Protein AF-A0A517L0S1-F1 (afdb_monomer_lite)

Radius of gyration: 49.71 Å; chains: 1; bounding box: 132×85×137 Å

Organism: NCBI:txid50376

Sequence (420 aa):
MSGHTDTVTTKMTDSDARQQLLSALYKRGIDLGTDDVDWAFESQQTKAQLTTWIRECLDPPTLLTKDELDLYQAIQGQGTVDPTPSDAVPLQEFDIKNAIDSLKASTAAIEKHSKTLEAQRGALLAFKDDASQTEGNSSSQNYEQERGRLMFAVDDVLHSTKDQLSEAEKDSTRATTIMKSVVSERLAADDQVFEALEKLTPKVSETKAPPVESTTIDKWTRALAALRVLEAKACLDANLKGFGDRGGQASDLGTPELKVELEDLQNELQTLRDEIESVVQMVIGHEIRDPLLKSVQSLEGHSPAIDASSLDDPNRAVDSNPNFKLRPAVEVSGPATYATQAQRRFCPSLTDSVNTNIISHLDATTAEATSRLRDQHVAAVDATLESLSKSLGEKQREFMKVTDQLFVHSKGSSEKSGAL

Foldseek 3Di:
DDDDDPPPPPPQDLVNLLVLVVVLCVQVVNPDDSVNSVVQCPDPVSSVVSSVCCCVQSPPVNDQDPVSVVVVVVVVVVDDDDPDPPPPPPCDVVNVVVVVVVVVVVVVVVVVVVVVVVVVVVVVVVVVVVCVVPPPPDPVVVVVVVVVVVVVVVVVVVVVVVVVVVVVVVVVVVVVVVVVVVVVVVVVVVVVVVVVVVVCVVVVVVDPDDQCDLVNLVVVLVVVLVVVLVVVLVVLVVVVVVVVVVCVVPPPDDDPVVVVVVVVVVVVSVVVNVVSSVVSSVCSCPPPSVVVVVVSVVVVVPPDPPDDDDDDDDDDDDDDDDDDDDDDDDDDDDPVVVVVVVVVVPDPPPVVVVVVVVVVVVVVVVVVVVVVVVVVVVVVVVVVVVVVVVVVVVVVVVVVVVVVVVVVVVVVVVVVVVPD

pLDDT: mean 73.24, std 18.95, range [31.25, 97.75]

Secondary structure (DSSP, 8-state):
-------------HHHHHHHHHHHHHHTT----HHHHHHHTTSHHHHHHHHHHHHHHSSTTT---HHHHHHHHHHHHHS-------------HHHHHHHHHHHHHHHHHHHHHHHHHHHHHHHHHHHHHHHHHH-SSHHHHHHHHHHHHHHHHHHHHHHHHHHHHHHHHHHHHHHHHHHHHHHHHHHHHHHHHHHHHHHHHHHHHTS-PPP--HHHHHHHHHHHHHHHHHHHHHHHHHHHHHHHHHHTTSTT---HHHHHHHHHHHHHHHHHHHHHHHHHHHHHIIIIIHHHHHHHHHHHTTS-------------------------------THHHHHHHHTTS-HHHHHHHHHHHHHHHHHHHHHHHHHHHHHHHHHHHHHHHHHHHHHHHHHHHHHHHHHHHHHHHHHHHHHHS--

Structure (mmCIF, N/CA/C/O backbone):
data_AF-A0A517L0S1-F1
#
_entry.id   AF-A0A517L0S1-F1
#
loop_
_atom_site.group_PDB
_atom_site.id
_atom_site.type_symbol
_atom_site.label_atom_id
_atom_site.label_alt_id
_atom_site.label_comp_id
_atom_site.label_asym_id
_atom_site.label_entity_id
_atom_site.label_seq_id
_atom_site.pdbx_PDB_ins_code
_atom_site.Cartn_x
_atom_site.Cartn_y
_atom_site.Cartn_z
_atom_site.occupancy
_atom_site.B_iso_or_equiv
_atom_site.auth_seq_id
_atom_site.auth_comp_id
_atom_site.auth_asym_id
_atom_site.auth_atom_id
_atom_site.pdbx_PDB_model_num
ATOM 1 N N . MET A 1 1 ? -12.414 5.079 92.643 1.00 39.31 1 MET A N 1
ATOM 2 C CA . MET A 1 1 ? -12.848 4.012 91.713 1.00 39.31 1 MET A CA 1
ATOM 3 C C . MET A 1 1 ? -12.183 4.341 90.381 1.00 39.31 1 MET A C 1
ATOM 5 O O . MET A 1 1 ? -12.646 5.254 89.726 1.00 39.31 1 MET A O 1
ATOM 9 N N . SER A 1 2 ? -10.912 4.016 90.143 1.00 38.56 2 SER A N 1
ATOM 10 C CA . SER A 1 2 ? -10.275 2.708 89.885 1.00 38.56 2 SER A CA 1
ATOM 11 C C . SER A 1 2 ? -10.920 1.906 88.747 1.00 38.56 2 SER A C 1
ATOM 13 O O . SER A 1 2 ? -12.081 1.527 88.876 1.00 38.56 2 SER A O 1
ATOM 15 N N . GLY A 1 3 ? -10.131 1.649 87.693 1.00 34.38 3 GLY A N 1
ATOM 16 C CA . GLY A 1 3 ? -10.411 0.771 86.542 1.00 34.38 3 GLY A CA 1
ATOM 17 C C . GLY A 1 3 ? -9.809 1.331 85.239 1.00 34.38 3 GLY A C 1
ATOM 18 O O . GLY A 1 3 ? -10.473 2.098 84.560 1.00 34.38 3 GLY A O 1
ATOM 19 N N . HIS A 1 4 ? -8.487 1.244 85.042 1.00 31.73 4 HIS A N 1
ATOM 20 C CA . HIS A 1 4 ? -7.779 0.217 84.240 1.00 31.73 4 HIS A CA 1
ATOM 21 C C . HIS A 1 4 ? -7.934 0.384 82.716 1.00 31.73 4 HIS A C 1
ATOM 23 O O . HIS A 1 4 ? -8.841 -0.163 82.100 1.00 31.73 4 HIS A O 1
ATOM 29 N N . THR A 1 5 ? -6.995 1.117 82.110 1.00 36.12 5 THR A N 1
ATOM 30 C CA . THR A 1 5 ? -6.624 0.961 80.699 1.00 36.12 5 THR A CA 1
ATOM 31 C C . THR A 1 5 ? -5.477 -0.044 80.633 1.00 36.12 5 THR A C 1
ATOM 33 O O . THR A 1 5 ? -4.324 0.314 80.877 1.00 36.12 5 THR A O 1
ATOM 36 N N . ASP A 1 6 ? -5.792 -1.300 80.335 1.00 34.38 6 ASP A N 1
ATOM 37 C CA . ASP A 1 6 ? -4.791 -2.312 80.006 1.00 34.38 6 ASP A CA 1
ATOM 38 C C . ASP A 1 6 ? -4.255 -2.039 78.594 1.00 34.38 6 ASP A C 1
ATOM 40 O O . ASP A 1 6 ? -4.780 -2.525 77.594 1.00 34.38 6 ASP A O 1
ATOM 44 N N . THR A 1 7 ? -3.192 -1.241 78.491 1.00 37.22 7 THR A N 1
ATOM 45 C CA . THR A 1 7 ? -2.319 -1.273 77.314 1.00 37.22 7 THR A CA 1
ATOM 46 C C . THR A 1 7 ? -1.394 -2.470 77.475 1.00 37.22 7 THR A C 1
ATOM 48 O O . THR A 1 7 ? -0.368 -2.404 78.154 1.00 37.22 7 THR A O 1
ATOM 51 N N . VAL A 1 8 ? -1.801 -3.591 76.888 1.00 39.59 8 VAL A N 1
ATOM 52 C CA . VAL A 1 8 ? -0.988 -4.799 76.764 1.00 39.59 8 VAL A CA 1
ATOM 53 C C . VAL A 1 8 ? 0.235 -4.464 75.909 1.00 39.59 8 VAL A C 1
ATOM 55 O O . VAL A 1 8 ? 0.173 -4.421 74.684 1.00 39.59 8 VAL A O 1
ATOM 58 N N . THR A 1 9 ? 1.364 -4.199 76.563 1.00 46.22 9 THR A N 1
ATOM 59 C CA . THR A 1 9 ? 2.681 -4.128 75.928 1.00 46.22 9 THR A CA 1
ATOM 60 C C . THR A 1 9 ? 3.098 -5.545 75.536 1.00 46.22 9 THR A C 1
ATOM 62 O O . THR A 1 9 ? 3.761 -6.249 76.301 1.00 46.22 9 THR A O 1
ATOM 65 N N . THR A 1 10 ? 2.676 -5.998 74.357 1.00 46.50 10 THR A N 1
ATOM 66 C CA . THR A 1 10 ? 3.078 -7.293 73.798 1.00 46.50 10 THR A CA 1
ATOM 67 C C . THR A 1 10 ? 4.575 -7.254 73.488 1.00 46.50 10 THR A C 1
ATOM 69 O O . THR A 1 10 ? 5.014 -6.660 72.505 1.00 46.50 10 THR A O 1
ATOM 72 N N . LYS A 1 11 ? 5.395 -7.861 74.354 1.00 56.09 11 LYS A N 1
ATOM 73 C CA . LYS A 1 11 ? 6.813 -8.111 74.071 1.00 56.09 11 LYS A CA 1
ATOM 74 C C . LYS A 1 11 ? 6.896 -9.105 72.913 1.00 56.09 11 LYS A C 1
ATOM 76 O O . LYS A 1 11 ? 6.698 -10.296 73.121 1.00 56.09 11 LYS A O 1
ATOM 81 N N . MET A 1 12 ? 7.170 -8.602 71.714 1.00 59.75 12 MET A N 1
ATOM 82 C CA . MET A 1 12 ? 7.438 -9.418 70.530 1.00 59.75 12 MET A CA 1
ATOM 83 C C . MET A 1 12 ? 8.585 -10.383 70.840 1.00 59.75 12 MET A C 1
ATOM 85 O O . MET A 1 12 ? 9.658 -9.940 71.266 1.00 59.75 12 MET A O 1
ATOM 89 N N . THR A 1 13 ? 8.341 -11.688 70.724 1.00 67.50 13 THR A N 1
ATOM 90 C CA . THR A 1 13 ? 9.369 -12.683 71.025 1.00 67.50 13 THR A CA 1
ATOM 91 C C . THR A 1 13 ? 10.351 -12.779 69.860 1.00 67.50 13 THR A C 1
ATOM 93 O O . THR A 1 13 ? 10.032 -12.451 68.720 1.00 67.50 13 THR A O 1
ATOM 96 N N . ASP A 1 14 ? 11.582 -13.193 70.147 1.00 63.00 14 ASP A N 1
ATOM 97 C CA . ASP A 1 14 ? 12.660 -13.283 69.155 1.00 63.00 14 ASP A CA 1
ATOM 98 C C . ASP A 1 14 ? 12.301 -14.167 67.948 1.00 63.00 14 ASP A C 1
ATOM 100 O O . ASP A 1 14 ? 12.602 -13.833 66.804 1.00 63.00 14 ASP A O 1
ATOM 104 N N . SER A 1 15 ? 11.574 -15.256 68.203 1.00 68.69 15 SER A N 1
ATOM 105 C CA . SER A 1 15 ? 11.069 -16.148 67.159 1.00 68.69 15 SER A CA 1
ATOM 106 C C . SER A 1 15 ? 10.034 -15.458 66.265 1.00 68.69 15 SER A C 1
ATOM 108 O O . SER A 1 15 ? 10.046 -15.667 65.052 1.00 68.69 15 SER A O 1
ATOM 110 N N . ASP A 1 16 ? 9.175 -14.611 66.840 1.00 73.38 16 ASP A N 1
ATOM 111 C CA . ASP A 1 16 ? 8.152 -13.875 66.088 1.00 73.38 16 ASP A CA 1
ATOM 112 C C . ASP A 1 16 ? 8.800 -12.823 65.182 1.00 73.38 16 ASP A C 1
ATOM 114 O O . ASP A 1 16 ? 8.424 -12.685 64.019 1.00 73.38 16 ASP A O 1
ATOM 118 N N . ALA A 1 17 ? 9.839 -12.139 65.675 1.00 70.56 17 ALA A N 1
ATOM 119 C CA . ALA A 1 17 ? 10.600 -11.166 64.892 1.00 70.56 17 ALA A CA 1
ATOM 120 C C . ALA A 1 17 ? 11.290 -11.814 63.684 1.00 70.56 17 ALA A C 1
ATOM 122 O O . ALA A 1 17 ? 11.256 -11.278 62.575 1.00 70.56 17 ALA A O 1
ATOM 123 N N . ARG A 1 18 ? 11.871 -13.000 63.884 1.00 71.81 18 ARG A N 1
ATOM 124 C CA . ARG A 1 18 ? 12.542 -13.769 62.830 1.00 71.81 18 ARG A CA 1
ATOM 125 C C . ARG A 1 18 ? 11.559 -14.213 61.744 1.00 71.81 18 ARG A C 1
ATOM 127 O O . ARG A 1 18 ? 11.829 -14.049 60.556 1.00 71.81 18 ARG A O 1
ATOM 134 N N . GLN A 1 19 ? 10.391 -14.721 62.143 1.00 73.19 19 GLN A N 1
ATOM 135 C CA . GLN A 1 19 ? 9.338 -15.138 61.212 1.00 73.19 19 GLN A CA 1
ATOM 136 C C . GLN A 1 19 ? 8.726 -13.955 60.457 1.00 73.19 19 GLN A C 1
ATOM 138 O O . GLN A 1 19 ? 8.475 -14.055 59.254 1.00 73.19 19 GLN A O 1
ATOM 143 N N . GLN A 1 20 ? 8.535 -12.819 61.129 1.00 73.25 20 GLN A N 1
ATOM 144 C CA . GLN A 1 20 ? 8.029 -11.603 60.501 1.00 73.25 20 GLN A CA 1
ATOM 145 C C . GLN A 1 20 ? 9.000 -11.089 59.431 1.00 73.25 20 GLN A C 1
ATOM 147 O O . GLN A 1 20 ? 8.563 -10.801 58.315 1.00 73.25 20 GLN A O 1
ATOM 152 N N . LEU A 1 21 ? 10.307 -11.083 59.719 1.00 76.44 21 LEU A N 1
ATOM 153 C CA . LEU A 1 21 ? 11.342 -10.711 58.754 1.00 76.44 21 LEU A CA 1
ATOM 154 C C . LEU A 1 21 ? 11.362 -11.649 57.540 1.00 76.44 21 LEU A C 1
ATOM 156 O O . LEU A 1 21 ? 11.292 -11.177 56.407 1.00 76.44 21 LEU A O 1
ATOM 160 N N . LEU A 1 22 ? 11.376 -12.967 57.758 1.00 75.50 22 LEU A N 1
ATOM 161 C CA . LEU A 1 22 ? 11.361 -13.949 56.668 1.00 75.50 22 LEU A CA 1
ATOM 162 C C . LEU A 1 22 ? 10.100 -13.832 55.800 1.00 75.50 22 LEU A C 1
ATOM 164 O O . LEU A 1 22 ? 10.179 -13.890 54.573 1.00 75.50 22 LEU A O 1
ATOM 168 N N . SER A 1 23 ? 8.936 -13.596 56.414 1.00 74.00 23 SER A N 1
ATOM 169 C CA . SER A 1 23 ? 7.682 -13.416 55.675 1.00 74.00 23 SER A CA 1
ATOM 170 C C . SER A 1 23 ? 7.680 -12.152 54.805 1.00 74.00 23 SER A C 1
ATOM 172 O O . SER A 1 23 ? 7.120 -12.159 53.707 1.00 74.00 23 SER A O 1
ATOM 174 N N . ALA A 1 24 ? 8.320 -11.074 55.262 1.00 72.31 24 ALA A N 1
ATOM 175 C CA . ALA A 1 24 ? 8.426 -9.828 54.512 1.00 72.31 24 ALA A CA 1
ATOM 176 C C . ALA A 1 24 ? 9.448 -9.925 53.371 1.00 72.31 24 ALA A C 1
ATOM 178 O O . ALA A 1 24 ? 9.170 -9.439 52.275 1.00 72.31 24 ALA A O 1
ATOM 179 N N . LEU A 1 25 ? 10.587 -10.590 53.600 1.00 73.94 25 LEU A N 1
ATOM 180 C CA . LEU A 1 25 ? 11.603 -10.848 52.573 1.00 73.94 25 LEU A CA 1
ATOM 181 C C . LEU A 1 25 ? 11.037 -11.713 51.442 1.00 73.94 25 LEU A C 1
ATOM 183 O O . LEU A 1 25 ? 11.158 -11.350 50.271 1.00 73.94 25 LEU A O 1
ATOM 187 N N . TYR A 1 26 ? 10.313 -12.779 51.796 1.00 74.19 26 TYR A N 1
ATOM 188 C CA . TYR A 1 26 ? 9.645 -13.642 50.823 1.00 74.19 26 TYR A CA 1
ATOM 189 C C . TYR A 1 26 ? 8.596 -12.882 49.999 1.00 74.19 26 TYR A C 1
ATOM 191 O O . TYR A 1 26 ? 8.568 -12.981 48.774 1.00 74.19 26 TYR A O 1
ATOM 199 N N . LYS A 1 27 ? 7.761 -12.054 50.644 1.00 69.56 27 LYS A N 1
ATOM 200 C CA . LYS A 1 27 ? 6.754 -11.233 49.945 1.00 69.56 27 LYS A CA 1
ATOM 201 C C . LYS A 1 27 ? 7.361 -10.211 48.978 1.00 69.56 27 LYS A C 1
ATOM 203 O O . LYS A 1 27 ? 6.691 -9.836 48.019 1.00 69.56 27 LYS A O 1
ATOM 208 N N . ARG A 1 28 ? 8.593 -9.751 49.222 1.00 64.69 28 ARG A N 1
ATOM 209 C CA . ARG A 1 28 ? 9.299 -8.775 48.375 1.00 64.69 28 ARG A CA 1
ATOM 210 C C . ARG A 1 28 ? 10.236 -9.417 47.342 1.00 64.69 28 ARG A C 1
ATOM 212 O O . ARG A 1 28 ? 10.850 -8.679 46.581 1.00 64.69 28 ARG A O 1
ATOM 219 N N . GLY A 1 29 ? 10.318 -10.751 47.283 1.00 66.38 29 GLY A N 1
ATOM 220 C CA . GLY A 1 29 ? 11.141 -11.469 46.302 1.00 66.38 29 GLY A CA 1
ATOM 221 C C . GLY A 1 29 ? 12.641 -11.218 46.464 1.00 66.38 29 GLY A C 1
ATOM 222 O O . GLY A 1 29 ? 13.365 -11.194 45.474 1.00 66.38 29 GLY A O 1
ATOM 223 N N . ILE A 1 30 ? 13.091 -10.959 47.695 1.00 73.38 30 ILE A N 1
ATOM 224 C CA . ILE A 1 30 ? 14.508 -10.763 47.998 1.00 73.38 30 ILE A CA 1
ATOM 225 C C . ILE A 1 30 ? 15.088 -12.123 48.398 1.00 73.38 30 ILE A C 1
ATOM 227 O O . ILE A 1 30 ? 14.693 -12.677 49.425 1.00 73.38 30 ILE A O 1
ATOM 231 N N . ASP A 1 31 ? 16.030 -12.634 47.604 1.00 65.44 31 ASP A N 1
ATOM 232 C CA . ASP A 1 31 ? 16.680 -13.937 47.797 1.00 65.44 31 ASP A CA 1
ATOM 233 C C . ASP A 1 31 ? 17.730 -13.898 48.927 1.00 65.44 31 ASP A C 1
ATOM 235 O O . ASP A 1 31 ? 18.922 -14.098 48.700 1.00 65.44 31 ASP A O 1
ATOM 239 N N . LEU A 1 32 ? 17.304 -13.605 50.160 1.00 69.25 32 LEU A N 1
ATOM 240 C CA . LEU A 1 32 ? 18.114 -13.861 51.357 1.00 69.25 32 LEU A CA 1
ATOM 241 C C . LEU A 1 32 ? 17.749 -15.232 51.939 1.00 69.25 32 LEU A C 1
ATOM 243 O O . LEU A 1 32 ? 16.571 -15.521 52.167 1.00 69.25 32 LEU A O 1
ATOM 247 N N . GLY A 1 33 ? 18.759 -16.071 52.182 1.00 68.00 33 GLY A N 1
ATOM 248 C CA . GLY A 1 33 ? 18.578 -17.405 52.745 1.00 68.00 33 GLY A CA 1
ATOM 249 C C . GLY A 1 33 ? 18.168 -17.355 54.217 1.00 68.00 33 GLY A C 1
ATOM 250 O O . GLY A 1 33 ? 18.523 -16.429 54.950 1.00 68.00 33 GLY A O 1
ATOM 251 N N . THR A 1 34 ? 17.446 -18.382 54.677 1.00 68.38 34 THR A N 1
ATOM 252 C CA . THR A 1 34 ? 17.141 -18.562 56.108 1.00 68.38 34 THR A CA 1
ATOM 253 C C . THR A 1 34 ? 18.413 -18.562 56.947 1.00 68.38 34 THR A C 1
ATOM 255 O O . THR A 1 34 ? 18.421 -18.001 58.032 1.00 68.38 34 THR A O 1
ATOM 258 N N . ASP A 1 35 ? 19.505 -19.096 56.404 1.00 73.56 35 ASP A N 1
ATOM 259 C CA . ASP A 1 35 ? 20.792 -19.220 57.087 1.00 73.56 35 ASP A CA 1
ATOM 260 C C . ASP A 1 35 ? 21.469 -17.854 57.328 1.00 73.56 35 ASP A C 1
ATOM 262 O O . ASP A 1 35 ? 22.115 -17.654 58.357 1.00 73.56 35 ASP A O 1
ATOM 266 N N . ASP A 1 36 ? 21.260 -16.878 56.438 1.00 73.00 36 ASP A N 1
ATOM 267 C CA . ASP A 1 36 ? 21.824 -15.524 56.559 1.00 73.00 36 ASP A CA 1
ATOM 268 C C . ASP A 1 36 ? 21.086 -14.696 57.616 1.00 73.00 36 ASP A C 1
ATOM 270 O O . ASP A 1 36 ? 21.689 -13.970 58.414 1.00 73.00 36 ASP A O 1
ATOM 274 N N . VAL A 1 37 ? 19.755 -14.830 57.645 1.00 73.56 37 VAL A N 1
ATOM 275 C CA . VAL A 1 37 ? 18.926 -14.259 58.712 1.00 73.56 37 VAL A CA 1
ATOM 276 C C . VAL A 1 37 ? 19.289 -14.929 60.028 1.00 73.56 37 VAL A C 1
ATOM 278 O O . VAL A 1 37 ? 19.431 -14.262 61.050 1.00 73.56 37 VAL A O 1
ATOM 281 N N . ASP A 1 38 ? 19.510 -16.237 60.006 1.00 74.69 38 ASP A N 1
ATOM 282 C CA . ASP A 1 38 ? 19.821 -16.992 61.199 1.00 74.69 38 ASP A CA 1
ATOM 283 C C . ASP A 1 38 ? 21.140 -16.551 61.836 1.00 74.69 38 ASP A C 1
ATOM 285 O O . ASP A 1 38 ? 21.154 -16.287 63.041 1.00 74.69 38 ASP A O 1
ATOM 289 N N . TRP A 1 39 ? 22.172 -16.340 61.016 1.00 77.31 39 TRP A N 1
ATOM 290 C CA . TRP A 1 39 ? 23.461 -15.778 61.414 1.00 77.31 39 TRP A CA 1
ATOM 291 C C . TRP A 1 39 ? 23.341 -14.368 62.019 1.00 77.31 39 TRP A C 1
ATOM 293 O O . TRP A 1 39 ? 23.970 -14.057 63.034 1.00 77.31 39 TRP A O 1
ATOM 303 N N . ALA A 1 40 ? 22.474 -13.513 61.467 1.00 69.69 40 ALA A N 1
ATOM 304 C CA . ALA A 1 40 ? 22.256 -12.158 61.983 1.00 69.69 40 ALA A CA 1
ATOM 305 C C . ALA A 1 40 ? 21.628 -12.134 63.395 1.00 69.69 40 ALA A C 1
ATOM 307 O O . ALA A 1 40 ? 21.840 -11.183 64.156 1.00 69.69 40 ALA A O 1
ATOM 308 N N . PHE A 1 41 ? 20.890 -13.187 63.767 1.00 72.81 41 PHE A N 1
ATOM 309 C CA . PHE A 1 41 ? 20.253 -13.340 65.080 1.00 72.81 41 PHE A CA 1
ATOM 310 C C . PHE A 1 41 ? 21.119 -14.077 66.126 1.00 72.81 41 PHE A C 1
ATOM 312 O O . PHE A 1 41 ? 20.726 -14.132 67.295 1.00 72.81 41 PHE A O 1
ATOM 319 N N . GLU A 1 42 ? 22.298 -14.601 65.762 1.00 77.56 42 GLU A N 1
ATOM 320 C CA . GLU A 1 42 ? 23.207 -15.301 66.693 1.00 77.56 42 GLU A CA 1
ATOM 321 C C . GLU A 1 42 ? 23.943 -14.352 67.656 1.00 77.56 42 GLU A C 1
ATOM 323 O O . GLU A 1 42 ? 24.239 -14.713 68.798 1.00 77.56 42 GLU A O 1
ATOM 328 N N . SER A 1 43 ? 24.212 -13.111 67.240 1.00 77.69 43 SER A N 1
ATOM 329 C CA . SER A 1 43 ? 24.852 -12.100 68.090 1.00 77.69 43 SER A CA 1
ATOM 330 C C . SER A 1 43 ? 23.823 -11.387 68.971 1.00 77.69 43 SER A C 1
ATOM 332 O O . SER A 1 43 ? 22.942 -10.688 68.474 1.00 77.69 43 SER A O 1
ATOM 334 N N . GLN A 1 44 ? 23.962 -11.492 70.298 1.00 67.25 44 GLN A N 1
ATOM 335 C CA . GLN A 1 44 ? 23.025 -10.906 71.273 1.00 67.25 44 GLN A CA 1
ATOM 336 C C . GLN A 1 44 ? 22.862 -9.378 71.127 1.00 67.25 44 GLN A C 1
ATOM 338 O O . GLN A 1 44 ? 21.790 -8.838 71.403 1.00 67.25 44 GLN A O 1
ATOM 343 N N . GLN A 1 45 ? 23.910 -8.679 70.681 1.00 67.94 45 GLN A N 1
ATOM 344 C CA . GLN A 1 45 ? 23.880 -7.232 70.453 1.00 67.94 45 GLN A CA 1
ATOM 345 C C . GLN A 1 45 ? 23.142 -6.882 69.153 1.00 67.94 45 GLN A C 1
ATOM 347 O O . GLN A 1 45 ? 22.292 -5.991 69.148 1.00 67.94 45 GLN A O 1
ATOM 352 N N . THR A 1 46 ? 23.414 -7.625 68.078 1.00 68.88 46 THR A N 1
ATOM 353 C CA . THR A 1 46 ? 22.764 -7.451 66.772 1.00 68.88 46 THR A CA 1
ATOM 354 C C . THR A 1 46 ? 21.287 -7.826 66.844 1.00 68.88 46 THR A C 1
ATOM 356 O O . THR A 1 46 ? 20.445 -7.120 66.311 1.00 68.88 46 THR A O 1
ATOM 359 N N . LYS A 1 47 ? 20.948 -8.861 67.612 1.00 71.88 47 LYS A N 1
ATOM 360 C CA . LYS A 1 47 ? 19.586 -9.334 67.877 1.00 71.88 47 LYS A CA 1
ATOM 361 C C . LYS A 1 47 ? 18.685 -8.283 68.528 1.00 71.88 47 LYS A C 1
ATOM 363 O O . LYS A 1 47 ? 17.547 -8.089 68.104 1.00 71.88 47 LYS A O 1
ATOM 368 N N . ALA A 1 48 ? 19.172 -7.577 69.549 1.00 70.25 48 ALA A N 1
ATOM 369 C CA . ALA A 1 48 ? 18.397 -6.519 70.206 1.00 70.25 48 ALA A CA 1
ATOM 370 C C . ALA A 1 48 ? 18.163 -5.315 69.275 1.00 70.25 48 ALA A C 1
ATOM 372 O O . ALA A 1 48 ? 17.078 -4.731 69.259 1.00 70.25 48 ALA A O 1
ATOM 373 N N . GLN A 1 49 ? 19.165 -4.973 68.462 1.00 74.25 49 GLN A N 1
ATOM 374 C CA . GLN A 1 49 ? 19.048 -3.916 67.457 1.00 74.25 49 GLN A CA 1
ATOM 375 C C . GLN A 1 49 ? 18.105 -4.325 66.322 1.00 74.25 49 GLN A C 1
ATOM 377 O O . GLN A 1 49 ? 17.238 -3.548 65.941 1.00 74.25 49 GLN A O 1
ATOM 382 N N . LEU A 1 50 ? 18.204 -5.567 65.850 1.00 76.00 50 LEU A N 1
ATOM 383 C CA . LEU A 1 50 ? 17.404 -6.102 64.756 1.00 76.00 50 LEU A CA 1
ATOM 384 C C . LEU A 1 50 ? 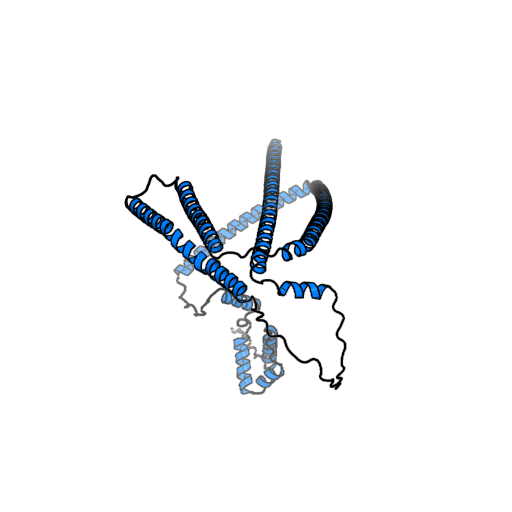15.937 -6.271 65.154 1.00 76.00 50 LEU A C 1
ATOM 386 O O . LEU A 1 50 ? 15.057 -5.893 64.398 1.00 76.00 50 LEU A O 1
ATOM 390 N N . THR A 1 51 ? 15.645 -6.746 66.366 1.00 74.06 51 THR A N 1
ATOM 391 C CA . THR A 1 51 ? 14.263 -6.808 66.884 1.00 74.06 51 THR A CA 1
ATOM 392 C C . THR A 1 51 ? 13.638 -5.425 67.076 1.00 74.06 51 THR A C 1
ATOM 394 O O . THR A 1 51 ? 12.429 -5.275 66.897 1.00 74.06 51 THR A O 1
ATOM 397 N N . THR A 1 52 ? 14.441 -4.408 67.404 1.00 76.94 52 THR A N 1
ATOM 398 C CA . THR A 1 52 ? 13.978 -3.013 67.476 1.00 76.94 52 THR A CA 1
ATOM 399 C C . THR A 1 52 ? 13.728 -2.456 66.074 1.00 76.94 52 THR A C 1
ATOM 401 O O . THR A 1 52 ? 12.654 -1.924 65.820 1.00 76.94 52 THR A O 1
ATOM 404 N N . TRP A 1 53 ? 14.648 -2.689 65.136 1.00 79.50 53 TRP A N 1
ATOM 405 C CA . TRP A 1 53 ? 14.517 -2.284 63.736 1.00 79.50 53 TRP A CA 1
ATOM 406 C C . TRP A 1 53 ? 13.337 -2.961 63.029 1.00 79.50 53 TRP A C 1
ATOM 408 O O . TRP A 1 53 ? 12.589 -2.303 62.319 1.00 79.50 53 TRP A O 1
ATOM 418 N N . ILE A 1 54 ? 13.105 -4.257 63.263 1.00 77.69 54 ILE A N 1
ATOM 419 C CA . ILE A 1 54 ? 11.939 -4.977 62.730 1.00 77.69 54 ILE A CA 1
ATOM 420 C C . ILE A 1 54 ? 10.651 -4.358 63.275 1.00 77.69 54 ILE A C 1
ATOM 422 O O . ILE A 1 54 ? 9.701 -4.179 62.525 1.00 77.69 54 ILE A O 1
ATOM 426 N N . ARG A 1 55 ? 10.608 -3.975 64.554 1.00 72.38 55 ARG A N 1
ATOM 427 C CA . ARG A 1 55 ? 9.427 -3.298 65.103 1.00 72.38 55 ARG A CA 1
ATOM 428 C C . ARG A 1 55 ? 9.207 -1.928 64.461 1.00 72.38 55 ARG A C 1
ATOM 430 O O . ARG A 1 55 ? 8.078 -1.578 64.167 1.00 72.38 55 ARG A O 1
ATOM 437 N N . GLU A 1 56 ? 10.270 -1.166 64.232 1.00 71.38 56 GLU A N 1
ATOM 438 C CA . GLU A 1 56 ? 10.170 0.181 63.658 1.00 71.38 56 GLU A CA 1
ATOM 439 C C . GLU A 1 56 ? 9.868 0.165 62.146 1.00 71.38 56 GLU A C 1
ATOM 441 O O . GLU A 1 56 ? 9.114 1.003 61.652 1.00 71.38 56 GLU A O 1
ATOM 446 N N . CYS A 1 57 ? 10.420 -0.796 61.398 1.00 65.06 57 CYS A N 1
ATOM 447 C CA . CYS A 1 57 ? 10.385 -0.818 59.932 1.00 65.06 57 CYS A CA 1
ATOM 448 C C . CYS A 1 57 ? 9.463 -1.888 59.313 1.00 65.06 57 CYS A C 1
ATOM 450 O O . CYS A 1 57 ? 9.151 -1.780 58.129 1.00 65.06 57 CYS A O 1
ATOM 452 N N . LEU A 1 58 ? 9.034 -2.916 60.060 1.00 68.75 58 LEU A N 1
ATOM 453 C CA . LEU A 1 58 ? 8.099 -3.967 59.604 1.00 68.75 58 LEU A CA 1
ATOM 454 C C . LEU A 1 58 ? 6.728 -3.908 60.309 1.00 68.75 58 LEU A C 1
ATOM 456 O O . LEU A 1 58 ? 5.971 -4.885 60.283 1.00 68.75 58 LEU A O 1
ATOM 460 N N . ASP A 1 59 ? 6.388 -2.780 60.927 1.00 67.38 59 ASP A N 1
ATOM 461 C CA . ASP A 1 59 ? 5.067 -2.579 61.515 1.00 67.38 59 ASP A CA 1
ATOM 462 C C . ASP A 1 59 ? 4.004 -2.396 60.401 1.00 67.38 59 ASP A C 1
ATOM 464 O O . ASP A 1 59 ? 4.290 -1.815 59.351 1.00 67.38 59 ASP A O 1
ATOM 468 N N . PRO A 1 60 ? 2.756 -2.879 60.576 1.00 58.53 60 PRO A N 1
ATOM 469 C CA . PRO A 1 60 ? 1.697 -2.776 59.566 1.00 58.53 60 PRO A CA 1
ATOM 470 C C . PRO A 1 60 ? 1.487 -1.384 58.932 1.00 58.53 60 PRO A C 1
ATOM 472 O O . PRO A 1 60 ? 1.197 -1.350 57.740 1.00 58.53 60 PRO A O 1
ATOM 475 N N . PRO A 1 61 ? 1.635 -0.244 59.647 1.00 56.19 61 PRO A N 1
ATOM 476 C CA . PRO A 1 61 ? 1.535 1.083 59.028 1.00 56.19 61 PRO A CA 1
ATOM 477 C C . PRO A 1 61 ? 2.774 1.528 58.230 1.00 56.19 61 PRO A C 1
ATOM 479 O O . PRO A 1 61 ? 2.677 2.504 57.493 1.00 56.19 61 PRO A O 1
ATOM 482 N N . THR A 1 62 ? 3.933 0.871 58.371 1.00 58.44 62 THR A N 1
ATOM 483 C CA . THR A 1 62 ? 5.173 1.208 57.637 1.00 58.44 62 THR A CA 1
ATOM 484 C C . THR A 1 62 ? 5.452 0.266 56.463 1.00 58.44 62 THR A C 1
ATOM 486 O O . THR A 1 62 ? 6.270 0.569 55.591 1.00 58.44 62 THR A O 1
ATOM 489 N N . LEU A 1 63 ? 4.732 -0.855 56.381 1.00 64.31 63 LEU A N 1
ATOM 490 C CA . LEU A 1 63 ? 4.776 -1.777 55.253 1.00 64.31 63 LEU A CA 1
ATOM 491 C C . LEU A 1 63 ? 3.891 -1.281 54.103 1.00 64.31 63 LEU A C 1
ATOM 493 O O . LEU A 1 63 ? 2.703 -1.584 54.065 1.00 64.31 63 LEU A O 1
ATOM 497 N N . LEU A 1 64 ? 4.496 -0.615 53.114 1.00 60.22 64 LEU A N 1
ATOM 498 C CA . LEU A 1 64 ? 3.843 -0.413 51.815 1.00 60.22 64 LEU A CA 1
ATOM 499 C C . LEU A 1 64 ? 3.425 -1.771 51.247 1.00 60.22 64 LEU A C 1
ATOM 501 O O . LEU A 1 64 ? 4.275 -2.657 51.053 1.00 60.22 64 LEU A O 1
ATOM 505 N N . THR A 1 65 ? 2.131 -1.913 50.981 1.00 68.00 65 THR A N 1
ATOM 506 C CA . THR A 1 65 ? 1.568 -3.047 50.250 1.00 68.00 65 THR A CA 1
ATOM 507 C C . THR A 1 65 ? 2.102 -3.067 48.817 1.00 68.00 65 THR A C 1
ATOM 509 O O . THR A 1 65 ? 2.627 -2.074 48.315 1.00 68.00 65 THR A O 1
ATOM 512 N N . LYS A 1 66 ? 2.029 -4.223 48.148 1.00 65.25 66 LYS A N 1
ATOM 513 C CA . LYS A 1 66 ? 2.541 -4.362 46.776 1.00 65.25 66 LYS A CA 1
ATOM 514 C C . LYS A 1 66 ? 1.832 -3.402 45.813 1.00 65.25 66 LYS A C 1
ATOM 516 O O . LYS A 1 66 ? 2.499 -2.759 45.016 1.00 65.25 66 LYS A O 1
ATOM 521 N N . ASP A 1 67 ? 0.522 -3.245 45.976 1.00 65.00 67 ASP A N 1
ATOM 522 C CA . ASP A 1 67 ? -0.288 -2.326 45.175 1.00 65.00 67 ASP A CA 1
ATOM 523 C C . ASP A 1 67 ? 0.117 -0.864 45.414 1.00 65.00 67 ASP A C 1
ATOM 525 O O . ASP A 1 67 ? 0.213 -0.086 44.470 1.00 65.00 67 ASP A O 1
ATOM 529 N N . GLU A 1 68 ? 0.425 -0.489 46.661 1.00 74.69 68 GLU A N 1
ATOM 530 C CA . GLU A 1 68 ? 0.957 0.841 46.974 1.00 74.69 68 GLU A CA 1
ATOM 531 C C . GLU A 1 68 ? 2.359 1.032 46.391 1.00 74.69 68 GLU A C 1
ATOM 533 O O . GLU A 1 68 ? 2.633 2.082 45.826 1.00 74.69 68 GLU A O 1
ATOM 538 N N . LEU A 1 69 ? 3.243 0.034 46.473 1.00 69.69 69 LEU A N 1
ATOM 539 C CA . LEU A 1 69 ? 4.584 0.101 45.884 1.00 69.69 69 LEU A CA 1
ATOM 540 C C . LEU A 1 69 ? 4.530 0.268 44.359 1.00 69.69 69 LEU A C 1
ATOM 542 O O . LEU A 1 69 ? 5.262 1.094 43.816 1.00 69.69 69 LEU A O 1
ATOM 546 N N . ASP A 1 70 ? 3.653 -0.480 43.689 1.00 73.50 70 ASP A N 1
ATOM 547 C CA . ASP A 1 70 ? 3.424 -0.372 42.248 1.00 73.50 70 ASP A CA 1
ATOM 548 C C . ASP A 1 70 ? 2.856 1.013 41.897 1.00 73.50 70 ASP A C 1
ATOM 550 O O . ASP A 1 70 ? 3.285 1.633 40.923 1.00 73.50 70 ASP A O 1
ATOM 554 N N . LEU A 1 71 ? 1.964 1.559 42.735 1.00 74.25 71 LEU A N 1
ATOM 555 C CA . LEU A 1 71 ? 1.462 2.928 42.602 1.00 74.25 71 LEU A CA 1
ATOM 556 C C . LEU A 1 71 ? 2.586 3.962 42.775 1.00 74.25 71 LEU A C 1
ATOM 558 O O . LEU A 1 71 ? 2.701 4.885 41.972 1.00 74.25 71 LEU A O 1
ATOM 562 N N . TYR A 1 72 ? 3.449 3.801 43.780 1.00 70.88 72 TYR A N 1
ATOM 563 C CA . TYR A 1 72 ? 4.594 4.683 44.009 1.00 70.88 72 TYR A CA 1
ATOM 564 C C . TYR A 1 72 ? 5.596 4.619 42.852 1.00 70.88 72 TYR A C 1
ATOM 566 O O . TYR A 1 72 ? 6.078 5.666 42.428 1.00 70.88 72 TYR A O 1
ATOM 574 N N . GLN A 1 73 ? 5.872 3.438 42.289 1.00 73.38 73 GLN A N 1
ATOM 575 C CA . GLN A 1 73 ? 6.708 3.307 41.090 1.00 73.38 73 GLN A CA 1
ATOM 576 C C . GLN A 1 73 ? 6.055 3.936 39.857 1.00 73.38 73 GLN A C 1
ATOM 578 O O . GLN A 1 73 ? 6.739 4.609 39.085 1.00 73.38 73 GLN A O 1
ATOM 583 N N . ALA A 1 74 ? 4.742 3.772 39.682 1.00 73.25 74 ALA A N 1
ATOM 584 C CA . ALA A 1 74 ? 4.001 4.399 38.592 1.00 73.25 74 ALA A CA 1
ATOM 585 C C . ALA A 1 74 ? 4.041 5.934 38.685 1.00 73.25 74 ALA A C 1
ATOM 587 O O . ALA A 1 74 ? 4.247 6.608 37.676 1.00 73.25 74 ALA A O 1
ATOM 588 N N . ILE A 1 75 ? 3.920 6.483 39.898 1.00 69.88 75 ILE A N 1
ATOM 589 C CA . ILE A 1 75 ? 4.011 7.925 40.162 1.00 69.88 75 ILE A CA 1
ATOM 590 C C . ILE A 1 75 ? 5.449 8.423 39.958 1.00 69.88 75 ILE A C 1
ATOM 592 O O . ILE A 1 75 ? 5.663 9.444 39.309 1.00 69.88 75 ILE A O 1
ATOM 596 N N . GLN A 1 76 ? 6.452 7.684 40.439 1.00 66.56 76 GLN A N 1
ATOM 597 C CA . GLN A 1 76 ? 7.864 8.050 40.296 1.00 66.56 76 GLN A CA 1
ATOM 598 C C . GLN A 1 76 ? 8.337 7.989 38.831 1.00 66.56 76 GLN A C 1
ATOM 600 O O . GLN A 1 76 ? 9.162 8.802 38.417 1.00 66.56 76 GLN A O 1
ATOM 605 N N . GLY A 1 77 ? 7.773 7.081 38.026 1.00 61.06 77 GLY A N 1
ATOM 606 C CA . GLY A 1 77 ? 7.990 7.009 36.578 1.00 61.06 77 GLY A CA 1
ATOM 607 C C . GLY A 1 77 ? 7.319 8.136 35.780 1.00 61.06 77 GLY A C 1
ATOM 608 O O . GLY A 1 77 ? 7.724 8.391 34.647 1.00 61.06 77 GLY A O 1
ATOM 609 N N . GLN A 1 78 ? 6.330 8.831 36.355 1.00 58.44 78 GLN A N 1
ATOM 610 C CA . GLN A 1 78 ? 5.604 9.931 35.705 1.00 58.44 78 GLN A CA 1
ATOM 611 C C . GLN A 1 78 ? 6.113 11.341 36.046 1.00 58.44 78 GLN A C 1
ATOM 613 O O . GLN A 1 78 ? 5.659 12.304 35.429 1.00 58.44 78 GLN A O 1
ATOM 618 N N . GLY A 1 79 ? 7.089 11.492 36.944 1.00 47.12 79 GLY A N 1
ATOM 619 C CA . GLY A 1 79 ? 7.747 12.775 37.201 1.00 47.12 79 GLY A CA 1
ATOM 620 C C . GLY A 1 79 ? 8.023 13.026 38.680 1.00 47.12 79 GLY A C 1
ATOM 621 O O . GLY A 1 79 ? 7.281 12.592 39.552 1.00 47.12 79 GLY A O 1
ATOM 622 N N . THR A 1 80 ? 9.121 13.735 38.939 1.00 49.56 80 THR A N 1
ATOM 623 C CA . THR A 1 80 ? 9.643 14.184 40.242 1.00 49.56 80 THR A CA 1
ATOM 624 C C . THR A 1 80 ? 8.561 14.542 41.264 1.00 49.56 80 THR A C 1
ATOM 626 O O . THR A 1 80 ? 8.033 15.652 41.258 1.00 49.56 80 THR A O 1
ATOM 629 N N . VAL A 1 81 ? 8.300 13.625 42.196 1.00 52.69 81 VAL A N 1
ATOM 630 C CA . VAL A 1 81 ? 7.745 13.958 43.510 1.00 52.69 81 VAL A CA 1
ATOM 631 C C . VAL A 1 81 ? 8.933 14.056 44.456 1.00 52.69 81 VAL A C 1
ATOM 633 O O . VAL A 1 81 ? 9.480 13.044 44.892 1.00 52.69 81 VAL A O 1
ATOM 636 N N . ASP A 1 82 ? 9.370 15.287 44.704 1.00 48.03 82 ASP A N 1
ATOM 637 C CA . ASP A 1 82 ? 10.312 15.604 45.773 1.00 48.03 82 ASP A CA 1
ATOM 638 C C . ASP A 1 82 ? 9.676 15.187 47.110 1.00 48.03 82 ASP A C 1
ATOM 640 O O . ASP A 1 82 ? 8.603 15.695 47.450 1.00 48.03 82 ASP A O 1
ATOM 644 N N . PRO A 1 83 ? 10.290 14.292 47.903 1.00 52.94 83 PRO A N 1
ATOM 645 C CA . PRO A 1 83 ? 9.834 14.003 49.250 1.00 52.94 83 PRO A CA 1
ATOM 646 C C . PRO A 1 83 ? 10.385 15.086 50.182 1.00 52.94 83 PRO A C 1
ATOM 648 O O . PRO A 1 83 ? 11.208 14.823 51.057 1.00 52.94 83 PRO A O 1
ATOM 651 N N . THR A 1 84 ? 9.959 16.332 49.984 1.00 48.06 84 THR A N 1
ATOM 652 C CA . THR A 1 84 ? 10.053 17.314 51.061 1.00 48.06 84 THR A CA 1
ATOM 653 C C . THR A 1 84 ? 8.875 17.055 52.001 1.00 48.06 84 THR A C 1
ATOM 655 O O . THR A 1 84 ? 7.743 16.905 51.529 1.00 48.06 84 THR A O 1
ATOM 658 N N . PRO A 1 85 ? 9.090 16.934 53.325 1.00 50.59 85 PRO A N 1
ATOM 659 C CA . PRO A 1 85 ? 7.986 16.970 54.265 1.00 50.59 85 PRO A CA 1
ATOM 660 C C . PRO A 1 85 ? 7.400 18.371 54.140 1.00 50.59 85 PRO A C 1
ATOM 662 O O . PRO A 1 85 ? 7.959 19.320 54.684 1.00 50.59 85 PRO A O 1
ATOM 665 N N . SER A 1 86 ? 6.344 18.503 53.332 1.00 46.34 86 SER A N 1
ATOM 666 C CA . SER A 1 86 ? 5.585 19.738 53.216 1.00 46.34 86 SER A CA 1
ATOM 667 C C . SER A 1 86 ? 5.317 20.207 54.628 1.00 46.34 86 SER A C 1
ATOM 669 O O . SER A 1 86 ? 4.699 19.481 55.413 1.00 46.34 86 SER A O 1
ATOM 671 N N . ASP A 1 87 ? 5.849 21.390 54.924 1.00 46.94 87 ASP A N 1
ATOM 672 C CA . ASP A 1 87 ? 5.605 22.136 56.136 1.00 46.94 87 ASP A CA 1
ATOM 673 C C . ASP A 1 87 ? 4.172 21.881 56.584 1.00 46.94 87 ASP A C 1
ATOM 675 O O . ASP A 1 87 ? 3.220 22.080 55.820 1.00 46.94 87 ASP A O 1
ATOM 679 N N . ALA A 1 88 ? 4.025 21.390 57.812 1.00 54.28 88 ALA A N 1
ATOM 680 C CA . ALA A 1 88 ? 2.750 21.382 58.496 1.00 54.28 88 ALA A CA 1
ATOM 681 C C . ALA A 1 88 ? 2.360 22.848 58.715 1.00 54.28 88 ALA A C 1
ATOM 683 O O . ALA A 1 88 ? 2.574 23.416 59.786 1.00 54.28 88 ALA A O 1
ATOM 684 N N . VAL A 1 89 ? 1.847 23.482 57.660 1.00 58.12 89 VAL A N 1
ATOM 685 C CA . VAL A 1 89 ? 1.203 24.783 57.723 1.00 58.12 89 VAL A CA 1
ATOM 686 C C . VAL A 1 89 ? 0.060 24.608 58.720 1.00 58.12 89 VAL A C 1
ATOM 688 O O . VAL A 1 89 ? -0.782 23.726 58.521 1.00 58.12 89 VAL A O 1
ATOM 691 N N . PRO A 1 90 ? 0.028 25.376 59.823 1.00 62.22 90 PRO A N 1
ATOM 692 C CA . PRO A 1 90 ? -1.085 25.320 60.752 1.00 62.22 90 PRO A CA 1
ATOM 693 C C . PRO A 1 90 ? -2.355 25.643 59.968 1.00 62.22 90 PRO A C 1
ATOM 695 O O . PRO A 1 90 ? -2.475 26.751 59.447 1.00 62.22 90 PRO A O 1
ATOM 698 N N . LEU A 1 91 ? -3.255 24.660 59.839 1.00 61.69 91 LEU A N 1
ATOM 699 C CA . LEU A 1 91 ? -4.534 24.797 59.142 1.00 61.69 91 LEU A CA 1
ATOM 700 C C . LEU A 1 91 ? -5.204 26.094 59.596 1.00 61.69 91 LEU A C 1
ATOM 702 O O . LEU A 1 91 ? -5.555 26.247 60.768 1.00 61.69 91 LEU A O 1
ATOM 706 N N . GLN A 1 92 ? -5.324 27.052 58.681 1.00 78.00 92 GLN A N 1
ATOM 707 C CA . GLN A 1 92 ? -5.874 28.355 59.001 1.00 78.00 92 GLN A CA 1
ATOM 708 C C . GLN A 1 92 ? -7.384 28.185 59.228 1.00 78.00 92 GLN A C 1
ATOM 710 O O . GLN A 1 92 ? -8.046 27.439 58.509 1.00 78.00 92 GLN A O 1
ATOM 715 N N . GLU A 1 93 ? -7.967 28.883 60.207 1.00 81.69 93 GLU A N 1
ATOM 716 C CA . GLU A 1 93 ? -9.415 28.814 60.505 1.00 81.69 93 GLU A CA 1
ATOM 717 C C . GLU A 1 93 ? -10.281 29.070 59.250 1.00 81.69 93 GLU A C 1
ATOM 719 O O . GLU A 1 93 ? -11.378 28.533 59.094 1.00 81.69 93 GLU A O 1
ATOM 724 N N . PHE A 1 94 ? -9.759 29.865 58.310 1.00 84.06 94 PHE A N 1
ATOM 725 C CA . PHE A 1 94 ? -10.372 30.116 57.008 1.00 84.06 94 PHE A CA 1
ATOM 726 C C . PHE A 1 94 ? -10.420 28.869 56.111 1.00 84.06 94 PHE A C 1
ATOM 728 O O . PHE A 1 94 ? -11.450 28.615 55.488 1.00 84.06 94 PHE A O 1
ATOM 735 N N . ASP A 1 95 ? -9.364 28.057 56.089 1.00 85.38 95 ASP A N 1
ATOM 736 C CA . ASP A 1 95 ? -9.316 26.810 55.317 1.00 85.38 95 ASP A CA 1
ATOM 737 C C . ASP A 1 95 ? -10.260 25.767 55.909 1.00 85.38 95 ASP A C 1
ATOM 739 O O . ASP A 1 95 ? -10.958 25.072 55.172 1.00 85.38 95 ASP A O 1
ATOM 743 N N . ILE A 1 96 ? -10.362 25.721 57.241 1.00 86.94 96 ILE A N 1
ATOM 744 C CA . ILE A 1 96 ? -11.339 24.883 57.945 1.00 86.94 96 ILE A CA 1
ATOM 745 C C . ILE A 1 96 ? -12.760 25.311 57.565 1.00 86.94 96 ILE A C 1
ATOM 747 O O . ILE A 1 96 ? -13.598 24.471 57.235 1.00 86.94 96 ILE A O 1
ATOM 751 N N . LYS A 1 97 ? -13.040 26.619 57.542 1.00 90.69 97 LYS A N 1
ATOM 752 C CA . LYS A 1 97 ? -14.350 27.141 57.142 1.00 90.69 97 LYS A CA 1
ATOM 753 C C . LYS A 1 97 ? -14.681 26.835 55.679 1.00 90.69 97 LYS A C 1
ATOM 755 O O . LYS A 1 97 ? -15.783 26.370 55.399 1.00 90.69 97 LYS A O 1
ATOM 760 N N . ASN A 1 98 ? -13.725 27.006 54.770 1.00 88.75 98 ASN A N 1
ATOM 761 C CA . ASN A 1 98 ? -13.898 26.666 53.358 1.00 88.75 98 ASN A CA 1
ATOM 762 C C . ASN A 1 98 ? -14.099 25.161 53.152 1.00 88.75 98 ASN A C 1
ATOM 764 O O . ASN A 1 98 ? -14.945 24.761 52.353 1.00 88.75 98 ASN A O 1
ATOM 768 N N . ALA A 1 99 ? -13.373 24.319 53.891 1.00 90.00 99 ALA A N 1
ATOM 769 C CA . ALA A 1 99 ? -13.557 22.873 53.864 1.00 90.00 99 ALA A CA 1
ATOM 770 C C . ALA A 1 99 ? -14.950 22.478 54.374 1.00 90.00 99 ALA A C 1
ATOM 772 O O . ALA A 1 99 ? -15.599 21.626 53.771 1.00 90.00 99 ALA A O 1
ATOM 773 N N . ILE A 1 100 ? -15.453 23.133 55.426 1.00 91.88 100 ILE A N 1
ATOM 774 C CA . ILE A 1 100 ? -16.816 22.922 55.934 1.00 91.88 100 ILE A CA 1
ATOM 775 C C . ILE A 1 100 ? -17.862 23.337 54.895 1.00 91.88 100 ILE A C 1
ATOM 777 O O . ILE A 1 100 ? -18.821 22.599 54.669 1.00 91.88 100 ILE A O 1
ATOM 781 N N . ASP A 1 101 ? -17.702 24.495 54.258 1.00 94.88 101 ASP A N 1
ATOM 782 C CA . ASP A 1 101 ? -18.664 24.981 53.267 1.00 94.88 101 ASP A CA 1
ATOM 783 C C . ASP A 1 101 ? -18.633 24.128 51.987 1.00 94.88 101 ASP A C 1
ATOM 785 O O . ASP A 1 101 ? -19.689 23.774 51.456 1.00 94.88 101 ASP A O 1
ATOM 789 N N . SER A 1 102 ? -17.449 23.684 51.556 1.00 92.69 102 SER A N 1
ATOM 790 C CA . SER A 1 102 ? -17.273 22.711 50.470 1.00 92.69 102 SER A CA 1
ATOM 791 C C . SER A 1 102 ? -17.902 21.356 50.808 1.00 92.69 102 SER A C 1
ATOM 793 O O . SER A 1 102 ? -18.640 20.784 50.003 1.00 92.69 102 SER A O 1
ATOM 795 N N . LEU A 1 103 ? -17.704 20.863 52.034 1.00 93.81 103 LEU A N 1
ATOM 796 C CA . LEU A 1 103 ? -18.300 19.610 52.491 1.00 93.81 103 LEU A CA 1
ATOM 797 C C . LEU A 1 103 ? -19.828 19.703 52.544 1.00 93.81 103 LEU A C 1
ATOM 799 O O . LEU A 1 103 ? -20.514 18.771 52.125 1.00 93.81 103 LEU A O 1
ATOM 803 N N . LYS A 1 104 ? -20.381 20.831 53.006 1.00 94.94 104 LYS A N 1
ATOM 804 C CA . LYS A 1 104 ? -21.831 21.082 52.993 1.00 94.94 104 LYS A CA 1
ATOM 805 C C . LYS A 1 104 ? -22.381 21.134 51.574 1.00 94.94 104 LYS A C 1
ATOM 807 O O . LYS A 1 104 ? -23.428 20.543 51.318 1.00 94.94 104 LYS A O 1
ATOM 812 N N . ALA A 1 105 ? -21.676 21.790 50.653 1.00 93.56 105 ALA A N 1
ATOM 813 C CA . ALA A 1 105 ? -22.054 21.828 49.245 1.00 93.56 105 ALA A CA 1
ATOM 814 C C . ALA A 1 105 ? -22.044 20.420 48.621 1.00 93.56 105 ALA A C 1
ATOM 816 O O . ALA A 1 105 ? -23.011 20.035 47.963 1.00 93.56 105 ALA A O 1
ATOM 817 N N . SER A 1 106 ? -21.007 19.622 48.896 1.00 94.56 106 SER A N 1
ATOM 818 C CA . SER A 1 106 ? -20.910 18.226 48.451 1.00 94.56 106 SER A CA 1
ATOM 819 C C . SER A 1 106 ? -22.017 17.354 49.050 1.00 94.56 106 SER A C 1
ATOM 821 O O . SER A 1 106 ? -22.690 16.617 48.334 1.00 94.56 106 SER A O 1
ATOM 823 N N . THR A 1 107 ? -22.305 17.512 50.344 1.00 94.56 107 THR A N 1
ATOM 824 C CA . THR A 1 107 ? -23.392 16.789 51.023 1.00 94.56 107 THR A CA 1
ATOM 825 C C . THR A 1 107 ? -24.753 17.140 50.414 1.00 94.56 107 THR A C 1
ATOM 827 O O . THR A 1 107 ? -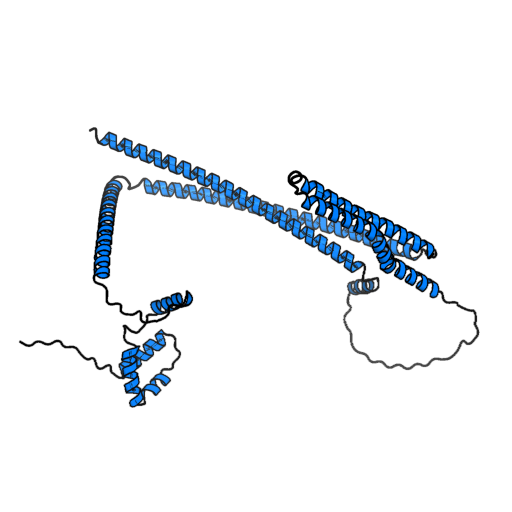25.543 16.243 50.128 1.00 94.56 107 THR A O 1
ATOM 830 N N . ALA A 1 108 ? -25.014 18.419 50.123 1.00 93.50 108 ALA A N 1
ATOM 831 C CA . ALA A 1 108 ? -26.246 18.842 49.455 1.00 93.50 108 ALA A CA 1
ATOM 832 C C . ALA A 1 108 ? -26.353 18.284 48.023 1.00 93.50 108 ALA A C 1
ATOM 834 O O . ALA A 1 108 ? -27.439 17.895 47.582 1.00 93.50 108 ALA A O 1
ATOM 835 N N . ALA A 1 109 ? -25.234 18.206 47.296 1.00 92.56 109 ALA A N 1
ATOM 836 C CA . ALA A 1 109 ? -25.190 17.592 45.973 1.00 92.56 109 ALA A CA 1
ATOM 837 C C . ALA A 1 109 ? -25.486 16.085 46.040 1.00 92.56 109 ALA A C 1
ATOM 839 O O . ALA A 1 109 ? -26.321 15.592 45.281 1.00 92.56 109 ALA A O 1
ATOM 840 N N . ILE A 1 110 ? -24.874 15.365 46.985 1.00 94.06 110 ILE A N 1
ATOM 841 C CA . ILE A 1 110 ? -25.118 13.935 47.208 1.00 94.06 110 ILE A CA 1
ATOM 842 C C . ILE A 1 110 ? -26.581 13.689 47.581 1.00 94.06 110 ILE A C 1
ATOM 844 O O . ILE A 1 110 ? -27.200 12.789 47.023 1.00 94.06 110 ILE A O 1
ATOM 848 N N . GLU A 1 111 ? -27.178 14.508 48.448 1.00 95.88 111 GLU A N 1
ATOM 849 C CA . GLU A 1 111 ? -28.594 14.373 48.804 1.00 95.88 111 GLU A CA 1
ATOM 850 C C . GLU A 1 111 ? -29.508 14.583 47.584 1.00 95.88 111 GLU A C 1
ATOM 852 O O . GLU A 1 111 ? -30.469 13.836 47.384 1.00 95.88 111 GLU A O 1
ATOM 857 N N . LYS A 1 112 ? -29.186 15.547 46.709 1.00 94.25 112 LYS A N 1
ATOM 858 C CA . LYS A 1 112 ? -29.905 15.753 45.442 1.00 94.25 112 LYS A CA 1
ATOM 859 C C . LYS A 1 112 ? -29.777 14.542 44.514 1.00 94.25 112 LYS A C 1
ATOM 861 O O . LYS A 1 112 ? -30.772 14.123 43.915 1.00 94.25 112 LYS A O 1
ATOM 866 N N . HIS A 1 113 ? -28.582 13.965 44.400 1.00 93.56 113 HIS A N 1
ATOM 867 C CA . HIS A 1 113 ? -28.365 12.746 43.622 1.00 93.56 113 HIS A CA 1
ATOM 868 C C . HIS A 1 113 ? -29.104 11.548 44.228 1.00 93.56 113 HIS A C 1
ATOM 870 O O . HIS A 1 113 ? -29.760 10.822 43.487 1.00 93.56 113 HIS A O 1
ATOM 876 N N . SER A 1 114 ? -29.101 11.394 45.554 1.00 94.19 114 SER A N 1
ATOM 877 C CA . SER A 1 114 ? -29.844 10.342 46.258 1.00 94.19 114 SER A CA 1
ATOM 878 C C . SER A 1 114 ? -31.346 10.462 46.016 1.00 94.19 114 SER A C 1
ATOM 880 O O . SER A 1 114 ? -31.978 9.486 45.629 1.00 94.19 114 SER A O 1
ATOM 882 N N . LYS A 1 115 ? -31.914 11.671 46.122 1.00 94.50 115 LYS A N 1
ATOM 883 C CA . LYS A 1 115 ? -33.329 11.926 45.797 1.00 94.50 115 LYS A CA 1
ATOM 884 C C . LYS A 1 115 ? -33.653 11.611 44.337 1.00 94.50 115 LYS A C 1
ATOM 886 O O . LYS A 1 115 ? -34.716 11.076 44.041 1.00 94.50 115 LYS A O 1
ATOM 891 N N . THR A 1 116 ? -32.733 11.916 43.422 1.00 93.25 116 THR A N 1
ATOM 892 C CA . THR A 1 116 ? -32.898 11.594 41.996 1.00 93.25 116 THR A CA 1
ATOM 893 C C . THR A 1 116 ? -32.879 10.082 41.770 1.00 93.25 116 THR A C 1
ATOM 895 O O . THR A 1 116 ? -33.731 9.567 41.053 1.00 93.25 116 THR A O 1
ATOM 898 N N . LEU A 1 117 ? -31.957 9.361 42.410 1.00 93.88 117 LEU A N 1
ATOM 899 C CA . LEU A 1 117 ? -31.878 7.903 42.336 1.00 93.88 117 LEU A CA 1
ATOM 900 C C . LEU A 1 117 ? -33.086 7.228 42.990 1.00 93.88 117 LEU A C 1
ATOM 902 O O . LEU A 1 117 ? -33.583 6.244 42.457 1.00 93.88 117 LEU A O 1
ATOM 906 N N . GLU A 1 118 ? -33.601 7.756 44.098 1.00 93.31 118 GLU A N 1
ATOM 907 C CA . GLU A 1 118 ? -34.839 7.272 44.714 1.00 93.31 118 GLU A CA 1
ATOM 908 C C . GLU A 1 118 ? -36.048 7.489 43.802 1.00 93.31 118 GLU A C 1
ATOM 910 O O . GLU A 1 118 ? -36.845 6.569 43.627 1.00 93.31 118 GLU A O 1
ATOM 915 N N . ALA A 1 119 ? -36.151 8.653 43.152 1.00 92.00 119 ALA A N 1
ATOM 916 C CA . ALA A 1 119 ? -37.194 8.915 42.164 1.00 92.00 119 ALA A CA 1
ATOM 917 C C . ALA A 1 119 ? -37.081 7.975 40.949 1.00 92.00 119 ALA A C 1
ATOM 919 O O . ALA A 1 119 ? -38.081 7.403 40.516 1.00 92.00 119 ALA A O 1
ATOM 920 N N . GLN A 1 120 ? -35.866 7.753 40.433 1.00 92.62 120 GLN A N 1
ATOM 921 C CA . GLN A 1 120 ? -35.608 6.801 39.346 1.00 92.62 120 GLN A CA 1
ATOM 922 C C . GLN A 1 120 ? -35.925 5.361 39.760 1.00 92.62 120 GLN A C 1
ATOM 924 O O . GLN A 1 120 ? -36.554 4.625 39.004 1.00 92.62 120 GLN A O 1
ATOM 929 N N . ARG A 1 121 ? -35.545 4.954 40.975 1.00 92.69 121 ARG A N 1
ATOM 930 C CA . ARG A 1 121 ? -35.863 3.637 41.534 1.00 92.69 121 ARG A CA 1
ATOM 931 C C . ARG A 1 121 ? -37.369 3.454 41.704 1.00 92.69 121 ARG A C 1
ATOM 933 O O . ARG A 1 121 ? -37.873 2.381 41.392 1.00 92.69 121 ARG A O 1
ATOM 940 N N . GLY A 1 122 ? -38.081 4.481 42.167 1.00 89.94 122 GLY A N 1
ATOM 941 C CA . GLY A 1 122 ? -39.541 4.481 42.259 1.00 89.94 122 GLY A CA 1
ATOM 942 C C . GLY A 1 122 ? -40.202 4.317 40.890 1.00 89.94 122 GLY A C 1
ATOM 943 O O . GLY A 1 122 ? -41.080 3.473 40.738 1.00 89.94 122 GLY A O 1
ATOM 944 N N . ALA A 1 123 ? -39.721 5.041 39.875 1.00 86.38 123 ALA A N 1
ATOM 945 C CA . ALA A 1 123 ? -40.206 4.917 38.501 1.00 86.38 123 ALA A CA 1
ATOM 946 C C . ALA A 1 123 ? -39.920 3.532 37.894 1.00 86.38 123 ALA A C 1
ATOM 948 O O . ALA A 1 123 ? -40.784 2.960 37.238 1.00 86.38 123 ALA A O 1
ATOM 949 N N . LEU A 1 124 ? -38.738 2.959 38.147 1.00 86.00 124 LEU A N 1
ATOM 950 C CA . LEU A 1 124 ? -38.392 1.606 37.700 1.00 86.00 124 LEU A CA 1
ATOM 951 C C . LEU A 1 124 ? -39.214 0.525 38.403 1.00 86.00 124 LEU A C 1
ATOM 953 O O . LEU A 1 124 ? -39.565 -0.468 37.774 1.00 86.00 124 LEU A O 1
ATOM 957 N N . LEU A 1 125 ? -39.520 0.692 39.692 1.00 85.12 125 LEU A N 1
ATOM 958 C CA . LEU A 1 125 ? -40.403 -0.231 40.404 1.00 85.12 125 LEU A CA 1
ATOM 959 C C . LEU A 1 125 ? -41.833 -0.150 39.865 1.00 85.12 125 LEU A C 1
ATOM 961 O O . LEU A 1 125 ? -42.402 -1.197 39.586 1.00 85.12 125 LEU A O 1
ATOM 965 N N . ALA A 1 126 ? -42.352 1.053 39.608 1.00 79.25 126 ALA A N 1
ATOM 966 C CA . ALA A 1 126 ? -43.647 1.226 38.951 1.00 79.25 126 ALA A CA 1
ATOM 967 C C . ALA A 1 126 ? -43.668 0.586 37.549 1.00 79.25 126 ALA A C 1
ATOM 969 O O . ALA A 1 126 ? -44.581 -0.169 37.236 1.00 79.25 126 ALA A O 1
ATOM 970 N N . PHE A 1 127 ? -42.615 0.788 36.745 1.00 75.50 127 PHE A N 1
ATOM 971 C CA . PHE A 1 127 ? -42.486 0.148 35.432 1.00 75.50 127 PHE A CA 1
ATOM 972 C C . PHE A 1 127 ? -42.401 -1.378 35.532 1.00 75.50 127 PHE A C 1
ATOM 974 O O . PHE A 1 127 ? -42.958 -2.086 34.702 1.00 75.50 127 PHE A O 1
ATOM 981 N N . LYS A 1 128 ? -41.711 -1.909 36.544 1.00 78.94 128 LYS A N 1
ATOM 982 C CA . LYS A 1 128 ? -41.613 -3.354 36.771 1.00 78.94 128 LYS A CA 1
ATOM 983 C C . LYS A 1 128 ? -42.954 -3.944 37.203 1.00 78.94 128 LYS A C 1
ATOM 985 O O . LYS A 1 128 ? -43.288 -5.038 36.755 1.00 78.94 128 LYS A O 1
ATOM 990 N N . ASP A 1 129 ? -43.708 -3.250 38.046 1.00 71.50 129 ASP A N 1
ATOM 991 C CA . ASP A 1 129 ? -45.023 -3.701 38.498 1.00 71.50 129 ASP A CA 1
ATOM 992 C C . ASP A 1 129 ? -46.041 -3.671 37.335 1.00 71.50 129 ASP A C 1
ATOM 994 O O . ASP A 1 129 ? -46.791 -4.635 37.168 1.00 71.50 129 ASP A O 1
ATOM 998 N N . ASP A 1 130 ? -45.966 -2.671 36.446 1.0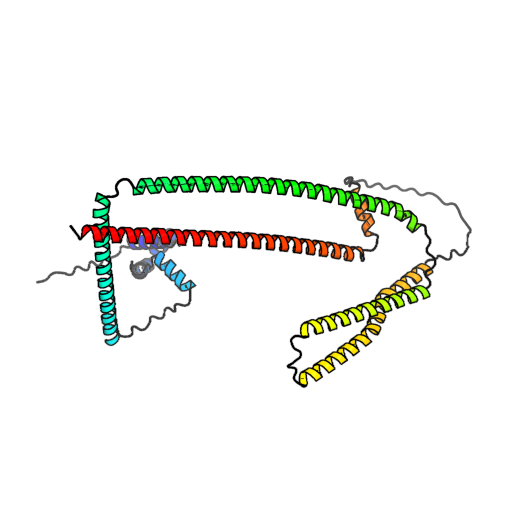0 64.00 130 ASP A N 1
ATOM 999 C CA . ASP A 1 130 ? -46.750 -2.598 35.197 1.00 64.00 130 ASP A CA 1
ATOM 1000 C C . ASP A 1 130 ? -46.315 -3.646 34.148 1.00 64.00 130 ASP A C 1
ATOM 1002 O O . ASP A 1 130 ? -47.148 -4.287 33.495 1.00 64.00 130 ASP A O 1
ATOM 1006 N N . ALA A 1 131 ? -45.006 -3.883 34.002 1.00 60.44 131 ALA A N 1
ATOM 1007 C CA . ALA A 1 131 ? -44.454 -4.895 33.096 1.00 60.44 131 ALA A CA 1
ATOM 1008 C C . ALA A 1 131 ? -44.792 -6.322 33.559 1.00 60.44 131 ALA A C 1
ATOM 1010 O O . ALA A 1 131 ? -45.088 -7.191 32.738 1.00 60.44 131 ALA A O 1
ATOM 1011 N N . SER A 1 132 ? -44.842 -6.564 34.872 1.00 60.25 132 SER A N 1
ATOM 1012 C CA . SER A 1 132 ? -45.240 -7.859 35.442 1.00 60.25 132 SER A CA 1
ATOM 1013 C C . SER A 1 132 ? -46.696 -8.224 35.125 1.00 60.25 132 SER A C 1
ATOM 1015 O O . SER A 1 132 ? -47.036 -9.406 35.134 1.00 60.25 132 SER A O 1
ATOM 1017 N N . GLN A 1 133 ? -47.552 -7.239 34.823 1.00 57.66 133 GLN A N 1
ATOM 1018 C CA . GLN A 1 133 ? -48.943 -7.476 34.424 1.00 57.66 133 GLN A CA 1
ATOM 1019 C C . GLN A 1 133 ? -49.154 -7.592 32.905 1.00 57.66 133 GLN A C 1
ATOM 1021 O O . GLN A 1 133 ? -50.187 -8.119 32.496 1.00 57.66 133 GLN A O 1
ATOM 1026 N N . THR A 1 134 ? -48.192 -7.172 32.069 1.00 57.62 134 THR A N 1
ATOM 1027 C CA . THR A 1 134 ? -48.426 -7.016 30.616 1.00 57.62 134 THR A CA 1
ATOM 1028 C C . THR A 1 134 ? -47.441 -7.782 29.708 1.00 57.62 134 THR A C 1
ATOM 1030 O O . THR A 1 134 ? -47.793 -8.108 28.578 1.00 57.62 134 THR A O 1
ATOM 1033 N N . GLU A 1 135 ? -46.234 -8.146 30.163 1.00 55.59 135 GLU A N 1
ATOM 1034 C CA . GLU A 1 135 ? -45.089 -8.440 29.265 1.00 55.59 135 GLU A CA 1
ATOM 1035 C C . GLU A 1 135 ? -44.509 -9.873 29.339 1.00 55.59 135 GLU A C 1
ATOM 1037 O O . GLU A 1 135 ? -43.371 -10.114 28.949 1.00 55.59 135 GLU A O 1
ATOM 1042 N N . GLY A 1 136 ? -45.261 -10.874 29.801 1.00 55.62 136 GLY A N 1
ATOM 1043 C CA . GLY A 1 136 ? -44.707 -12.225 30.001 1.00 55.62 136 GLY A CA 1
ATOM 1044 C C . GLY A 1 136 ? -44.269 -13.002 28.743 1.00 55.62 136 GLY A C 1
ATOM 1045 O O . GLY A 1 136 ? -43.467 -13.918 28.879 1.00 55.62 136 GLY A O 1
ATOM 1046 N N . ASN A 1 137 ? -44.764 -12.684 27.535 1.00 58.72 137 ASN A N 1
ATOM 1047 C CA . ASN A 1 137 ? -44.571 -13.548 26.348 1.00 58.72 137 ASN A CA 1
ATOM 1048 C C . ASN A 1 137 ? -44.249 -12.834 25.018 1.00 58.72 137 ASN A C 1
ATOM 1050 O O . ASN A 1 137 ? -43.680 -13.459 24.127 1.00 58.72 137 ASN A O 1
ATOM 1054 N N . SER A 1 138 ? -44.588 -11.556 24.834 1.00 59.25 138 SER A N 1
ATOM 1055 C CA . SER A 1 138 ? -44.475 -10.884 23.524 1.00 59.25 138 SER A CA 1
ATOM 1056 C C . SER A 1 138 ? -43.073 -10.341 23.223 1.00 59.25 138 SER A C 1
ATOM 1058 O O . SER A 1 138 ? -42.607 -10.438 22.089 1.00 59.25 138 SER A O 1
ATOM 1060 N N . SER A 1 139 ? -42.367 -9.790 24.212 1.00 64.75 139 SER A N 1
ATOM 1061 C CA . SER A 1 139 ? -41.051 -9.165 24.007 1.00 64.75 139 SER A CA 1
ATOM 1062 C C . SER A 1 139 ? -39.919 -10.183 23.807 1.00 64.75 139 SER A C 1
ATOM 1064 O O . SER A 1 139 ? -39.058 -9.973 22.950 1.00 64.75 139 SER A O 1
ATOM 1066 N N . SER A 1 140 ? -39.958 -11.329 24.498 1.00 70.75 140 SER A N 1
ATOM 1067 C CA . SER A 1 140 ? -38.983 -12.419 24.304 1.00 70.75 140 SER A CA 1
ATOM 1068 C C . SER A 1 140 ? -39.093 -13.055 22.913 1.00 70.75 140 SER A C 1
ATOM 1070 O O . SER A 1 140 ? -38.082 -13.287 22.251 1.00 70.75 140 SER A O 1
ATOM 1072 N N . GLN A 1 141 ? -40.320 -13.272 22.429 1.00 75.44 141 GLN A N 1
ATOM 1073 C CA . GLN A 1 141 ? -40.565 -13.870 21.115 1.00 75.44 141 GLN A CA 1
ATOM 1074 C C . GLN A 1 141 ? -40.109 -12.948 19.970 1.00 75.44 141 GLN A C 1
ATOM 1076 O O . GLN A 1 141 ? -39.519 -13.414 18.995 1.00 75.44 141 GLN A O 1
ATOM 1081 N N . ASN A 1 142 ? -40.314 -11.633 20.107 1.00 80.06 142 ASN A N 1
ATOM 1082 C CA . ASN A 1 142 ? -39.835 -10.645 19.134 1.00 80.06 142 ASN A CA 1
ATOM 1083 C C . ASN A 1 142 ? -38.301 -10.592 19.070 1.00 80.06 142 ASN A C 1
ATOM 1085 O O . ASN A 1 142 ? -37.732 -10.488 17.983 1.00 80.06 142 ASN A O 1
ATOM 1089 N N . TYR A 1 143 ? -37.621 -10.701 20.215 1.00 83.88 143 TYR A N 1
ATOM 1090 C CA . TYR A 1 143 ? -36.159 -10.747 20.261 1.00 83.88 143 TYR A CA 1
ATOM 1091 C C . TYR A 1 143 ? -35.597 -12.002 19.578 1.00 83.88 143 TYR A C 1
ATOM 1093 O O . TYR A 1 143 ? -34.646 -11.912 18.802 1.00 83.88 143 TYR A O 1
ATOM 1101 N N . GLU A 1 144 ? -36.192 -13.171 19.818 1.00 85.38 144 GLU A N 1
ATOM 1102 C CA . GLU A 1 144 ? -35.778 -14.424 19.173 1.00 85.38 144 GLU A CA 1
ATOM 1103 C C . GLU A 1 144 ? -36.033 -14.414 17.662 1.00 85.38 144 GLU A C 1
ATOM 1105 O O . GLU A 1 144 ? -35.186 -14.875 16.891 1.00 85.38 144 GLU A O 1
ATOM 1110 N N . GLN A 1 145 ? -37.150 -13.827 17.224 1.00 88.88 145 GLN A N 1
ATOM 1111 C CA . GLN A 1 145 ? -37.454 -13.653 15.807 1.00 88.88 145 GLN A CA 1
ATOM 1112 C C . GLN A 1 145 ? -36.452 -12.716 15.120 1.00 88.88 145 GLN A C 1
ATOM 1114 O O . GLN A 1 145 ? -35.929 -13.050 14.054 1.00 88.88 145 GLN A O 1
ATOM 1119 N N . GLU A 1 146 ? -36.142 -11.570 15.729 1.00 88.62 146 GLU A N 1
ATOM 1120 C CA . GLU A 1 146 ? -35.184 -10.617 15.164 1.00 88.62 146 GLU A CA 1
ATOM 1121 C C . GLU A 1 146 ? -33.759 -11.182 15.178 1.00 88.62 146 GLU A C 1
ATOM 1123 O O . GLU A 1 146 ? -33.014 -11.026 14.210 1.00 88.62 146 GLU A O 1
ATOM 1128 N N . ARG A 1 147 ? -33.395 -11.943 16.217 1.00 92.62 147 ARG A N 1
ATOM 1129 C CA . ARG A 1 147 ? -32.132 -12.687 16.265 1.00 92.62 147 ARG A CA 1
ATOM 1130 C C . ARG A 1 147 ? -32.039 -13.718 15.139 1.00 92.62 147 ARG A C 1
ATOM 1132 O O . ARG A 1 147 ? -30.996 -13.803 14.495 1.00 92.62 147 ARG A O 1
ATOM 1139 N N . GLY A 1 148 ? -33.103 -14.479 14.878 1.00 92.94 148 GLY A N 1
ATOM 1140 C CA . GLY A 1 148 ? -33.151 -15.433 13.765 1.00 92.94 148 GLY A CA 1
ATOM 1141 C C . GLY A 1 148 ? -33.020 -14.747 12.403 1.00 92.94 148 GLY A C 1
ATOM 1142 O O . GLY A 1 148 ? -32.266 -15.206 11.546 1.00 92.94 148 GLY A O 1
ATOM 1143 N N . ARG A 1 149 ? -33.685 -13.599 12.228 1.00 94.38 149 ARG A N 1
ATOM 1144 C CA . ARG A 1 149 ? -33.597 -12.780 11.012 1.00 94.38 149 ARG A CA 1
ATOM 1145 C C . ARG A 1 149 ? -32.191 -12.220 10.788 1.00 94.38 149 ARG A C 1
ATOM 1147 O O . ARG A 1 149 ? -31.688 -12.275 9.668 1.00 94.38 149 ARG A O 1
ATOM 1154 N N . LEU A 1 150 ? -31.554 -11.707 11.840 1.00 94.00 150 LEU A N 1
ATOM 1155 C CA . LEU A 1 150 ? -30.175 -11.220 11.790 1.00 94.00 150 LEU A CA 1
ATOM 1156 C C . LEU A 1 150 ? -29.195 -12.350 11.477 1.00 94.00 150 LEU A C 1
ATOM 1158 O O . LEU A 1 150 ? -28.300 -12.151 10.666 1.00 94.00 150 LEU A O 1
ATOM 1162 N N . MET A 1 151 ? -29.380 -13.536 12.062 1.00 96.69 151 MET A N 1
ATOM 1163 C CA . MET A 1 151 ? -28.526 -14.692 11.784 1.00 96.69 151 MET A CA 1
ATOM 1164 C C . MET A 1 151 ? -28.623 -15.124 10.318 1.00 96.69 151 MET A C 1
ATOM 1166 O O . MET A 1 151 ? -27.597 -15.320 9.680 1.00 96.69 151 MET A O 1
ATOM 1170 N N . PHE A 1 152 ? -29.834 -15.163 9.756 1.00 96.62 152 PHE A N 1
ATOM 1171 C CA . PHE A 1 152 ? -30.024 -15.445 8.333 1.00 96.62 152 PHE A CA 1
ATOM 1172 C C . PHE A 1 152 ? -29.360 -14.390 7.436 1.00 96.62 152 PHE A C 1
ATOM 1174 O O . PHE A 1 152 ? -28.696 -14.739 6.468 1.00 96.62 152 PHE A O 1
ATOM 1181 N N . ALA A 1 153 ? -29.489 -13.103 7.772 1.00 95.94 153 ALA A N 1
ATOM 1182 C CA . ALA A 1 153 ? -28.827 -12.035 7.022 1.00 95.94 153 ALA A CA 1
ATOM 1183 C C . ALA A 1 153 ? -27.292 -12.117 7.115 1.00 95.94 153 ALA A C 1
ATOM 1185 O O . ALA A 1 153 ? -26.600 -11.836 6.140 1.00 95.94 153 ALA A O 1
ATOM 1186 N N . VAL A 1 154 ? -26.751 -12.510 8.274 1.00 96.50 154 VAL A N 1
ATOM 1187 C CA . VAL A 1 154 ? -25.311 -12.740 8.453 1.00 96.50 154 VAL A CA 1
ATOM 1188 C C . VAL A 1 154 ? -24.844 -13.926 7.614 1.00 96.50 154 VAL A C 1
ATOM 1190 O O . VAL A 1 154 ? -23.830 -13.799 6.934 1.00 96.50 154 VAL A O 1
ATOM 1193 N N . ASP A 1 155 ? -25.580 -15.037 7.616 1.00 97.50 155 ASP A N 1
ATOM 1194 C CA . ASP A 1 155 ? -25.246 -16.216 6.811 1.00 97.50 155 ASP A CA 1
ATOM 1195 C C . ASP A 1 155 ? -25.311 -15.920 5.305 1.00 97.50 155 ASP A C 1
ATOM 1197 O O . ASP A 1 155 ? -24.434 -16.357 4.563 1.00 97.50 155 ASP A O 1
ATOM 1201 N N . ASP A 1 156 ? -26.288 -15.129 4.855 1.00 97.50 156 ASP A N 1
ATOM 1202 C CA . ASP A 1 156 ? -26.416 -14.705 3.454 1.00 97.50 156 ASP A CA 1
ATOM 1203 C C . ASP A 1 156 ? -25.237 -13.817 3.021 1.00 97.50 156 ASP A C 1
ATOM 1205 O O . ASP A 1 156 ? -24.593 -14.066 2.000 1.00 97.50 156 ASP A O 1
ATOM 1209 N N . VAL A 1 157 ? -24.857 -12.837 3.852 1.00 96.19 157 VAL A N 1
ATOM 1210 C CA . VAL A 1 157 ? -23.666 -12.006 3.605 1.00 96.19 157 VAL A CA 1
ATOM 1211 C C . VAL A 1 157 ? -22.390 -12.850 3.644 1.00 96.19 157 VAL A C 1
ATOM 1213 O O . VAL A 1 157 ? -21.497 -12.659 2.818 1.00 96.19 157 VAL A O 1
ATOM 1216 N N . LEU A 1 158 ? -22.284 -13.808 4.564 1.00 97.62 158 LEU A N 1
ATOM 1217 C CA . LEU A 1 158 ? -21.134 -14.706 4.652 1.00 97.62 158 LEU A CA 1
ATOM 1218 C C . LEU A 1 158 ? -21.033 -15.606 3.416 1.00 97.62 158 LEU A C 1
ATOM 1220 O O . LEU A 1 158 ? -19.936 -15.825 2.902 1.00 97.62 158 LEU A O 1
ATOM 1224 N N . HIS A 1 159 ? -22.158 -16.101 2.906 1.00 97.56 159 HIS A N 1
ATOM 1225 C CA . HIS A 1 159 ? -22.175 -16.903 1.690 1.00 97.56 159 HIS A CA 1
ATOM 1226 C C . HIS A 1 159 ? -21.815 -16.058 0.465 1.00 97.56 159 HIS A C 1
ATOM 1228 O O . HIS A 1 159 ? -20.900 -16.416 -0.273 1.00 97.56 159 HIS A O 1
ATOM 1234 N N . SER A 1 160 ? -22.422 -14.877 0.321 1.00 97.12 160 SER A N 1
ATOM 1235 C CA . SER A 1 160 ? -22.116 -13.951 -0.771 1.00 97.12 160 SER A CA 1
ATOM 1236 C C . SER A 1 160 ? -20.652 -13.505 -0.770 1.00 97.12 160 SER A C 1
ATOM 1238 O O . SER A 1 160 ? -20.037 -13.429 -1.833 1.00 97.12 160 SER A O 1
ATOM 1240 N N . THR A 1 161 ? -20.076 -13.211 0.397 1.00 94.69 161 THR A N 1
ATOM 1241 C CA . THR A 1 161 ? -18.658 -12.821 0.505 1.00 94.69 161 THR A CA 1
ATOM 1242 C C . THR A 1 161 ? -17.725 -13.990 0.210 1.00 94.69 161 THR A C 1
ATOM 1244 O O . THR A 1 161 ? -16.696 -13.803 -0.437 1.00 94.69 161 THR A O 1
ATOM 1247 N N . LYS A 1 162 ? -18.088 -15.211 0.619 1.00 97.75 162 LYS A N 1
ATOM 1248 C CA . LYS A 1 162 ? -17.347 -16.428 0.269 1.00 97.75 162 LYS A CA 1
ATOM 1249 C C . LYS A 1 162 ? -17.356 -16.696 -1.236 1.00 97.75 162 LYS A C 1
ATOM 1251 O O . LYS A 1 162 ? -16.316 -17.061 -1.785 1.00 97.75 162 LYS A O 1
ATOM 1256 N N . ASP A 1 163 ? -18.492 -16.498 -1.893 1.00 97.50 163 ASP A N 1
ATOM 1257 C CA . ASP A 1 163 ? -18.617 -16.678 -3.338 1.00 97.50 163 ASP A CA 1
ATOM 1258 C C . ASP A 1 163 ? -17.793 -15.632 -4.097 1.00 97.50 163 ASP A C 1
ATOM 1260 O O . ASP A 1 163 ? -17.009 -16.000 -4.973 1.00 97.50 163 ASP A O 1
ATOM 1264 N N . GLN A 1 164 ? -17.865 -14.360 -3.687 1.00 96.44 164 GLN A N 1
ATOM 1265 C CA . GLN A 1 164 ? -17.028 -13.286 -4.240 1.00 96.44 164 GLN A CA 1
ATOM 1266 C C . GLN A 1 164 ? -15.532 -13.557 -4.044 1.00 96.44 164 GLN A C 1
ATOM 1268 O O . GLN A 1 164 ? -14.738 -13.335 -4.956 1.00 96.44 164 GLN A O 1
ATOM 1273 N N . LEU A 1 165 ? -15.130 -14.077 -2.879 1.00 96.44 165 LEU A N 1
ATOM 1274 C CA . LEU A 1 165 ? -13.740 -14.448 -2.621 1.00 96.44 165 LEU A CA 1
ATOM 1275 C C . LEU A 1 165 ? -13.286 -15.596 -3.534 1.00 96.44 165 LEU A C 1
ATOM 1277 O O . LEU A 1 165 ? -12.192 -15.539 -4.092 1.00 96.44 165 LEU A O 1
ATOM 1281 N N . SER A 1 166 ? -14.128 -16.618 -3.720 1.00 97.06 166 SER A N 1
ATOM 1282 C CA . SER A 1 166 ? -13.824 -17.735 -4.621 1.00 97.06 166 SER A CA 1
ATOM 1283 C C . SER A 1 166 ? -13.740 -17.293 -6.084 1.00 97.06 166 SER A C 1
ATOM 1285 O O . SER A 1 166 ? -12.913 -17.811 -6.836 1.00 97.06 166 SER A O 1
ATOM 1287 N N . GLU A 1 167 ? -14.580 -16.349 -6.506 1.00 96.88 167 GLU A N 1
ATOM 1288 C CA . GLU A 1 167 ? -14.526 -15.760 -7.844 1.00 96.88 167 GLU A CA 1
ATOM 1289 C C . GLU A 1 167 ? -13.247 -14.935 -8.041 1.00 96.88 167 GLU A C 1
ATOM 1291 O O . GLU A 1 167 ? -12.511 -15.172 -8.999 1.00 96.88 167 GLU A O 1
ATOM 1296 N N . ALA A 1 168 ? -12.899 -14.074 -7.081 1.00 93.81 168 ALA A N 1
ATOM 1297 C CA . ALA A 1 168 ? -11.661 -13.296 -7.114 1.00 93.81 168 ALA A CA 1
ATOM 1298 C C . ALA A 1 168 ? -10.401 -14.185 -7.136 1.00 93.81 168 ALA A C 1
ATOM 1300 O O . ALA A 1 168 ? -9.428 -13.881 -7.829 1.00 93.81 168 ALA A O 1
ATOM 1301 N N . GLU A 1 169 ? -10.408 -15.313 -6.421 1.00 96.69 169 GLU A N 1
ATOM 1302 C CA . GLU A 1 169 ? -9.313 -16.289 -6.446 1.00 96.69 169 GLU A CA 1
ATOM 1303 C C . GLU A 1 169 ? -9.174 -16.959 -7.827 1.00 96.69 169 GLU A C 1
ATOM 1305 O O . GLU A 1 169 ? -8.063 -17.110 -8.354 1.00 96.69 169 GLU A O 1
ATOM 1310 N N . LYS A 1 170 ? -10.295 -17.311 -8.470 1.00 96.38 170 LYS A N 1
ATOM 1311 C CA . LYS A 1 170 ? -10.302 -17.849 -9.842 1.00 96.38 170 LYS A CA 1
ATOM 1312 C C . LYS A 1 170 ? -9.792 -16.823 -10.853 1.00 96.38 170 LYS A C 1
ATOM 1314 O O . LYS A 1 170 ? -9.002 -17.171 -11.731 1.00 96.38 170 LYS A O 1
ATOM 1319 N N . ASP A 1 171 ? -10.175 -15.561 -10.710 1.00 95.00 171 ASP A N 1
ATOM 1320 C CA . ASP A 1 171 ? -9.695 -14.492 -11.585 1.00 95.00 171 ASP A CA 1
ATOM 1321 C C . ASP A 1 171 ? -8.201 -14.218 -11.389 1.00 95.00 171 ASP A C 1
ATOM 1323 O O . ASP A 1 171 ? -7.460 -14.093 -12.367 1.00 95.00 171 ASP A O 1
ATOM 1327 N N . SER A 1 172 ? -7.721 -14.228 -10.144 1.00 93.62 172 SER A N 1
ATOM 1328 C CA . SER A 1 172 ? -6.297 -14.089 -9.819 1.00 93.62 172 SER A CA 1
ATOM 1329 C C . SER A 1 172 ? -5.453 -15.227 -10.405 1.00 93.62 172 SER A C 1
ATOM 1331 O O . SER A 1 172 ? -4.431 -14.994 -11.063 1.00 93.62 172 SER A O 1
ATOM 1333 N N . THR A 1 173 ? -5.897 -16.477 -10.252 1.00 95.62 173 THR A N 1
ATOM 1334 C CA . THR A 1 173 ? -5.199 -17.644 -10.822 1.00 95.62 173 THR A CA 1
ATOM 1335 C C . THR A 1 173 ? -5.210 -17.628 -12.353 1.00 95.62 173 THR A C 1
ATOM 1337 O O . THR A 1 173 ? -4.192 -17.936 -12.987 1.00 95.62 173 THR A O 1
ATOM 1340 N N . ARG A 1 174 ? -6.312 -17.185 -12.973 1.00 95.62 174 ARG A N 1
ATOM 1341 C CA . ARG A 1 174 ? -6.399 -16.975 -14.424 1.00 95.62 174 ARG A CA 1
ATOM 1342 C C . ARG A 1 174 ? -5.439 -15.884 -14.898 1.00 95.62 174 ARG A C 1
ATOM 1344 O O . ARG A 1 174 ? -4.688 -16.118 -15.845 1.00 95.62 174 ARG A O 1
ATOM 1351 N N . ALA A 1 175 ? -5.420 -14.729 -14.236 1.00 93.62 175 ALA A N 1
ATOM 1352 C CA . ALA A 1 175 ? -4.522 -13.623 -14.563 1.00 93.62 175 ALA A CA 1
ATOM 1353 C C . ALA A 1 175 ? -3.049 -14.032 -14.428 1.00 93.62 175 ALA A C 1
ATOM 1355 O O . ALA A 1 175 ? -2.246 -13.763 -15.321 1.00 93.62 175 ALA A O 1
ATOM 1356 N N . THR A 1 176 ? -2.709 -14.772 -13.371 1.00 94.94 176 THR A N 1
ATOM 1357 C CA . THR A 1 176 ? -1.355 -15.302 -13.150 1.00 94.94 176 THR A CA 1
ATOM 1358 C C . THR A 1 176 ? -0.942 -16.267 -14.265 1.00 94.94 176 THR A C 1
ATOM 1360 O O . THR A 1 176 ? 0.186 -16.214 -14.757 1.00 94.94 176 THR A O 1
ATOM 1363 N N . THR A 1 177 ? -1.861 -17.123 -14.719 1.00 95.75 177 THR A N 1
ATOM 1364 C CA . THR A 1 177 ? -1.599 -18.060 -15.822 1.00 95.75 177 THR A CA 1
ATOM 1365 C C . THR A 1 177 ? -1.355 -17.324 -17.142 1.00 95.75 177 THR A C 1
ATOM 1367 O O . THR A 1 177 ? -0.402 -17.648 -17.850 1.00 95.75 177 THR A O 1
ATOM 1370 N N . ILE A 1 178 ? -2.160 -16.300 -17.446 1.00 95.88 178 ILE A N 1
ATOM 1371 C CA . ILE A 1 178 ? -1.987 -15.454 -18.639 1.00 95.88 178 ILE A CA 1
ATOM 1372 C C . ILE A 1 178 ? -0.657 -14.697 -18.578 1.00 95.88 178 ILE A C 1
ATOM 1374 O O . ILE A 1 178 ? 0.090 -14.660 -19.553 1.00 95.88 178 ILE A O 1
ATOM 1378 N N . MET A 1 179 ? -0.322 -14.115 -17.427 1.00 94.88 179 MET A N 1
ATOM 1379 C CA . MET A 1 179 ? 0.945 -13.409 -17.249 1.00 94.88 179 MET A CA 1
ATOM 1380 C C . MET A 1 179 ? 2.131 -14.344 -17.489 1.00 94.88 179 MET A C 1
ATOM 1382 O O . MET A 1 179 ? 3.047 -14.001 -18.233 1.00 94.88 179 MET A O 1
ATOM 1386 N N . LYS A 1 180 ? 2.082 -15.559 -16.931 1.00 95.88 180 LYS A N 1
ATOM 1387 C CA . LYS A 1 180 ? 3.118 -16.571 -17.140 1.00 95.88 180 LYS A CA 1
ATOM 1388 C C . LYS A 1 180 ? 3.287 -16.921 -18.620 1.00 95.88 180 LYS A C 1
ATOM 1390 O O . LYS A 1 180 ? 4.425 -17.011 -19.076 1.00 95.88 180 LYS A O 1
ATOM 1395 N N . SER A 1 181 ? 2.194 -17.087 -19.372 1.00 95.75 181 SER A N 1
ATOM 1396 C CA . SER A 1 181 ? 2.288 -17.380 -20.807 1.00 95.75 181 SER A CA 1
ATOM 1397 C C . SER A 1 181 ? 2.880 -16.209 -21.592 1.00 95.75 181 SER A C 1
ATOM 1399 O O . SER A 1 181 ? 3.803 -16.422 -22.373 1.00 95.75 181 SER A O 1
ATOM 1401 N N . VAL A 1 182 ? 2.428 -14.976 -21.336 1.00 96.38 182 VAL A N 1
ATOM 1402 C CA . VAL A 1 182 ? 2.933 -13.774 -22.026 1.00 96.38 182 VAL A CA 1
ATOM 1403 C C . VAL A 1 182 ? 4.420 -13.557 -21.750 1.00 96.38 182 VAL A C 1
ATOM 1405 O O . VAL A 1 182 ? 5.182 -13.289 -22.675 1.00 96.38 182 VAL A O 1
ATOM 1408 N N . VAL A 1 183 ? 4.855 -13.709 -20.497 1.00 96.56 183 VAL A N 1
ATOM 1409 C CA . VAL A 1 183 ? 6.275 -13.589 -20.137 1.00 96.56 183 VAL A CA 1
ATOM 1410 C C . VAL A 1 183 ? 7.096 -14.670 -20.834 1.00 96.56 183 VAL A C 1
ATOM 1412 O O . VAL A 1 183 ? 8.129 -14.358 -21.416 1.00 96.56 183 VAL A O 1
ATOM 1415 N N . SER A 1 184 ? 6.630 -15.923 -20.844 1.00 95.81 184 SER A N 1
ATOM 1416 C CA . SER A 1 184 ? 7.350 -17.002 -21.533 1.00 95.81 184 SER A CA 1
ATOM 1417 C C . SER A 1 184 ? 7.454 -16.785 -23.045 1.00 95.81 184 SER A C 1
ATOM 1419 O O . SER A 1 184 ? 8.496 -17.067 -23.626 1.00 95.81 184 SER A O 1
ATOM 1421 N N . GLU A 1 185 ? 6.410 -16.240 -23.677 1.00 96.19 185 GLU A N 1
ATOM 1422 C CA . GLU A 1 185 ? 6.415 -15.906 -25.102 1.00 96.19 185 GLU A CA 1
ATOM 1423 C C . GLU A 1 185 ? 7.395 -14.769 -25.405 1.00 96.19 185 GLU A C 1
ATOM 1425 O O . GLU A 1 185 ? 8.145 -14.846 -26.375 1.00 96.19 185 GLU A O 1
ATOM 1430 N N . ARG A 1 186 ? 7.432 -13.732 -24.557 1.00 94.50 186 ARG A N 1
ATOM 1431 C CA . ARG A 1 186 ? 8.365 -12.608 -24.716 1.00 94.50 186 ARG A CA 1
ATOM 1432 C C . ARG A 1 186 ? 9.812 -13.034 -24.546 1.00 94.50 186 ARG A C 1
ATOM 1434 O O . ARG A 1 186 ? 10.616 -12.719 -25.412 1.00 94.50 186 ARG A O 1
ATOM 1441 N N . LEU A 1 187 ? 10.110 -13.815 -23.511 1.00 95.81 187 LEU A N 1
ATOM 1442 C CA . LEU A 1 187 ? 11.451 -14.365 -23.314 1.00 95.81 187 LEU A CA 1
ATOM 1443 C C . LEU A 1 187 ? 11.873 -15.249 -24.497 1.00 95.81 187 LEU A C 1
ATOM 1445 O O . LEU A 1 187 ? 12.979 -15.103 -25.001 1.00 95.81 187 LEU A O 1
ATOM 1449 N N . ALA A 1 188 ? 10.973 -16.093 -25.013 1.00 95.31 188 ALA A N 1
ATOM 1450 C CA . ALA A 1 188 ? 11.265 -16.906 -26.193 1.00 95.31 188 ALA A CA 1
ATOM 1451 C C . ALA A 1 188 ? 11.492 -16.065 -27.465 1.00 95.31 188 ALA A C 1
ATOM 1453 O O . ALA A 1 188 ? 12.300 -16.439 -28.315 1.00 95.31 188 ALA A O 1
ATOM 1454 N N . ALA A 1 189 ? 10.785 -14.942 -27.622 1.00 94.81 189 ALA A N 1
ATOM 1455 C CA . ALA A 1 189 ? 11.005 -14.015 -28.729 1.00 94.81 189 ALA A CA 1
ATOM 1456 C C . ALA A 1 189 ? 12.359 -13.297 -28.605 1.00 94.81 189 ALA A C 1
ATOM 1458 O O . ALA A 1 189 ? 13.070 -13.161 -29.601 1.00 94.81 189 ALA A O 1
ATOM 1459 N N . ASP A 1 190 ? 12.736 -12.885 -27.394 1.00 95.50 190 ASP A N 1
ATOM 1460 C CA . ASP A 1 190 ? 14.033 -12.262 -27.124 1.00 95.50 190 ASP A CA 1
ATOM 1461 C C . ASP A 1 190 ? 15.183 -13.242 -27.403 1.00 95.50 190 ASP A C 1
ATOM 1463 O O . ASP A 1 190 ? 16.146 -12.881 -28.081 1.00 95.50 190 ASP A O 1
ATOM 1467 N N . ASP A 1 191 ? 15.047 -14.507 -26.995 1.00 95.56 191 ASP A N 1
ATOM 1468 C CA . ASP A 1 191 ? 16.016 -15.567 -27.300 1.00 95.56 191 ASP A CA 1
ATOM 1469 C C . ASP A 1 191 ? 16.220 -15.745 -28.816 1.00 95.56 191 ASP A C 1
ATOM 1471 O O . ASP A 1 191 ? 17.353 -15.882 -29.283 1.00 95.56 191 ASP A O 1
ATOM 1475 N N . GLN A 1 192 ? 15.150 -15.663 -29.618 1.00 93.75 192 GLN A N 1
ATOM 1476 C CA . GLN A 1 192 ? 15.258 -15.705 -31.084 1.00 93.75 192 GLN A CA 1
ATOM 1477 C C . GLN A 1 192 ? 16.006 -14.494 -31.652 1.00 93.75 192 GLN A C 1
ATOM 1479 O O . GLN A 1 192 ? 16.757 -14.626 -32.623 1.00 93.75 192 GLN A O 1
ATOM 1484 N N . VAL A 1 193 ? 15.817 -13.309 -31.065 1.00 94.44 193 VAL A N 1
ATOM 1485 C CA . VAL A 1 193 ? 16.557 -12.103 -31.458 1.00 94.44 193 VAL A CA 1
ATOM 1486 C C . VAL A 1 193 ? 18.034 -12.251 -31.108 1.00 94.44 193 VAL A C 1
ATOM 1488 O O . VAL A 1 193 ? 18.882 -11.927 -31.942 1.00 94.44 193 VAL A O 1
ATOM 1491 N N . PHE A 1 194 ? 18.365 -12.786 -29.932 1.00 93.75 194 PHE A N 1
ATOM 1492 C CA . PHE A 1 194 ? 19.753 -13.066 -29.564 1.00 93.75 194 PHE A CA 1
ATOM 1493 C C . PHE A 1 194 ? 20.399 -14.088 -30.501 1.00 93.75 194 PHE A C 1
ATOM 1495 O O . PHE A 1 194 ? 21.508 -13.850 -30.979 1.00 93.75 194 PHE A O 1
ATOM 1502 N N . GLU A 1 195 ? 19.687 -15.155 -30.864 1.00 93.06 195 GLU A N 1
ATOM 1503 C CA . GLU A 1 195 ? 20.165 -16.132 -31.847 1.00 93.06 195 GLU A CA 1
ATOM 1504 C C . GLU A 1 195 ? 20.389 -15.486 -33.230 1.00 93.06 195 GLU A C 1
ATOM 1506 O O . GLU A 1 195 ? 21.363 -15.780 -33.930 1.00 93.06 195 GLU A O 1
ATOM 1511 N N . ALA A 1 196 ? 19.513 -14.565 -33.642 1.00 88.38 196 ALA A N 1
ATOM 1512 C CA . ALA A 1 196 ? 19.678 -13.812 -34.882 1.00 88.38 196 ALA A CA 1
ATOM 1513 C C . ALA A 1 196 ? 20.885 -12.860 -34.830 1.00 88.38 196 ALA A C 1
ATOM 1515 O O . ALA A 1 196 ? 21.621 -12.751 -35.813 1.00 88.38 196 ALA A O 1
ATOM 1516 N N . LEU A 1 197 ? 21.128 -12.200 -33.695 1.00 87.62 197 LEU A N 1
ATOM 1517 C CA . LEU A 1 197 ? 22.286 -11.326 -33.493 1.00 87.62 197 LEU A CA 1
ATOM 1518 C C . LEU A 1 197 ? 23.599 -12.118 -33.488 1.00 87.62 197 LEU A C 1
ATOM 1520 O O . LEU A 1 197 ? 24.569 -11.700 -34.127 1.00 87.62 197 LEU A O 1
ATOM 1524 N N . GLU A 1 198 ? 23.630 -13.290 -32.855 1.00 88.00 198 GLU A N 1
ATOM 1525 C CA . GLU A 1 198 ? 24.784 -14.194 -32.888 1.00 88.00 198 GLU A CA 1
ATOM 1526 C C . GLU A 1 198 ? 25.127 -14.593 -34.332 1.00 88.00 198 GLU A C 1
ATOM 1528 O O . GLU A 1 198 ? 26.284 -14.517 -34.744 1.00 88.00 198 GLU A O 1
ATOM 1533 N N . LYS A 1 199 ? 24.112 -14.885 -35.156 1.00 86.50 199 LYS A N 1
ATOM 1534 C CA . LYS A 1 199 ? 24.281 -15.179 -36.592 1.00 86.50 199 LYS A CA 1
ATOM 1535 C C . LYS A 1 199 ? 24.767 -13.982 -37.421 1.00 86.50 199 LYS A C 1
ATOM 1537 O O . LYS A 1 199 ? 25.367 -14.184 -38.480 1.00 86.50 199 LYS A O 1
ATOM 1542 N N . LEU A 1 200 ? 24.513 -12.745 -36.987 1.00 78.81 200 LEU A N 1
ATOM 1543 C CA . LEU A 1 200 ? 24.961 -11.522 -37.672 1.00 78.81 200 LEU A CA 1
ATOM 1544 C C . LEU A 1 200 ? 26.354 -11.057 -37.236 1.00 78.81 200 LEU A C 1
ATOM 1546 O O . LEU A 1 200 ? 27.058 -10.425 -38.022 1.00 78.81 200 LEU A O 1
ATOM 1550 N N . THR A 1 201 ? 26.780 -11.418 -36.029 1.00 75.00 201 THR A N 1
ATOM 1551 C CA . THR A 1 201 ? 28.093 -11.076 -35.468 1.00 75.00 201 THR A CA 1
ATOM 1552 C C . THR A 1 201 ? 29.277 -11.460 -36.379 1.00 75.00 201 THR A C 1
ATOM 1554 O O . THR A 1 201 ? 30.116 -10.591 -36.630 1.00 75.00 201 THR A O 1
ATOM 1557 N N . PRO A 1 202 ? 29.354 -12.669 -36.984 1.00 69.94 202 PRO A N 1
ATOM 1558 C CA . PRO A 1 202 ? 30.472 -13.012 -37.869 1.00 69.94 202 PRO A CA 1
ATOM 1559 C C . PRO A 1 202 ? 30.519 -12.161 -39.148 1.00 69.94 202 PRO A C 1
ATOM 1561 O O . PRO A 1 202 ? 31.601 -11.900 -39.663 1.00 69.94 202 PRO A O 1
ATOM 1564 N N . LYS A 1 203 ? 29.373 -11.656 -39.634 1.00 61.72 203 LYS A N 1
ATOM 1565 C CA . LYS A 1 203 ? 29.317 -10.800 -40.835 1.00 61.72 203 LYS A CA 1
ATOM 1566 C C . LYS A 1 203 ? 29.851 -9.387 -40.585 1.00 61.72 203 LYS A C 1
ATOM 1568 O O . LYS A 1 203 ? 30.317 -8.738 -41.516 1.00 61.72 203 LYS A O 1
ATOM 1573 N N . VAL A 1 204 ? 29.796 -8.906 -39.342 1.00 59.91 204 VAL A N 1
ATOM 1574 C CA . VAL A 1 204 ? 30.299 -7.574 -38.970 1.00 59.91 204 VAL A CA 1
ATOM 1575 C C . VAL A 1 204 ? 31.813 -7.601 -38.738 1.00 59.91 204 VAL A C 1
ATOM 1577 O O . VAL A 1 204 ? 32.503 -6.671 -39.146 1.00 59.91 204 VAL A O 1
ATOM 1580 N N . SER A 1 205 ? 32.358 -8.681 -38.167 1.00 55.91 205 SER A N 1
ATOM 1581 C CA . SER A 1 205 ? 33.804 -8.805 -37.911 1.00 55.91 205 SER A CA 1
ATOM 1582 C C . SER A 1 205 ? 34.668 -8.970 -39.169 1.00 55.91 205 SER A C 1
ATOM 1584 O O . SER A 1 205 ? 35.858 -8.671 -39.119 1.00 55.91 205 SER A O 1
ATOM 1586 N N . GLU A 1 206 ? 34.102 -9.409 -40.296 1.00 50.94 206 GLU A N 1
ATOM 1587 C CA . GLU A 1 206 ? 34.849 -9.624 -41.547 1.00 50.94 206 GLU A CA 1
ATOM 1588 C C . GLU A 1 206 ? 34.965 -8.352 -42.416 1.00 50.94 206 GLU A C 1
ATOM 1590 O O . GLU A 1 206 ? 35.738 -8.295 -43.374 1.00 50.94 206 GLU A O 1
ATOM 1595 N N . THR A 1 207 ? 34.252 -7.277 -42.057 1.00 44.22 207 THR A N 1
ATOM 1596 C CA . THR A 1 207 ? 34.309 -6.009 -42.793 1.00 44.22 207 THR A CA 1
ATOM 1597 C C . THR A 1 207 ? 35.458 -5.154 -42.254 1.00 44.22 207 THR A C 1
ATOM 1599 O O . THR A 1 207 ? 35.298 -4.414 -41.286 1.00 44.22 207 THR A O 1
ATOM 1602 N N . LYS A 1 208 ? 36.642 -5.246 -42.876 1.00 51.59 208 LYS A N 1
ATOM 1603 C CA . LYS A 1 208 ? 37.772 -4.334 -42.622 1.00 51.59 208 LYS A CA 1
ATOM 1604 C C . LYS A 1 208 ? 37.309 -2.888 -42.847 1.00 51.59 208 LYS A C 1
ATOM 1606 O O . LYS A 1 208 ? 37.153 -2.458 -43.989 1.00 51.59 208 LYS A O 1
ATOM 1611 N N . ALA A 1 209 ? 37.054 -2.165 -41.757 1.00 54.06 209 ALA A N 1
ATOM 1612 C CA . ALA A 1 209 ? 36.614 -0.778 -41.799 1.00 54.06 209 ALA A CA 1
ATOM 1613 C C . ALA A 1 209 ? 37.653 0.097 -42.535 1.00 54.06 209 ALA A C 1
ATOM 1615 O O . ALA A 1 209 ? 38.859 -0.135 -42.382 1.00 54.06 209 ALA A O 1
ATOM 1616 N N . PRO A 1 210 ? 37.222 1.086 -43.342 1.00 58.06 210 PRO A N 1
ATOM 1617 C CA . PRO A 1 210 ? 38.139 2.053 -43.936 1.00 58.06 210 PRO A CA 1
ATOM 1618 C C . PRO A 1 210 ? 38.887 2.814 -42.826 1.00 58.06 210 PRO A C 1
ATOM 1620 O O . PRO A 1 210 ? 38.314 3.021 -41.753 1.00 58.06 210 PRO A O 1
ATOM 1623 N N . PRO A 1 211 ? 40.148 3.227 -43.057 1.00 58.81 211 PRO A N 1
ATOM 1624 C CA . PRO A 1 211 ? 40.923 3.960 -42.062 1.00 58.81 211 PRO A CA 1
ATOM 1625 C C . PRO A 1 211 ? 40.159 5.229 -41.676 1.00 58.81 211 PRO A C 1
ATOM 1627 O O . PRO A 1 211 ? 39.883 6.085 -42.518 1.00 58.81 211 PRO A O 1
ATOM 1630 N N . VAL A 1 212 ? 39.750 5.313 -40.410 1.00 64.44 212 VAL A N 1
ATOM 1631 C CA . VAL A 1 212 ? 39.039 6.475 -39.880 1.00 64.44 212 VAL A CA 1
ATOM 1632 C C . VAL A 1 212 ? 40.041 7.618 -39.801 1.00 64.44 212 VAL A C 1
ATOM 1634 O O . VAL A 1 212 ? 40.866 7.685 -38.896 1.00 64.44 212 VAL A O 1
ATOM 1637 N N . GLU A 1 213 ? 39.984 8.506 -40.787 1.00 71.81 213 GLU A N 1
ATOM 1638 C CA . GLU A 1 213 ? 40.853 9.672 -40.865 1.00 71.81 213 GLU A CA 1
ATOM 1639 C C . GLU A 1 213 ? 40.578 10.618 -39.683 1.00 71.81 213 GLU A C 1
ATOM 1641 O O . GLU A 1 213 ? 39.421 10.909 -39.365 1.00 71.81 213 GLU A O 1
ATOM 1646 N N . SER A 1 214 ? 41.633 11.144 -39.052 1.00 71.56 214 SER A N 1
ATOM 1647 C CA . SER A 1 214 ? 41.553 12.095 -37.924 1.00 71.56 214 SER A CA 1
ATOM 1648 C C . SER A 1 214 ? 40.615 13.287 -38.207 1.00 71.56 214 SER A C 1
ATOM 1650 O O . SER A 1 214 ? 39.859 13.734 -37.343 1.00 71.56 214 SER A O 1
ATOM 1652 N N . THR A 1 215 ? 40.549 13.726 -39.468 1.00 77.31 215 THR A N 1
ATOM 1653 C CA . THR A 1 215 ? 39.659 14.800 -39.940 1.00 77.31 215 THR A CA 1
ATOM 1654 C C . THR A 1 215 ? 38.169 14.447 -39.852 1.00 77.31 215 THR A C 1
ATOM 1656 O O . THR A 1 215 ? 37.323 15.338 -39.745 1.00 77.31 215 THR A O 1
ATOM 1659 N N . THR A 1 216 ? 37.822 13.160 -39.876 1.00 80.38 216 THR A N 1
ATOM 1660 C CA . THR A 1 216 ? 36.449 12.660 -39.726 1.00 80.38 216 THR A CA 1
ATOM 1661 C C . THR A 1 216 ? 36.038 12.625 -38.255 1.00 80.38 216 THR A C 1
ATOM 1663 O O . THR A 1 216 ? 34.920 13.022 -37.927 1.00 80.38 216 THR A O 1
ATOM 1666 N N . ILE A 1 217 ? 36.964 12.275 -37.359 1.00 83.25 217 ILE A N 1
ATOM 1667 C CA . ILE A 1 217 ? 36.761 12.330 -35.902 1.00 83.25 217 ILE A CA 1
ATOM 1668 C C . ILE A 1 217 ? 36.521 13.777 -35.461 1.00 83.25 217 ILE A C 1
ATOM 1670 O O . ILE A 1 217 ? 35.581 14.050 -34.715 1.00 83.25 217 ILE A O 1
ATOM 1674 N N . ASP A 1 218 ? 37.295 14.727 -35.988 1.00 83.12 218 ASP A N 1
ATOM 1675 C CA . ASP A 1 218 ? 37.097 16.159 -35.734 1.00 83.12 218 ASP A CA 1
ATOM 1676 C C . ASP A 1 218 ? 35.737 16.667 -36.245 1.00 83.12 218 ASP A C 1
ATOM 1678 O O . ASP A 1 218 ? 35.094 17.503 -35.608 1.00 83.12 218 ASP A O 1
ATOM 1682 N N . LYS A 1 219 ? 35.255 16.154 -37.384 1.00 87.62 219 LYS A N 1
ATOM 1683 C CA . LYS A 1 219 ? 33.920 16.493 -37.906 1.00 87.62 219 LYS A CA 1
ATOM 1684 C C . LYS A 1 219 ? 32.807 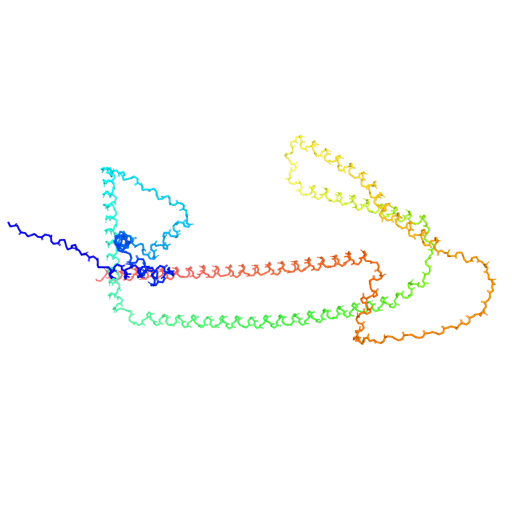15.934 -37.020 1.00 87.62 219 LYS A C 1
ATOM 1686 O O . LYS A 1 219 ? 31.861 16.662 -36.725 1.00 87.62 219 LYS A O 1
ATOM 1691 N N . TRP A 1 220 ? 32.909 14.680 -36.581 1.00 86.44 220 TRP A N 1
ATOM 1692 C CA . TRP A 1 220 ? 31.901 14.049 -35.722 1.00 86.44 220 TRP A CA 1
ATOM 1693 C C . TRP A 1 220 ? 31.865 14.654 -34.324 1.00 86.44 220 TRP A C 1
ATOM 1695 O O . TRP A 1 220 ? 30.787 14.921 -33.806 1.00 86.44 220 TRP A O 1
ATOM 1705 N N . THR A 1 221 ? 33.024 14.943 -33.739 1.00 87.00 221 THR A N 1
ATOM 1706 C CA . THR A 1 221 ? 33.117 15.587 -32.421 1.00 87.00 221 THR A CA 1
ATOM 1707 C C . THR A 1 221 ? 32.595 17.023 -32.456 1.00 87.00 221 THR A C 1
ATOM 1709 O O . THR A 1 221 ? 31.869 17.424 -31.550 1.00 87.00 221 THR A O 1
ATOM 1712 N N . ARG A 1 222 ? 32.835 17.772 -33.542 1.00 87.50 222 ARG A N 1
ATOM 1713 C CA . ARG A 1 222 ? 32.223 19.096 -33.750 1.00 87.50 222 ARG A CA 1
ATOM 1714 C C . ARG A 1 222 ? 30.706 19.022 -33.948 1.00 87.50 222 ARG A C 1
ATOM 1716 O O . ARG A 1 222 ? 29.986 19.848 -33.396 1.00 87.50 222 ARG A O 1
ATOM 1723 N N . ALA A 1 223 ? 30.212 18.043 -34.708 1.00 88.56 223 ALA A N 1
ATOM 1724 C CA . ALA A 1 223 ? 28.775 17.835 -34.890 1.00 88.56 223 ALA A CA 1
ATOM 1725 C C . ALA A 1 223 ? 28.085 17.432 -33.575 1.00 88.56 223 ALA A C 1
ATOM 1727 O O . ALA A 1 223 ? 27.017 17.948 -33.254 1.00 88.56 223 ALA A O 1
ATOM 1728 N N . LEU A 1 224 ? 28.723 16.567 -32.783 1.00 88.56 224 LEU A N 1
ATOM 1729 C CA . LEU A 1 224 ? 28.248 16.171 -31.461 1.00 88.56 224 LEU A CA 1
ATOM 1730 C C . LEU A 1 224 ? 28.210 17.364 -30.497 1.00 88.56 224 LEU A C 1
ATOM 1732 O O . LEU A 1 224 ? 27.222 17.533 -29.787 1.00 88.56 224 LEU A O 1
ATOM 1736 N N . ALA A 1 225 ? 29.235 18.222 -30.519 1.00 89.06 225 ALA A N 1
ATOM 1737 C CA . ALA A 1 225 ? 29.250 19.453 -29.733 1.00 89.06 225 ALA A CA 1
ATOM 1738 C C . ALA A 1 225 ? 28.111 20.394 -30.123 1.00 89.06 225 ALA A C 1
ATOM 1740 O O . ALA A 1 225 ? 27.374 20.840 -29.249 1.00 89.06 225 ALA A O 1
ATOM 1741 N N . ALA A 1 226 ? 27.880 20.609 -31.419 1.00 89.31 226 ALA A N 1
ATOM 1742 C CA . ALA A 1 226 ? 26.767 21.433 -31.884 1.00 89.31 226 ALA A CA 1
ATOM 1743 C C . ALA A 1 226 ? 25.396 20.892 -31.430 1.00 89.31 226 ALA A C 1
ATOM 1745 O O . ALA A 1 226 ? 24.543 21.666 -30.997 1.00 89.31 226 ALA A O 1
ATOM 1746 N N . LEU A 1 227 ? 25.189 19.570 -31.476 1.00 89.56 227 LEU A N 1
ATOM 1747 C CA . LEU A 1 227 ? 23.942 18.941 -31.027 1.00 89.56 227 LEU A CA 1
ATOM 1748 C C . LEU A 1 227 ? 23.737 19.066 -29.513 1.00 89.56 227 LEU A C 1
ATOM 1750 O O . LEU A 1 227 ? 22.638 19.398 -29.078 1.00 89.56 227 LEU A O 1
ATOM 1754 N N . ARG A 1 228 ? 24.788 18.857 -28.713 1.00 89.00 228 ARG A N 1
ATOM 1755 C CA . ARG A 1 228 ? 24.724 18.986 -27.248 1.00 89.00 228 ARG A CA 1
ATOM 1756 C C . ARG A 1 228 ? 24.521 20.428 -26.793 1.00 89.00 228 ARG A C 1
ATOM 1758 O O . ARG A 1 228 ? 23.767 20.666 -25.857 1.00 89.00 228 ARG A O 1
ATOM 1765 N N . VAL A 1 229 ? 25.126 21.393 -27.486 1.00 91.69 229 VAL A N 1
ATOM 1766 C CA . VAL A 1 229 ? 24.869 22.823 -27.255 1.00 91.69 229 VAL A CA 1
ATOM 1767 C C . VAL A 1 229 ? 23.413 23.164 -27.559 1.00 91.69 229 VAL A C 1
ATOM 1769 O O . VAL A 1 229 ? 22.781 23.878 -26.785 1.00 91.69 229 VAL A O 1
ATOM 1772 N N . LEU A 1 230 ? 22.860 22.639 -28.655 1.00 90.12 230 LEU A N 1
ATOM 1773 C CA . LEU A 1 230 ? 21.462 22.868 -29.017 1.00 90.12 230 LEU A CA 1
ATOM 1774 C C . LEU A 1 230 ? 20.498 22.229 -28.008 1.00 90.12 230 LEU A C 1
ATOM 1776 O O . LEU A 1 230 ? 19.527 22.870 -27.621 1.00 90.12 230 LEU A O 1
ATOM 1780 N N . GLU A 1 231 ? 20.788 21.015 -27.539 1.00 90.00 231 GLU A N 1
ATOM 1781 C CA . GLU A 1 231 ? 20.026 20.327 -26.489 1.00 90.00 231 GLU A CA 1
ATOM 1782 C C . GLU A 1 231 ? 20.053 21.103 -25.162 1.00 90.00 231 GLU A C 1
ATOM 1784 O O . GLU A 1 231 ? 19.001 21.375 -24.584 1.00 90.00 231 GLU A O 1
ATOM 1789 N N . ALA A 1 232 ? 21.236 21.522 -24.705 1.00 87.31 232 ALA A N 1
ATOM 1790 C CA . ALA A 1 232 ? 21.393 22.281 -23.467 1.00 87.31 232 ALA A CA 1
ATOM 1791 C C . ALA A 1 232 ? 20.700 23.654 -23.539 1.00 87.31 232 ALA A C 1
ATOM 1793 O O . ALA A 1 232 ? 19.980 24.025 -22.611 1.00 87.31 232 ALA A O 1
ATOM 1794 N N . LYS A 1 233 ? 20.844 24.377 -24.662 1.00 88.94 233 LYS A N 1
ATOM 1795 C CA . LYS A 1 233 ? 20.140 25.648 -24.906 1.00 88.94 233 LYS A CA 1
ATOM 1796 C C . LYS A 1 233 ? 18.618 25.441 -24.952 1.00 88.94 233 LYS A C 1
ATOM 1798 O O . LYS A 1 233 ? 17.891 26.197 -24.319 1.00 88.94 233 LYS A O 1
ATOM 1803 N N . ALA A 1 234 ? 18.131 24.389 -25.613 1.00 85.81 234 ALA A N 1
ATOM 1804 C CA . ALA A 1 234 ? 16.702 24.072 -25.669 1.00 85.81 234 ALA A CA 1
ATOM 1805 C C . ALA A 1 234 ? 16.120 23.685 -24.298 1.00 85.81 234 ALA A C 1
ATOM 1807 O O . ALA A 1 234 ? 14.991 24.062 -23.988 1.00 85.81 234 ALA A O 1
ATOM 1808 N N . CYS A 1 235 ? 16.882 22.970 -23.466 1.00 86.00 235 CYS A N 1
ATOM 1809 C CA . CYS A 1 235 ? 16.491 22.638 -22.096 1.00 86.00 235 CYS A CA 1
ATOM 1810 C C . CYS A 1 235 ? 16.392 23.897 -21.218 1.00 86.00 235 CYS A C 1
ATOM 1812 O O . CYS A 1 235 ? 15.398 24.084 -20.514 1.00 86.00 235 CYS A O 1
ATOM 1814 N N . LEU A 1 236 ? 17.372 24.804 -21.314 1.00 84.56 236 LEU A N 1
ATOM 1815 C CA . LEU A 1 236 ? 17.350 26.094 -20.619 1.00 84.56 236 LEU A CA 1
ATOM 1816 C C . LEU A 1 236 ? 16.137 26.943 -21.043 1.00 84.56 236 LEU A C 1
ATOM 1818 O O . LEU A 1 236 ? 15.401 27.436 -20.190 1.00 84.56 236 LEU A O 1
ATOM 1822 N N . ASP A 1 237 ? 15.877 27.033 -22.351 1.00 84.19 237 ASP A N 1
ATOM 1823 C CA . ASP A 1 237 ? 14.742 27.774 -22.912 1.00 84.19 237 ASP A CA 1
ATOM 1824 C C . ASP A 1 237 ? 13.385 27.162 -22.505 1.00 84.19 237 ASP A C 1
ATOM 1826 O O . ASP A 1 237 ? 12.415 27.887 -22.266 1.00 84.19 237 ASP A O 1
ATOM 1830 N N . ALA A 1 238 ? 13.291 25.831 -22.415 1.00 82.25 238 ALA A N 1
ATOM 1831 C CA . ALA A 1 238 ? 12.089 25.132 -21.960 1.00 82.25 238 ALA A CA 1
ATOM 1832 C C . ALA A 1 238 ? 11.819 25.366 -20.467 1.00 82.25 238 ALA A C 1
ATOM 1834 O O . ALA A 1 238 ? 10.676 25.627 -20.089 1.00 82.25 238 ALA A O 1
ATOM 1835 N N . ASN A 1 239 ? 12.862 25.344 -19.634 1.00 78.00 239 ASN A N 1
ATOM 1836 C CA . ASN A 1 239 ? 12.746 25.653 -18.211 1.00 78.00 239 ASN A CA 1
ATOM 1837 C C . ASN A 1 239 ? 12.325 27.113 -18.001 1.00 78.00 239 ASN A C 1
ATOM 1839 O O . ASN A 1 239 ? 11.379 27.365 -17.259 1.00 78.00 239 ASN A O 1
ATOM 1843 N N . LEU A 1 240 ? 12.929 28.063 -18.723 1.00 75.50 240 LEU A N 1
ATOM 1844 C CA . LEU A 1 240 ? 12.568 29.483 -18.655 1.00 75.50 240 LEU A CA 1
ATOM 1845 C C . LEU A 1 240 ? 11.095 29.732 -19.033 1.00 75.50 240 LEU A C 1
ATOM 1847 O O . LEU A 1 240 ? 10.381 30.453 -18.336 1.00 75.50 240 LEU A O 1
ATOM 1851 N N . LYS A 1 241 ? 10.605 29.083 -20.098 1.00 74.44 241 LYS A N 1
ATOM 1852 C CA . LYS A 1 241 ? 9.185 29.142 -20.494 1.00 74.44 241 LYS A CA 1
ATOM 1853 C C . LYS A 1 241 ? 8.264 28.471 -19.472 1.00 74.44 241 LYS A C 1
ATOM 1855 O O . LYS A 1 241 ? 7.188 28.995 -19.195 1.00 74.44 241 LYS A O 1
ATOM 1860 N N . GLY A 1 242 ? 8.691 27.354 -18.883 1.00 63.09 242 GLY A N 1
ATOM 1861 C CA . GLY A 1 242 ? 7.958 26.655 -17.825 1.00 63.09 242 GLY A CA 1
ATOM 1862 C C . GLY A 1 242 ? 7.815 27.470 -16.533 1.00 63.09 242 GLY A C 1
ATOM 1863 O O . GLY A 1 242 ? 6.792 27.357 -15.855 1.00 63.09 242 GLY A O 1
ATOM 1864 N N . PHE A 1 243 ? 8.790 28.328 -16.214 1.00 59.78 243 PHE A N 1
ATOM 1865 C CA . PHE A 1 243 ? 8.689 29.296 -15.115 1.00 59.78 243 PHE A CA 1
ATOM 1866 C C . PHE A 1 243 ? 7.749 30.464 -15.449 1.00 59.78 243 PHE A C 1
ATOM 1868 O O . PHE A 1 243 ? 6.960 30.864 -14.594 1.00 59.78 243 PHE A O 1
ATOM 1875 N N . GLY A 1 244 ? 7.762 30.965 -16.689 1.00 58.78 244 GLY A N 1
ATOM 1876 C CA . GLY A 1 244 ? 6.856 32.032 -17.137 1.00 58.78 244 GLY A CA 1
ATOM 1877 C C . GLY A 1 244 ? 5.371 31.643 -17.107 1.00 58.78 244 GLY A C 1
ATOM 1878 O O . GLY A 1 244 ? 4.539 32.428 -16.661 1.00 58.78 244 GLY A O 1
ATOM 1879 N N . ASP A 1 245 ? 5.039 30.411 -17.502 1.00 57.50 245 ASP A N 1
ATOM 1880 C CA . ASP A 1 245 ? 3.650 29.916 -17.538 1.00 57.50 245 ASP A CA 1
ATOM 1881 C C . ASP A 1 245 ? 3.094 29.600 -16.132 1.00 57.50 245 ASP A C 1
ATOM 1883 O O . ASP A 1 245 ? 1.902 29.743 -15.864 1.00 57.50 245 ASP A O 1
ATOM 1887 N N . ARG A 1 246 ? 3.971 29.253 -15.175 1.00 52.41 246 ARG A N 1
ATOM 1888 C CA . ARG A 1 246 ? 3.613 29.114 -13.747 1.00 52.41 246 ARG A CA 1
ATOM 1889 C C . ARG A 1 246 ? 3.587 30.451 -12.995 1.00 52.41 246 ARG A C 1
ATOM 1891 O O . ARG A 1 246 ? 2.889 30.558 -11.991 1.00 52.41 246 ARG A O 1
ATOM 1898 N N . GLY A 1 247 ? 4.325 31.457 -13.468 1.00 49.62 247 GLY A N 1
ATOM 1899 C CA . GLY A 1 247 ? 4.400 32.803 -12.885 1.00 49.62 247 GLY A CA 1
ATOM 1900 C C . GLY A 1 247 ? 3.311 33.777 -13.355 1.00 49.62 247 GLY A C 1
ATOM 1901 O O . GLY A 1 247 ? 3.120 34.820 -12.731 1.00 49.62 247 GLY A O 1
ATOM 1902 N N . GLY A 1 248 ? 2.549 33.436 -14.402 1.00 48.91 248 GLY A N 1
ATOM 1903 C CA . GLY A 1 248 ? 1.510 34.292 -14.995 1.00 48.91 248 GLY A CA 1
ATOM 1904 C C . GLY A 1 248 ? 0.317 34.643 -14.091 1.00 48.91 248 GLY A C 1
ATOM 1905 O O . GLY A 1 248 ? -0.502 35.475 -14.472 1.00 48.91 248 GLY A O 1
ATOM 1906 N N . GLN A 1 249 ? 0.209 34.066 -12.888 1.00 48.06 249 GLN A N 1
ATOM 1907 C CA . GLN A 1 249 ? -0.775 34.494 -11.879 1.00 48.06 249 GLN A CA 1
ATOM 1908 C C . GLN A 1 249 ? -0.267 35.600 -10.933 1.00 48.06 249 GLN A C 1
ATOM 1910 O O . GLN A 1 249 ? -1.061 36.129 -10.160 1.00 48.06 249 GLN A O 1
ATOM 1915 N N . ALA A 1 250 ? 1.014 35.984 -10.990 1.00 48.62 250 ALA A N 1
ATOM 1916 C CA . ALA A 1 250 ? 1.619 36.943 -10.054 1.00 48.62 250 ALA A CA 1
ATOM 1917 C C . ALA A 1 250 ? 2.079 38.272 -10.696 1.00 48.62 250 ALA A C 1
ATOM 1919 O O . ALA A 1 250 ? 2.759 39.065 -10.048 1.00 48.62 250 ALA A O 1
ATOM 1920 N N . SER A 1 251 ? 1.733 38.549 -11.957 1.00 52.00 251 SER A N 1
ATOM 1921 C CA . SER A 1 251 ? 2.337 39.658 -12.721 1.00 52.00 251 SER A CA 1
ATOM 1922 C C . SER A 1 251 ? 1.765 41.068 -12.500 1.00 52.00 251 SER A C 1
ATOM 1924 O O . SER A 1 251 ? 2.167 41.963 -13.236 1.00 52.00 251 SER A O 1
ATOM 1926 N N . ASP A 1 252 ? 0.910 41.330 -11.505 1.00 52.12 252 ASP A N 1
ATOM 1927 C CA . ASP A 1 252 ? 0.352 42.690 -11.310 1.00 52.12 252 ASP A CA 1
ATOM 1928 C C . ASP A 1 252 ? 0.796 43.414 -10.021 1.00 52.12 252 ASP A C 1
ATOM 1930 O O . ASP A 1 252 ? 0.291 44.485 -9.699 1.00 52.12 252 ASP A O 1
ATOM 1934 N N . LEU A 1 253 ? 1.768 42.876 -9.266 1.00 52.06 253 LEU A N 1
ATOM 1935 C CA . LEU A 1 253 ? 2.197 43.447 -7.970 1.00 52.06 253 LEU A CA 1
ATOM 1936 C C . LEU A 1 253 ? 3.728 43.507 -7.762 1.00 52.06 253 LEU A C 1
ATOM 1938 O O . LEU A 1 253 ? 4.212 43.444 -6.634 1.00 52.06 253 LEU A O 1
ATOM 1942 N N . GLY A 1 254 ? 4.520 43.640 -8.830 1.00 56.50 254 GLY A N 1
ATOM 1943 C CA . GLY A 1 254 ? 5.986 43.724 -8.732 1.00 56.50 254 GLY A CA 1
ATOM 1944 C C . GLY A 1 254 ? 6.502 45.133 -8.405 1.00 56.50 254 GLY A C 1
ATOM 1945 O O . GLY A 1 254 ? 6.390 46.041 -9.233 1.00 56.50 254 GLY A O 1
ATOM 1946 N N . THR A 1 255 ? 7.107 45.313 -7.226 1.00 66.12 255 THR A N 1
ATOM 1947 C CA . THR A 1 255 ? 7.894 46.502 -6.845 1.00 66.12 255 THR A CA 1
ATOM 1948 C C . THR A 1 255 ? 9.049 46.746 -7.838 1.00 66.12 255 THR A C 1
ATOM 1950 O O . THR A 1 255 ? 9.520 45.802 -8.473 1.00 66.12 255 THR A O 1
ATOM 1953 N N . PRO A 1 256 ? 9.534 47.993 -8.018 1.00 69.38 256 PRO A N 1
ATOM 1954 C CA . PRO A 1 256 ? 10.602 48.305 -8.984 1.00 69.38 256 PRO A CA 1
ATOM 1955 C C . PRO A 1 256 ? 11.910 47.540 -8.723 1.00 69.38 256 PRO A C 1
ATOM 1957 O O . PRO A 1 256 ? 12.680 47.321 -9.647 1.00 69.38 256 PRO A O 1
ATOM 1960 N N . GLU A 1 257 ? 12.124 47.092 -7.488 1.00 69.56 257 GLU A N 1
ATOM 1961 C CA . GLU A 1 257 ? 13.275 46.298 -7.044 1.00 69.56 257 GLU A CA 1
ATOM 1962 C C . GLU A 1 257 ? 13.268 44.878 -7.643 1.00 69.56 257 GLU A C 1
ATOM 1964 O O . GLU A 1 257 ? 14.289 44.415 -8.139 1.00 69.56 257 GLU A O 1
ATOM 1969 N N . LEU A 1 258 ? 12.091 44.245 -7.743 1.00 72.19 258 LEU A N 1
ATOM 1970 C CA . LEU A 1 258 ? 11.922 42.927 -8.374 1.00 72.19 258 LEU A CA 1
ATOM 1971 C C . LEU A 1 258 ? 12.139 42.964 -9.892 1.00 72.19 258 LEU A C 1
ATOM 1973 O O . LEU A 1 258 ? 12.454 41.947 -10.503 1.00 72.19 258 LEU A O 1
ATOM 1977 N N . LYS A 1 259 ? 11.956 44.132 -10.521 1.00 76.06 259 LYS A N 1
ATOM 1978 C CA . LYS A 1 259 ? 12.229 44.306 -11.955 1.00 76.06 259 LYS A CA 1
ATOM 1979 C C . LYS A 1 259 ? 13.727 44.356 -12.237 1.00 76.06 259 LYS A C 1
ATOM 1981 O O . LYS A 1 259 ? 14.154 43.773 -13.223 1.00 76.06 259 LYS A O 1
ATOM 1986 N N . VAL A 1 260 ? 14.499 45.001 -11.361 1.00 80.38 260 VAL A N 1
ATOM 1987 C CA . VAL A 1 260 ? 15.966 45.027 -11.455 1.00 80.38 260 VAL A CA 1
ATOM 1988 C C . VAL A 1 260 ? 16.533 43.625 -11.239 1.00 80.38 260 VAL A C 1
ATOM 1990 O O . VAL A 1 260 ? 17.329 43.167 -12.046 1.00 80.38 260 VAL A O 1
ATOM 1993 N N . GLU A 1 261 ? 16.047 42.896 -10.232 1.00 81.62 261 GLU A N 1
ATOM 1994 C CA . GLU A 1 261 ? 16.471 41.510 -9.977 1.00 81.62 261 GLU A CA 1
ATOM 1995 C C . GLU A 1 261 ? 16.122 40.561 -11.140 1.00 81.62 261 GLU A C 1
ATOM 1997 O O . GLU A 1 261 ? 16.903 39.676 -11.485 1.00 81.62 261 GLU A O 1
ATOM 2002 N N . LEU A 1 262 ? 14.975 40.767 -11.800 1.00 79.88 262 LEU A N 1
ATOM 2003 C CA . LEU A 1 262 ? 14.594 40.009 -12.994 1.00 79.88 262 LEU A CA 1
ATOM 2004 C C . LEU A 1 262 ? 15.499 40.328 -14.193 1.00 79.88 262 LEU A C 1
ATOM 2006 O O . LEU A 1 262 ? 15.870 39.413 -14.928 1.00 79.88 262 LEU A O 1
ATOM 2010 N N . GLU A 1 263 ? 15.860 41.598 -14.390 1.00 81.44 263 GLU A N 1
ATOM 2011 C CA . GLU A 1 263 ? 16.812 42.016 -15.427 1.00 81.44 263 GLU A CA 1
ATOM 2012 C C . GLU A 1 263 ? 18.218 41.450 -15.166 1.00 81.44 263 GLU A C 1
ATOM 2014 O O . GLU A 1 263 ? 18.847 40.936 -16.093 1.00 81.44 263 GLU A O 1
ATOM 2019 N N . ASP A 1 264 ? 18.687 41.457 -13.916 1.00 86.50 264 ASP A N 1
ATOM 2020 C CA . ASP A 1 264 ? 19.970 40.867 -13.519 1.00 86.50 264 ASP A CA 1
ATOM 2021 C C . ASP A 1 264 ? 19.983 39.347 -13.744 1.00 86.50 264 ASP A C 1
ATOM 2023 O O . ASP A 1 264 ? 20.891 38.825 -14.394 1.00 86.50 264 ASP A O 1
ATOM 2027 N N . LEU A 1 265 ? 18.928 38.635 -13.334 1.00 82.56 265 LEU A N 1
ATOM 2028 C CA . LEU A 1 265 ? 18.795 37.193 -13.563 1.00 82.56 265 LEU A CA 1
ATOM 2029 C C . LEU A 1 265 ? 18.714 36.849 -15.061 1.00 82.56 265 LEU A C 1
ATOM 2031 O O . LEU A 1 265 ? 19.254 35.837 -15.514 1.00 82.56 265 LEU A O 1
ATOM 2035 N N . GLN A 1 266 ? 18.064 37.696 -15.860 1.00 81.31 266 GLN A N 1
ATOM 2036 C CA . GLN A 1 266 ? 18.022 37.545 -17.313 1.00 81.31 266 GLN A CA 1
ATOM 2037 C C . GLN A 1 266 ? 19.413 37.734 -17.943 1.00 81.31 266 GLN A C 1
ATOM 2039 O O . GLN A 1 266 ? 19.770 36.997 -18.869 1.00 81.31 266 GLN A O 1
ATOM 2044 N N . ASN A 1 267 ? 20.216 38.670 -17.431 1.00 85.50 267 ASN A N 1
ATOM 2045 C CA . ASN A 1 267 ? 21.599 38.877 -17.865 1.00 85.50 267 ASN A CA 1
ATOM 2046 C C . ASN A 1 267 ? 22.508 37.699 -17.474 1.00 85.50 267 ASN A C 1
ATOM 2048 O O . ASN A 1 267 ? 23.334 37.261 -18.283 1.00 85.50 267 ASN A O 1
ATOM 2052 N N . GLU A 1 268 ? 22.334 37.133 -16.278 1.00 87.19 268 GLU A N 1
ATOM 2053 C CA . GLU A 1 268 ? 23.046 35.924 -15.841 1.00 87.19 268 GLU A CA 1
ATOM 2054 C C . GLU A 1 268 ? 22.697 34.710 -16.713 1.00 87.19 268 GLU A C 1
ATOM 2056 O O . GLU A 1 268 ? 23.588 33.985 -17.160 1.00 87.19 268 GLU A O 1
ATOM 2061 N N . LEU A 1 269 ? 21.416 34.518 -17.042 1.00 84.19 269 LEU A N 1
ATOM 2062 C CA . LEU A 1 269 ? 20.973 33.442 -17.934 1.00 84.19 269 LEU A CA 1
ATOM 2063 C C . LEU A 1 269 ? 21.518 33.591 -19.355 1.00 84.19 269 LEU A C 1
ATOM 2065 O O . LEU A 1 269 ? 21.893 32.597 -19.980 1.00 84.19 269 LEU A O 1
ATOM 2069 N N . GLN A 1 270 ? 21.582 34.819 -19.868 1.00 83.38 270 GLN A N 1
ATOM 2070 C CA . GLN A 1 270 ? 22.187 35.087 -21.169 1.00 83.38 270 GLN A CA 1
ATOM 2071 C C . GLN A 1 270 ? 23.694 34.791 -21.147 1.00 83.38 270 GLN A C 1
ATOM 2073 O O . GLN A 1 270 ? 24.203 34.161 -22.072 1.00 83.38 270 GLN A O 1
ATOM 2078 N N . THR A 1 271 ? 24.380 35.142 -20.058 1.00 90.12 271 THR A N 1
ATOM 2079 C CA . THR A 1 271 ? 25.799 34.811 -19.854 1.00 90.12 271 THR A CA 1
ATOM 2080 C C . THR A 1 271 ? 26.016 33.294 -19.815 1.00 90.12 271 THR A C 1
ATOM 2082 O O . THR A 1 271 ? 26.884 32.776 -20.518 1.00 90.12 271 THR A O 1
ATOM 2085 N N . LEU A 1 272 ? 25.172 32.554 -19.086 1.00 87.94 272 LEU A N 1
ATOM 2086 C CA . LEU A 1 272 ? 25.211 31.089 -19.040 1.00 87.94 272 LEU A CA 1
ATOM 2087 C C . LEU A 1 272 ? 24.979 30.471 -20.426 1.00 87.94 272 LEU A C 1
ATOM 2089 O O . LEU A 1 272 ? 25.668 29.531 -20.822 1.00 87.94 272 LEU A O 1
ATOM 2093 N N . ARG A 1 273 ? 24.026 31.010 -21.195 1.00 85.44 273 ARG A N 1
ATOM 2094 C CA . ARG A 1 273 ? 23.712 30.548 -22.555 1.00 85.44 273 ARG A CA 1
ATOM 2095 C C . ARG A 1 273 ? 24.906 30.662 -23.501 1.00 85.44 273 ARG A C 1
ATOM 2097 O O . ARG A 1 273 ? 25.075 29.797 -24.368 1.00 85.44 273 ARG A O 1
ATOM 2104 N N . ASP A 1 274 ? 25.711 31.702 -23.328 1.00 87.75 274 ASP A N 1
ATOM 2105 C CA . ASP A 1 274 ? 26.907 31.948 -24.129 1.00 87.75 274 ASP A CA 1
ATOM 2106 C C . ASP A 1 274 ? 28.093 31.077 -23.656 1.00 87.75 274 ASP A C 1
ATOM 2108 O O . ASP A 1 274 ? 28.874 30.596 -24.479 1.00 87.75 274 ASP A O 1
ATOM 2112 N N . GLU A 1 275 ? 28.180 30.756 -22.360 1.00 92.12 275 GLU A N 1
ATOM 2113 C CA . GLU A 1 275 ? 29.226 29.890 -21.794 1.00 92.12 275 GLU A CA 1
ATOM 2114 C C . GLU A 1 275 ? 29.033 28.388 -22.100 1.00 92.12 275 GLU A C 1
ATOM 2116 O O . GLU A 1 275 ? 30.019 27.665 -22.290 1.00 92.12 275 GLU A O 1
ATOM 2121 N N . ILE A 1 276 ? 27.785 27.913 -22.240 1.00 90.12 276 ILE A N 1
ATOM 2122 C CA . ILE A 1 276 ? 27.451 26.506 -22.559 1.00 90.12 276 ILE A CA 1
ATOM 2123 C C . ILE A 1 276 ? 28.223 25.987 -23.781 1.00 90.12 276 ILE A C 1
ATOM 2125 O O . ILE A 1 276 ? 28.651 24.834 -23.802 1.00 90.12 276 ILE A O 1
ATOM 2129 N N . GLU A 1 277 ? 28.415 26.821 -24.803 1.00 90.69 277 GLU A N 1
ATOM 2130 C CA . GLU A 1 277 ? 29.101 26.418 -26.033 1.00 90.69 277 GLU A CA 1
ATOM 2131 C C . GLU A 1 277 ? 30.575 26.077 -25.797 1.00 90.69 277 GLU A C 1
ATOM 2133 O O . GLU A 1 277 ? 31.048 25.022 -26.227 1.00 90.69 277 GLU A O 1
ATOM 2138 N N . SER A 1 278 ? 31.269 26.922 -25.034 1.00 90.12 278 SER A N 1
ATOM 2139 C CA . SER A 1 278 ? 32.669 26.716 -24.660 1.00 90.12 278 SER A CA 1
ATOM 2140 C C . SER A 1 278 ? 32.838 25.475 -23.776 1.00 90.12 278 SER A C 1
ATOM 2142 O O . SER A 1 278 ? 33.704 24.632 -24.030 1.00 90.12 278 SER A O 1
ATOM 2144 N N . VAL A 1 279 ? 31.961 25.307 -22.779 1.00 91.00 279 VAL A N 1
ATOM 2145 C CA . VAL A 1 279 ? 32.016 24.178 -21.836 1.00 91.00 279 VAL A CA 1
ATOM 2146 C C . VAL A 1 279 ? 31.763 22.849 -22.546 1.00 91.00 279 VAL A C 1
ATOM 2148 O O . VAL A 1 279 ? 32.539 21.908 -22.386 1.00 91.00 279 VAL A O 1
ATOM 2151 N N . VAL A 1 280 ? 30.726 22.761 -23.382 1.00 90.00 280 VAL A N 1
ATOM 2152 C CA . VAL A 1 280 ? 30.396 21.530 -24.119 1.00 90.00 280 VAL A CA 1
ATOM 2153 C C . VAL A 1 280 ? 31.510 21.151 -25.095 1.00 90.00 280 VAL A C 1
ATOM 2155 O O . VAL A 1 280 ? 31.859 19.973 -25.209 1.00 90.00 280 VAL A O 1
ATOM 2158 N N . GLN A 1 281 ? 32.109 22.132 -25.775 1.00 89.25 281 GLN A N 1
ATOM 2159 C CA . GLN A 1 281 ? 33.227 21.883 -26.681 1.00 89.25 281 GLN A CA 1
ATOM 2160 C C . GLN A 1 281 ? 34.467 21.365 -25.935 1.00 89.25 281 GLN A C 1
ATOM 2162 O O . GLN A 1 281 ? 35.133 20.450 -26.425 1.00 89.25 281 GLN A O 1
ATOM 2167 N N . MET A 1 282 ? 34.754 21.899 -24.746 1.00 89.56 282 MET A N 1
ATOM 2168 C CA . MET A 1 282 ? 35.849 21.430 -23.894 1.00 89.56 282 MET A CA 1
ATOM 2169 C C . MET A 1 282 ? 35.611 20.000 -23.391 1.00 89.56 282 MET A C 1
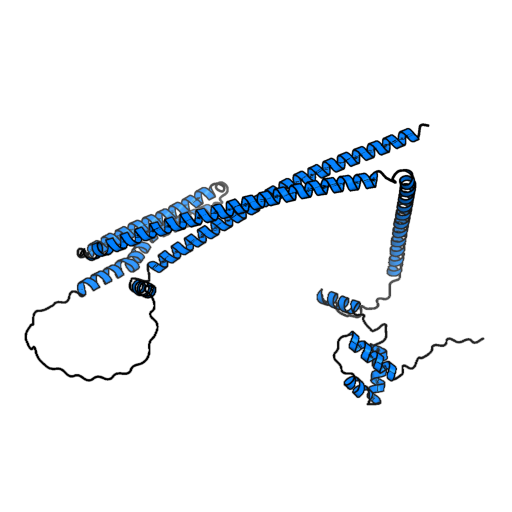ATOM 2171 O O . MET A 1 282 ? 36.505 19.161 -23.498 1.00 89.56 282 MET A O 1
ATOM 2175 N N . VAL A 1 283 ? 34.403 19.703 -22.900 1.00 89.94 283 VAL A N 1
ATOM 2176 C CA . VAL A 1 283 ? 34.035 18.374 -22.385 1.00 89.94 283 VAL A CA 1
ATOM 2177 C C . VAL A 1 283 ? 34.121 17.321 -23.487 1.00 89.94 283 VAL A C 1
ATOM 2179 O O . VAL A 1 283 ? 34.785 16.304 -23.316 1.00 89.94 283 VAL A O 1
ATOM 2182 N N . ILE A 1 284 ? 33.544 17.577 -24.663 1.00 90.00 284 ILE A N 1
ATOM 2183 C CA . ILE A 1 284 ? 33.598 16.630 -25.791 1.00 90.00 284 ILE A CA 1
ATOM 2184 C C . ILE A 1 284 ? 35.022 16.494 -26.338 1.00 90.00 284 ILE A C 1
ATOM 2186 O O . ILE A 1 284 ? 35.422 15.404 -26.753 1.00 90.00 284 ILE A O 1
ATOM 2190 N N . GLY A 1 285 ? 35.803 17.577 -26.315 1.00 86.56 285 GLY A N 1
ATOM 2191 C CA . GLY A 1 285 ? 37.227 17.543 -26.632 1.00 86.56 285 GLY A CA 1
ATOM 2192 C C . GLY A 1 285 ? 37.988 16.564 -25.735 1.00 86.56 285 GLY A C 1
ATOM 2193 O O . GLY A 1 285 ? 38.652 15.652 -26.224 1.00 86.56 285 GLY A O 1
ATOM 2194 N N . HIS A 1 286 ? 37.832 16.703 -24.423 1.00 87.69 286 HIS A N 1
ATOM 2195 C CA . HIS A 1 286 ? 38.576 15.908 -23.453 1.00 87.69 286 HIS A CA 1
ATOM 2196 C C . HIS A 1 286 ? 38.057 14.464 -23.316 1.00 87.69 286 HIS A C 1
ATOM 2198 O O . HIS A 1 286 ? 38.843 13.519 -23.274 1.00 87.69 286 HIS A O 1
ATOM 2204 N N . GLU A 1 287 ? 36.738 14.269 -23.257 1.00 87.12 287 GLU A N 1
ATOM 2205 C CA . GLU A 1 287 ? 36.131 12.967 -22.945 1.00 87.12 287 GLU A CA 1
ATOM 2206 C C . GLU A 1 287 ? 35.947 12.059 -24.159 1.00 87.12 287 GLU A C 1
ATOM 2208 O O . GLU A 1 287 ? 35.890 10.840 -24.009 1.00 87.12 287 GLU 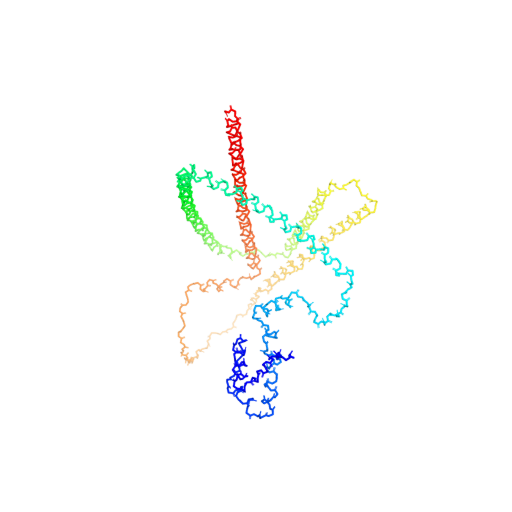A O 1
ATOM 2213 N N . ILE A 1 288 ? 35.829 12.629 -25.360 1.00 86.38 288 ILE A N 1
ATOM 2214 C CA . ILE A 1 288 ? 35.463 11.867 -26.559 1.00 86.38 288 ILE A CA 1
ATOM 2215 C C . ILE A 1 288 ? 36.547 12.001 -27.622 1.00 86.38 288 ILE A C 1
ATOM 2217 O O . ILE A 1 288 ? 37.073 10.996 -28.096 1.00 86.38 288 ILE A O 1
ATOM 2221 N N . ARG A 1 289 ? 36.924 13.229 -27.988 1.00 88.88 289 ARG A N 1
ATOM 2222 C CA . ARG A 1 289 ? 37.877 13.467 -29.078 1.00 88.88 289 ARG A CA 1
ATOM 2223 C C . ARG A 1 289 ? 39.266 12.919 -28.757 1.00 88.88 289 ARG A C 1
ATOM 2225 O O . ARG A 1 289 ? 39.794 12.135 -29.541 1.00 88.88 289 ARG A O 1
ATOM 2232 N N . ASP A 1 290 ? 39.846 13.300 -27.625 1.00 86.69 290 ASP A N 1
ATOM 2233 C CA . ASP A 1 290 ? 41.198 12.888 -27.238 1.00 86.69 290 ASP A CA 1
ATOM 2234 C C . ASP A 1 290 ? 41.365 11.363 -27.075 1.00 86.69 290 ASP A C 1
ATOM 2236 O O . ASP A 1 290 ? 42.346 10.822 -27.600 1.00 86.69 290 ASP A O 1
ATOM 2240 N N . PRO A 1 291 ? 40.453 10.621 -26.412 1.00 85.00 291 PRO A N 1
ATOM 2241 C CA . PRO A 1 291 ? 40.559 9.165 -26.342 1.00 85.00 291 PRO A CA 1
ATOM 2242 C C . PRO A 1 291 ? 40.322 8.481 -27.693 1.00 85.00 291 PRO A C 1
ATOM 2244 O O . PRO A 1 291 ? 41.026 7.516 -27.999 1.00 85.00 291 PRO A O 1
ATOM 2247 N N . LEU A 1 292 ? 39.413 8.987 -28.537 1.00 83.56 292 LEU A N 1
ATOM 2248 C CA . LEU A 1 292 ? 39.232 8.455 -29.893 1.00 83.56 292 LEU A CA 1
ATOM 2249 C C . LEU A 1 292 ? 40.498 8.636 -30.733 1.00 83.56 292 LEU A C 1
ATOM 2251 O O . LEU A 1 292 ? 40.956 7.685 -31.363 1.00 83.56 292 LEU A O 1
ATOM 2255 N N . LEU A 1 293 ? 41.112 9.817 -30.683 1.00 83.62 293 LEU A N 1
ATOM 2256 C CA . LEU A 1 293 ? 42.334 10.123 -31.422 1.00 83.62 293 LEU A CA 1
ATOM 2257 C C . LEU A 1 293 ? 43.507 9.248 -30.937 1.00 83.62 293 LEU A C 1
ATOM 2259 O O . LEU A 1 293 ? 44.206 8.654 -31.758 1.00 83.62 293 LEU A O 1
ATOM 2263 N N . LYS A 1 294 ? 43.653 9.056 -29.617 1.00 83.75 294 LYS A N 1
ATOM 2264 C CA . LYS A 1 294 ? 44.623 8.109 -29.031 1.00 83.75 294 LYS A CA 1
ATOM 2265 C C . LYS A 1 294 ? 44.380 6.665 -29.483 1.00 83.75 294 LYS A C 1
ATOM 2267 O O . LYS A 1 294 ? 45.339 5.957 -29.781 1.00 83.75 294 LYS A O 1
ATOM 2272 N N . SER A 1 295 ? 43.123 6.222 -29.553 1.00 80.44 295 SER A N 1
ATOM 2273 C CA . SER A 1 295 ? 42.785 4.856 -29.978 1.00 80.44 295 SER A CA 1
ATOM 2274 C C . SER A 1 295 ? 43.090 4.609 -31.459 1.00 80.44 295 SER A C 1
ATOM 2276 O O . SER A 1 295 ? 43.651 3.571 -31.800 1.00 80.44 295 SER A O 1
ATOM 2278 N N . VAL A 1 296 ? 42.819 5.589 -32.327 1.00 80.19 296 VAL A N 1
ATOM 2279 C CA . VAL A 1 296 ? 43.115 5.501 -33.763 1.00 80.19 296 VAL A CA 1
ATOM 2280 C C . VAL A 1 296 ? 44.622 5.523 -34.012 1.00 80.19 296 VAL A C 1
ATOM 2282 O O . VAL A 1 296 ? 45.123 4.664 -34.731 1.00 80.19 296 VAL A O 1
ATOM 2285 N N . GLN A 1 297 ? 45.369 6.394 -33.327 1.00 76.25 297 GLN A N 1
ATOM 2286 C CA . GLN A 1 297 ? 46.837 6.401 -33.386 1.00 76.25 297 GLN A CA 1
ATOM 2287 C C . GLN A 1 297 ? 47.458 5.101 -32.860 1.00 76.25 297 GLN A C 1
ATOM 2289 O O . GLN A 1 297 ? 48.429 4.604 -33.428 1.00 76.25 297 GLN A O 1
ATOM 2294 N N . SER A 1 298 ? 46.899 4.523 -31.791 1.00 74.56 298 SER A N 1
ATOM 2295 C CA . SER A 1 298 ? 47.365 3.242 -31.253 1.00 74.56 298 SER A CA 1
ATOM 2296 C C . SER A 1 298 ? 47.085 2.071 -32.197 1.00 74.56 298 SER A C 1
ATOM 2298 O O . SER A 1 298 ? 47.863 1.120 -32.197 1.00 74.56 298 SER A O 1
ATOM 2300 N N . LEU A 1 299 ? 46.001 2.114 -32.979 1.00 68.44 299 LEU A N 1
ATOM 2301 C CA . LEU A 1 299 ? 45.719 1.117 -34.016 1.00 68.44 299 LEU A CA 1
ATOM 2302 C C . LEU A 1 299 ? 46.645 1.275 -35.230 1.00 68.44 299 LEU A C 1
ATOM 2304 O O . LEU A 1 299 ? 47.067 0.280 -35.812 1.00 68.44 299 LEU A O 1
ATOM 2308 N N . GLU A 1 300 ? 46.983 2.509 -35.598 1.00 62.41 300 GLU A N 1
ATOM 2309 C CA . GLU A 1 300 ? 47.837 2.815 -36.751 1.00 62.41 300 GLU A CA 1
ATOM 2310 C C . GLU A 1 300 ? 49.326 2.535 -36.457 1.00 62.41 300 GLU A C 1
ATOM 2312 O O . GLU A 1 300 ? 50.051 2.034 -37.315 1.00 62.41 300 GLU A O 1
ATOM 2317 N N . GLY A 1 301 ? 49.768 2.740 -35.209 1.00 54.72 301 GLY A N 1
ATOM 2318 C CA . GLY A 1 301 ? 51.118 2.408 -34.733 1.00 54.72 301 GLY A CA 1
ATOM 2319 C C . GLY A 1 301 ? 51.382 0.917 -34.470 1.00 54.72 301 GLY A C 1
ATOM 2320 O O . GLY A 1 301 ? 52.522 0.550 -34.193 1.00 54.72 301 GLY A O 1
ATOM 2321 N N . HIS A 1 302 ? 50.365 0.050 -34.550 1.00 44.53 302 HIS A N 1
ATOM 2322 C CA . HIS A 1 302 ? 50.490 -1.401 -34.331 1.00 44.53 302 HIS A CA 1
ATOM 2323 C C . HIS A 1 302 ? 50.514 -2.228 -35.626 1.00 44.53 302 HIS A C 1
ATOM 2325 O O . HIS A 1 302 ? 50.360 -3.446 -35.576 1.00 44.53 302 HIS A O 1
ATOM 2331 N N . SER A 1 303 ? 50.725 -1.600 -36.788 1.00 38.72 303 SER A N 1
ATOM 2332 C CA . SER A 1 303 ? 51.010 -2.327 -38.028 1.00 38.72 303 SER A CA 1
ATOM 2333 C C . SER A 1 303 ? 52.492 -2.738 -38.030 1.00 38.72 303 SER A C 1
ATOM 2335 O O . SER A 1 303 ? 53.345 -1.863 -38.194 1.00 38.72 303 SER A O 1
ATOM 2337 N N . PRO A 1 304 ? 52.858 -4.022 -37.824 1.00 42.03 304 PRO A N 1
ATOM 2338 C CA . PRO A 1 304 ? 54.259 -4.412 -37.810 1.00 42.03 304 PRO A CA 1
ATOM 2339 C C . PRO A 1 304 ? 54.835 -4.241 -39.216 1.00 42.03 304 PRO A C 1
ATOM 2341 O O . PRO A 1 304 ? 54.392 -4.878 -40.174 1.00 42.03 304 PRO A O 1
ATOM 2344 N N . ALA A 1 305 ? 55.846 -3.384 -39.323 1.00 39.16 305 ALA A N 1
ATOM 2345 C CA . ALA A 1 305 ? 56.816 -3.439 -40.398 1.00 39.16 305 ALA A CA 1
ATOM 2346 C C . ALA A 1 305 ? 57.500 -4.815 -40.343 1.00 39.16 305 ALA A C 1
ATOM 2348 O O . ALA A 1 305 ? 58.415 -5.042 -39.554 1.00 39.16 305 ALA A O 1
ATOM 2349 N N . ILE A 1 306 ? 57.013 -5.762 -41.145 1.00 43.62 306 ILE A N 1
ATOM 2350 C CA . ILE A 1 306 ? 57.789 -6.943 -41.519 1.00 43.62 306 ILE A CA 1
ATOM 2351 C C . ILE A 1 306 ? 58.760 -6.461 -42.594 1.00 43.62 306 ILE A C 1
ATOM 2353 O O . ILE A 1 306 ? 58.488 -6.554 -43.790 1.00 43.62 306 ILE A O 1
ATOM 2357 N N . ASP A 1 307 ? 59.872 -5.884 -42.142 1.00 34.03 307 ASP A N 1
ATOM 2358 C CA . ASP A 1 307 ? 61.053 -5.731 -42.974 1.00 34.03 307 ASP A CA 1
ATOM 2359 C C . ASP A 1 307 ? 61.622 -7.122 -43.256 1.00 34.03 307 ASP A C 1
ATOM 2361 O O . ASP A 1 307 ? 61.867 -7.944 -42.369 1.00 34.03 307 ASP A O 1
ATOM 2365 N N . ALA A 1 308 ? 61.778 -7.387 -44.545 1.00 44.03 308 ALA A N 1
ATOM 2366 C CA . ALA A 1 308 ? 62.337 -8.600 -45.092 1.00 44.03 308 ALA A CA 1
ATOM 2367 C C . ALA A 1 308 ? 63.785 -8.796 -44.616 1.00 44.03 308 ALA A C 1
ATOM 2369 O O . ALA A 1 308 ? 64.690 -8.073 -45.025 1.00 44.03 308 ALA A O 1
ATOM 2370 N N . SER A 1 309 ? 64.020 -9.818 -43.796 1.00 36.38 309 SER A N 1
ATOM 2371 C CA . SER A 1 309 ? 65.327 -10.464 -43.624 1.00 36.38 309 SER A CA 1
ATOM 2372 C C . SER A 1 309 ? 65.106 -11.914 -43.192 1.00 36.38 309 SER A C 1
ATOM 2374 O O . SER A 1 309 ? 65.015 -12.239 -42.014 1.00 36.38 309 SER A O 1
ATOM 2376 N N . SER A 1 310 ? 64.944 -12.766 -44.203 1.00 34.19 310 SER A N 1
ATOM 2377 C CA . SER A 1 310 ? 64.849 -14.225 -44.134 1.00 34.19 310 SER A CA 1
ATOM 2378 C C . SER A 1 310 ? 66.193 -14.833 -44.539 1.00 34.19 310 SER A C 1
ATOM 2380 O O . SER A 1 310 ? 66.641 -14.530 -45.641 1.00 34.19 310 SER A O 1
ATOM 2382 N N . LEU A 1 311 ? 66.771 -15.677 -43.674 1.00 40.12 311 LEU A N 1
ATOM 2383 C CA . LEU A 1 311 ? 67.771 -16.766 -43.846 1.00 40.12 311 LEU A CA 1
ATOM 2384 C C . LEU A 1 311 ? 68.435 -16.920 -42.455 1.00 40.12 311 LEU A C 1
ATOM 2386 O O . LEU A 1 311 ? 68.782 -15.908 -41.860 1.00 40.12 311 LEU A O 1
ATOM 2390 N N . ASP A 1 312 ? 68.637 -18.060 -41.803 1.00 35.84 312 ASP A N 1
ATOM 2391 C CA . ASP A 1 312 ? 68.652 -19.481 -42.142 1.00 35.84 312 ASP A CA 1
ATOM 2392 C C . ASP A 1 312 ? 68.416 -20.298 -40.845 1.00 35.84 312 ASP A C 1
ATOM 2394 O O . ASP A 1 312 ? 68.476 -19.756 -39.743 1.00 35.84 312 ASP A O 1
ATOM 2398 N N . ASP A 1 313 ? 68.231 -21.609 -41.030 1.00 34.97 313 ASP A N 1
ATOM 2399 C CA . ASP A 1 313 ? 68.441 -22.743 -40.106 1.00 34.97 313 ASP A CA 1
ATOM 2400 C C . ASP A 1 313 ? 67.211 -23.514 -39.579 1.00 34.97 313 ASP A C 1
ATOM 2402 O O . ASP A 1 313 ? 66.605 -23.171 -38.560 1.00 34.97 313 ASP A O 1
ATOM 2406 N N . PRO A 1 314 ? 66.915 -24.680 -40.195 1.00 43.25 314 PRO A N 1
ATOM 2407 C CA . PRO A 1 314 ? 66.102 -25.739 -39.625 1.00 43.25 314 PRO A CA 1
ATOM 2408 C C . PRO A 1 314 ? 66.998 -26.896 -39.146 1.00 43.25 314 PRO A C 1
ATOM 2410 O O . PRO A 1 314 ? 67.462 -27.690 -39.960 1.00 43.25 314 PRO A O 1
ATOM 2413 N N . ASN A 1 315 ? 67.234 -27.003 -37.832 1.00 36.84 315 ASN A N 1
ATOM 2414 C CA . ASN A 1 315 ? 67.373 -28.261 -37.066 1.00 36.84 315 ASN A CA 1
ATOM 2415 C C . ASN A 1 315 ? 68.146 -28.044 -35.760 1.00 36.84 315 ASN A C 1
ATOM 2417 O O . ASN A 1 315 ? 69.366 -27.897 -35.801 1.00 36.84 315 ASN A O 1
ATOM 2421 N N . ARG A 1 316 ? 67.492 -28.246 -34.604 1.00 31.58 316 ARG A N 1
ATOM 2422 C CA . ARG A 1 316 ? 68.097 -29.051 -33.528 1.00 31.58 316 ARG A CA 1
ATOM 2423 C C . ARG A 1 316 ? 67.084 -29.545 -32.484 1.00 31.58 316 ARG A C 1
ATOM 2425 O O . ARG A 1 316 ? 66.471 -28.743 -31.797 1.00 31.58 316 ARG A O 1
ATOM 2432 N N . ALA A 1 317 ? 66.975 -30.878 -32.428 1.00 33.72 317 ALA A N 1
ATOM 2433 C CA . ALA A 1 317 ? 66.741 -31.793 -31.296 1.00 33.72 317 ALA A CA 1
ATOM 2434 C C . ALA A 1 317 ? 65.964 -31.265 -30.070 1.00 33.72 317 ALA A C 1
ATOM 2436 O O . ALA A 1 317 ? 66.374 -30.316 -29.418 1.00 33.72 317 ALA A O 1
ATOM 2437 N N . VAL A 1 318 ? 64.808 -31.850 -29.738 1.00 43.75 318 VAL A N 1
ATOM 2438 C CA . VAL A 1 318 ? 64.686 -33.053 -28.879 1.00 43.75 318 VAL A CA 1
ATOM 2439 C C . VAL A 1 318 ? 65.490 -32.904 -27.590 1.00 43.75 318 VAL A C 1
ATOM 2441 O O . VAL A 1 318 ? 66.675 -33.202 -27.578 1.00 43.75 318 VAL A O 1
ATOM 2444 N N . ASP A 1 319 ? 64.802 -32.546 -26.507 1.00 32.84 319 ASP A N 1
ATOM 2445 C CA . ASP A 1 319 ? 65.079 -33.134 -25.201 1.00 32.84 319 ASP A CA 1
ATOM 2446 C C . ASP A 1 319 ? 63.774 -33.319 -24.426 1.00 32.84 319 ASP A C 1
ATOM 2448 O O . ASP A 1 319 ? 62.975 -32.407 -24.215 1.00 32.84 319 ASP A O 1
ATOM 2452 N N . SER A 1 320 ? 63.556 -34.577 -24.066 1.00 38.47 320 SER A N 1
ATOM 2453 C CA . SER A 1 320 ? 62.477 -35.055 -23.219 1.00 38.47 320 SER A CA 1
ATOM 2454 C C . SER A 1 320 ? 62.934 -34.966 -21.769 1.00 38.47 320 SER A C 1
ATOM 2456 O O . SER A 1 320 ? 64.014 -35.456 -21.452 1.00 38.47 320 SER A O 1
ATOM 2458 N N . ASN A 1 321 ? 62.095 -34.469 -20.860 1.00 31.47 321 ASN A N 1
ATOM 2459 C CA . ASN A 1 321 ? 62.110 -34.999 -19.498 1.00 31.47 321 ASN A CA 1
ATOM 2460 C C . ASN A 1 321 ? 60.714 -34.907 -18.854 1.00 31.47 321 ASN A C 1
ATOM 2462 O O . ASN A 1 321 ? 60.153 -33.811 -18.780 1.00 31.47 321 ASN A O 1
ATOM 2466 N N . PRO A 1 322 ? 60.134 -36.034 -18.398 1.00 46.75 322 PRO A N 1
ATOM 2467 C CA . PRO A 1 322 ? 58.838 -36.070 -17.747 1.00 46.75 322 PRO A CA 1
ATOM 2468 C C . PRO A 1 322 ? 59.004 -35.913 -16.233 1.00 46.75 322 PRO A C 1
ATOM 2470 O O . PRO A 1 322 ? 59.853 -36.552 -15.617 1.00 46.75 322 PRO A O 1
ATOM 2473 N N . ASN A 1 323 ? 58.138 -35.129 -15.594 1.00 33.50 323 ASN A N 1
ATOM 2474 C CA . ASN A 1 323 ? 57.869 -35.337 -14.176 1.00 33.50 323 ASN A CA 1
ATOM 2475 C C . ASN A 1 323 ? 56.394 -35.104 -13.862 1.00 33.50 323 ASN A C 1
ATOM 2477 O O . ASN A 1 323 ? 55.888 -33.987 -13.798 1.00 33.50 323 ASN A O 1
ATOM 2481 N N . PHE A 1 324 ? 55.724 -36.239 -13.704 1.00 33.19 324 PHE A N 1
ATOM 2482 C CA . PHE A 1 324 ? 54.366 -36.410 -13.230 1.00 33.19 324 PHE A CA 1
ATOM 2483 C C . PHE A 1 324 ? 54.258 -35.969 -11.765 1.00 33.19 324 PHE A C 1
ATOM 2485 O O . PHE A 1 324 ? 54.988 -36.463 -10.905 1.00 33.19 324 PHE A O 1
ATOM 2492 N N . LYS A 1 325 ? 53.255 -35.148 -11.448 1.00 33.25 325 LYS A N 1
ATOM 2493 C CA . LYS A 1 325 ? 52.646 -35.145 -10.114 1.00 33.25 325 LYS A CA 1
ATOM 2494 C C . LYS A 1 325 ? 51.128 -35.115 -10.273 1.00 33.25 325 LYS A C 1
ATOM 2496 O O . LYS A 1 325 ? 50.530 -34.083 -10.547 1.00 33.25 325 LYS A O 1
ATOM 2501 N N . LEU A 1 326 ? 50.528 -36.298 -10.158 1.00 33.53 326 LEU A N 1
ATOM 2502 C CA . LEU A 1 326 ? 49.084 -36.517 -10.086 1.00 33.53 326 LEU A CA 1
ATOM 2503 C C . LEU A 1 326 ? 48.565 -36.180 -8.684 1.00 33.53 326 LEU A C 1
ATOM 2505 O O . LEU A 1 326 ? 49.040 -36.774 -7.716 1.00 33.53 326 LEU A O 1
ATOM 2509 N N . ARG A 1 327 ? 47.539 -35.321 -8.609 1.00 31.25 327 ARG A N 1
ATOM 2510 C CA . ARG A 1 327 ? 46.239 -35.520 -7.913 1.00 31.25 327 ARG A CA 1
ATOM 2511 C C . ARG A 1 327 ? 45.494 -34.179 -7.749 1.00 31.25 327 ARG A C 1
ATOM 2513 O O . ARG A 1 327 ? 46.168 -33.164 -7.621 1.00 31.25 327 ARG A O 1
ATOM 2520 N N . PRO A 1 328 ? 44.164 -34.177 -7.523 1.00 37.69 328 PRO A N 1
ATOM 2521 C CA . PRO A 1 328 ? 43.120 -35.106 -7.964 1.00 37.69 328 PRO A CA 1
ATOM 2522 C C . PRO A 1 328 ? 41.951 -34.365 -8.663 1.00 37.69 328 PRO A C 1
ATOM 2524 O O . PRO A 1 328 ? 41.949 -33.146 -8.789 1.00 37.69 328 PRO A O 1
ATOM 2527 N N . ALA A 1 329 ? 40.972 -35.138 -9.135 1.00 41.59 329 ALA A N 1
ATOM 2528 C CA . ALA A 1 329 ? 39.761 -34.699 -9.821 1.00 41.59 329 ALA A CA 1
ATOM 2529 C C . ALA A 1 329 ? 38.979 -33.597 -9.077 1.00 41.59 329 ALA A C 1
ATOM 2531 O O . ALA A 1 329 ? 38.670 -33.747 -7.896 1.00 41.59 329 ALA A O 1
ATOM 2532 N N . VAL A 1 330 ? 38.608 -32.545 -9.812 1.00 36.59 330 VAL A N 1
ATOM 2533 C CA . VAL A 1 330 ? 37.524 -31.618 -9.466 1.00 36.59 330 VAL A CA 1
ATOM 2534 C C . VAL A 1 330 ? 36.520 -31.635 -10.611 1.00 36.59 330 VAL A C 1
ATOM 2536 O O . VAL A 1 330 ? 36.872 -31.792 -11.779 1.00 36.59 330 VAL A O 1
ATOM 2539 N N . GLU A 1 331 ? 35.267 -31.580 -10.196 1.00 35.22 331 GLU A N 1
ATOM 2540 C CA . GLU A 1 331 ? 34.035 -31.859 -10.905 1.00 35.22 331 GLU A CA 1
ATOM 2541 C C . GLU A 1 331 ? 33.881 -31.145 -12.250 1.00 35.22 331 GLU A C 1
ATOM 2543 O O . GLU A 1 331 ? 34.277 -29.999 -12.459 1.00 35.22 331 GLU A O 1
ATOM 2548 N N . VAL A 1 332 ? 33.227 -31.865 -13.156 1.00 46.31 332 VAL A N 1
ATOM 2549 C CA . VAL A 1 332 ? 32.690 -31.371 -14.418 1.00 46.31 332 VAL A CA 1
ATOM 2550 C C . VAL A 1 332 ? 31.656 -30.282 -14.108 1.00 46.31 332 VAL A C 1
ATOM 2552 O O . VAL A 1 332 ? 30.517 -30.583 -13.760 1.00 46.31 332 VAL A O 1
ATOM 2555 N N . SER A 1 333 ? 32.057 -29.015 -14.229 1.00 39.34 333 SER A N 1
ATOM 2556 C CA . SER A 1 333 ? 31.135 -27.876 -14.242 1.00 39.34 333 SER A CA 1
ATOM 2557 C C . SER A 1 333 ? 30.547 -27.728 -15.646 1.00 39.34 333 SER A C 1
ATOM 2559 O O . SER A 1 333 ? 31.278 -27.697 -16.636 1.00 39.34 333 SER A O 1
ATOM 2561 N N . GLY A 1 334 ? 29.217 -27.704 -15.725 1.00 42.16 334 GLY A N 1
ATOM 2562 C CA . GLY A 1 334 ? 28.449 -27.715 -16.968 1.00 42.16 334 GLY A CA 1
ATOM 2563 C C . GLY A 1 334 ? 28.605 -26.465 -17.856 1.00 42.16 334 GLY A C 1
ATOM 2564 O O . GLY A 1 334 ? 29.276 -25.498 -17.494 1.00 42.16 334 GLY A O 1
ATOM 2565 N N . PRO A 1 335 ? 27.934 -26.452 -19.024 1.00 46.69 335 PRO A N 1
ATOM 2566 C CA . PRO A 1 335 ? 28.116 -25.451 -20.086 1.00 46.69 335 PRO A CA 1
ATOM 2567 C C . PRO A 1 335 ? 27.757 -24.003 -19.698 1.00 46.69 335 PRO A C 1
ATOM 2569 O O . PRO A 1 335 ? 28.111 -23.074 -20.419 1.00 46.69 335 PRO A O 1
ATOM 2572 N N . ALA A 1 336 ? 27.125 -23.780 -18.541 1.00 44.09 336 ALA A N 1
ATOM 2573 C CA . ALA A 1 336 ? 26.798 -22.445 -18.041 1.00 44.09 336 ALA A CA 1
ATOM 2574 C C . ALA A 1 336 ? 28.036 -21.621 -17.631 1.00 44.09 336 ALA A C 1
ATOM 2576 O O . ALA A 1 336 ? 27.986 -20.396 -17.656 1.00 44.09 336 ALA A O 1
ATOM 2577 N N . THR A 1 337 ? 29.162 -22.259 -17.288 1.00 48.31 337 THR A N 1
ATOM 2578 C CA . THR A 1 337 ? 30.342 -21.540 -16.767 1.00 48.31 337 THR A CA 1
ATOM 2579 C C . THR A 1 337 ? 31.191 -20.889 -17.869 1.00 48.31 337 THR A C 1
ATOM 2581 O O . THR A 1 337 ? 31.909 -19.927 -17.605 1.00 48.31 337 THR A O 1
ATOM 2584 N N . TYR A 1 338 ? 31.076 -21.349 -19.122 1.00 43.00 338 TYR A N 1
ATOM 2585 C CA . TYR A 1 338 ? 31.817 -20.771 -20.252 1.00 43.00 338 TYR A CA 1
ATOM 2586 C C . TYR A 1 338 ? 31.185 -19.474 -20.784 1.00 43.00 338 TYR A C 1
ATOM 2588 O O . TYR A 1 338 ? 31.911 -18.555 -21.166 1.00 43.00 338 TYR A O 1
ATOM 2596 N N . ALA A 1 339 ? 29.853 -19.350 -20.738 1.00 45.69 339 ALA A N 1
ATOM 2597 C CA . ALA A 1 339 ? 29.152 -18.138 -21.175 1.00 45.69 339 ALA A CA 1
ATOM 2598 C C . ALA A 1 339 ? 29.479 -16.932 -20.274 1.00 45.69 339 ALA A C 1
ATOM 2600 O O . ALA A 1 339 ? 29.761 -15.835 -20.757 1.00 45.69 339 ALA A O 1
ATOM 2601 N N . THR A 1 340 ? 29.562 -17.154 -18.958 1.00 47.53 340 THR A N 1
ATOM 2602 C CA . THR A 1 340 ? 29.847 -16.088 -17.986 1.00 47.53 340 THR A CA 1
ATOM 2603 C C . THR A 1 340 ? 31.308 -15.627 -18.022 1.00 47.53 340 THR A C 1
ATOM 2605 O O . THR A 1 340 ? 31.611 -14.481 -17.687 1.00 47.53 340 THR A O 1
ATOM 2608 N N . GLN A 1 341 ? 32.232 -16.496 -18.447 1.00 44.69 341 GLN A N 1
ATOM 2609 C CA . GLN A 1 341 ? 33.657 -16.169 -18.531 1.00 44.69 341 GLN A CA 1
ATOM 2610 C C . GLN A 1 341 ? 34.030 -15.470 -19.851 1.00 44.69 341 GLN A C 1
ATOM 2612 O O . GLN A 1 341 ? 34.975 -14.678 -19.868 1.00 44.69 341 GLN A O 1
ATOM 2617 N N . ALA A 1 342 ? 33.262 -15.682 -20.926 1.00 45.22 342 ALA A N 1
ATOM 2618 C CA . ALA A 1 342 ? 33.431 -14.973 -22.196 1.00 45.22 342 ALA A CA 1
ATOM 2619 C C . ALA A 1 342 ? 32.910 -13.520 -22.147 1.00 45.22 342 ALA A C 1
ATOM 2621 O O . ALA A 1 342 ? 33.551 -12.624 -22.696 1.00 45.22 342 ALA A O 1
ATOM 2622 N N . GLN A 1 343 ? 31.821 -13.249 -21.415 1.00 46.53 343 GLN A N 1
ATOM 2623 C CA . GLN A 1 343 ? 31.249 -11.896 -21.293 1.00 46.53 343 GLN A CA 1
ATOM 2624 C C . GLN A 1 343 ? 32.130 -10.902 -20.517 1.00 46.53 343 GLN A C 1
ATOM 2626 O O . GLN A 1 343 ? 32.047 -9.702 -20.755 1.00 46.53 343 GLN A O 1
ATOM 2631 N N . ARG A 1 344 ? 33.037 -11.360 -19.643 1.00 45.16 344 ARG A N 1
ATOM 2632 C CA . ARG A 1 344 ? 33.940 -10.460 -18.893 1.00 45.16 344 ARG A CA 1
ATOM 2633 C C . ARG A 1 344 ? 35.120 -9.911 -19.702 1.00 45.16 344 ARG A C 1
ATOM 2635 O O . ARG A 1 344 ? 35.887 -9.115 -19.166 1.00 45.16 344 ARG A O 1
ATOM 2642 N N . ARG A 1 345 ? 35.307 -10.330 -20.960 1.00 47.38 345 ARG A N 1
ATOM 2643 C CA . ARG A 1 345 ? 36.419 -9.852 -21.806 1.00 47.38 345 ARG A CA 1
ATOM 2644 C C . ARG A 1 345 ? 36.055 -8.735 -22.785 1.00 47.38 345 ARG A C 1
ATOM 2646 O O . ARG A 1 345 ? 36.961 -8.214 -23.427 1.00 47.38 345 ARG A O 1
ATOM 2653 N N . PHE A 1 346 ? 34.792 -8.319 -22.853 1.00 48.06 346 PHE A N 1
ATOM 2654 C CA . PHE A 1 346 ? 34.364 -7.173 -23.656 1.00 48.06 346 PHE A CA 1
ATOM 2655 C C . PHE A 1 346 ? 33.809 -6.062 -22.750 1.00 48.06 346 PHE A C 1
ATOM 2657 O O . PHE A 1 346 ? 32.773 -6.228 -22.125 1.00 48.06 346 PHE A O 1
ATOM 2664 N N . CYS A 1 347 ? 34.554 -4.953 -22.673 1.00 44.19 347 CYS A N 1
ATOM 2665 C CA . CYS A 1 347 ? 34.197 -3.618 -22.163 1.00 44.19 347 CYS A CA 1
ATOM 2666 C C . CYS A 1 347 ? 33.210 -3.522 -20.967 1.00 44.19 347 CYS A C 1
ATOM 2668 O O . CYS A 1 347 ? 32.003 -3.442 -21.185 1.00 44.19 347 CYS A O 1
ATOM 2670 N N . PRO A 1 348 ? 33.696 -3.371 -19.717 1.00 48.78 348 PRO A N 1
ATOM 2671 C CA . PRO A 1 348 ? 32.837 -3.265 -18.529 1.00 48.78 348 PRO A CA 1
ATOM 2672 C C . PRO A 1 348 ? 32.068 -1.933 -18.378 1.00 48.78 348 PRO A C 1
ATOM 2674 O O . PRO A 1 348 ? 31.113 -1.867 -17.617 1.00 48.78 348 PRO A O 1
ATOM 2677 N N . SER A 1 349 ? 32.425 -0.858 -19.091 1.00 50.34 349 SER A N 1
ATOM 2678 C CA . SER A 1 349 ? 31.856 0.476 -18.819 1.00 50.34 349 SER A CA 1
ATOM 2679 C C . SER A 1 349 ? 30.485 0.752 -19.450 1.00 50.34 349 SER A C 1
ATOM 2681 O O . SER A 1 349 ? 29.778 1.643 -18.984 1.00 50.34 349 SER A O 1
ATOM 2683 N N . LEU A 1 350 ? 30.087 0.014 -20.494 1.00 44.84 350 LEU A N 1
ATOM 2684 C CA . LEU A 1 350 ? 28.823 0.265 -21.204 1.00 44.84 350 LEU A CA 1
ATOM 2685 C C . LEU A 1 350 ? 27.678 -0.625 -20.697 1.00 44.84 350 LEU A C 1
ATOM 2687 O O . LEU A 1 350 ? 26.525 -0.200 -20.673 1.00 44.84 350 LEU A O 1
ATOM 2691 N N . THR A 1 351 ? 27.995 -1.838 -20.238 1.00 51.47 351 THR A N 1
ATOM 2692 C CA . THR A 1 351 ? 27.011 -2.782 -19.689 1.00 51.47 351 THR A CA 1
ATOM 2693 C C . THR A 1 351 ? 26.521 -2.372 -18.309 1.00 51.47 351 THR A C 1
ATOM 2695 O O . THR A 1 351 ? 25.355 -2.596 -18.001 1.00 51.47 351 THR A O 1
ATOM 2698 N N . ASP A 1 352 ? 27.361 -1.717 -17.506 1.00 50.97 352 ASP A N 1
ATOM 2699 C CA . ASP A 1 352 ? 26.970 -1.269 -16.168 1.00 50.97 352 ASP A CA 1
ATOM 2700 C C . ASP A 1 352 ? 25.986 -0.092 -16.230 1.00 50.97 352 ASP A C 1
ATOM 2702 O O . ASP A 1 352 ? 25.028 -0.068 -15.468 1.00 50.97 352 ASP A O 1
ATOM 2706 N N . SER A 1 353 ? 26.133 0.834 -17.188 1.00 50.84 353 SER A N 1
ATOM 2707 C CA . SER A 1 353 ? 25.196 1.959 -17.359 1.00 50.84 353 SER A CA 1
ATOM 2708 C C . SER A 1 353 ? 23.850 1.545 -17.966 1.00 50.84 353 SER A C 1
ATOM 2710 O O . SER A 1 353 ? 22.810 2.098 -17.611 1.00 50.84 353 SER A O 1
ATOM 2712 N N . VAL A 1 354 ? 23.839 0.573 -18.881 1.00 56.62 354 VAL A N 1
ATOM 2713 C CA . VAL A 1 354 ? 22.586 0.067 -19.461 1.00 56.62 354 VAL A CA 1
ATOM 2714 C C . VAL A 1 354 ? 21.857 -0.827 -18.456 1.00 56.62 354 VAL A C 1
ATOM 2716 O O . VAL A 1 354 ? 20.644 -0.695 -18.306 1.00 56.62 354 VAL A O 1
ATOM 2719 N N . ASN A 1 355 ? 22.578 -1.653 -17.691 1.00 57.97 355 ASN A N 1
ATOM 2720 C CA . ASN A 1 355 ? 21.972 -2.444 -16.621 1.00 57.97 355 ASN A CA 1
ATOM 2721 C C . ASN A 1 355 ? 21.426 -1.568 -15.490 1.00 57.97 355 ASN A C 1
ATOM 2723 O O . ASN A 1 355 ? 20.329 -1.844 -15.018 1.00 57.97 355 ASN A O 1
ATOM 2727 N N . THR A 1 356 ? 22.107 -0.490 -15.083 1.00 65.75 356 THR A N 1
ATOM 2728 C CA . THR A 1 356 ? 21.556 0.415 -14.057 1.00 65.75 356 THR A CA 1
ATOM 2729 C C . THR A 1 356 ? 20.317 1.158 -14.540 1.00 65.75 356 THR A C 1
ATOM 2731 O O . THR A 1 356 ? 19.390 1.323 -13.756 1.00 65.75 356 THR A O 1
ATOM 2734 N N . ASN A 1 357 ? 20.253 1.549 -15.817 1.00 68.62 357 ASN A N 1
ATOM 2735 C CA . ASN A 1 357 ? 19.065 2.186 -16.395 1.00 68.62 357 ASN A CA 1
ATOM 2736 C C . ASN A 1 357 ? 17.880 1.222 -16.549 1.00 68.62 357 ASN A C 1
ATOM 2738 O O . ASN A 1 357 ? 16.738 1.612 -16.327 1.00 68.62 357 ASN A O 1
ATOM 2742 N N . ILE A 1 358 ? 18.129 -0.040 -16.911 1.00 71.62 358 ILE A N 1
ATOM 2743 C CA . ILE A 1 358 ? 17.065 -1.050 -16.999 1.00 71.62 358 ILE A CA 1
ATOM 2744 C C . ILE A 1 358 ? 16.558 -1.404 -15.599 1.00 71.62 358 ILE A C 1
ATOM 2746 O O . ILE A 1 358 ? 15.348 -1.454 -15.392 1.00 71.62 358 ILE A O 1
ATOM 2750 N N . ILE A 1 359 ? 17.461 -1.594 -14.631 1.00 70.06 359 ILE A N 1
ATOM 2751 C CA . ILE A 1 359 ? 17.099 -1.884 -13.237 1.00 70.06 359 ILE A CA 1
ATOM 2752 C C . ILE A 1 359 ? 16.343 -0.699 -12.625 1.00 70.06 359 ILE A C 1
ATOM 2754 O O . ILE A 1 359 ? 15.283 -0.903 -12.045 1.00 70.06 359 ILE A O 1
ATOM 2758 N N . SER A 1 360 ? 16.799 0.542 -12.828 1.00 71.06 360 SER A N 1
ATOM 2759 C CA . SER A 1 360 ? 16.107 1.726 -12.305 1.00 71.06 360 SER A CA 1
ATOM 2760 C C . SER A 1 360 ? 14.735 1.937 -12.946 1.00 71.06 360 SER A C 1
ATOM 2762 O O . SER A 1 360 ? 13.791 2.314 -12.255 1.00 71.06 360 SER A O 1
ATOM 2764 N N . HIS A 1 361 ? 14.584 1.646 -14.241 1.00 77.19 361 HIS A N 1
ATOM 2765 C CA . HIS A 1 361 ? 13.287 1.702 -14.910 1.00 77.19 361 HIS A CA 1
ATOM 2766 C C . HIS A 1 361 ? 12.340 0.606 -14.404 1.00 77.19 361 HIS A C 1
ATOM 2768 O O . HIS A 1 361 ? 11.146 0.861 -14.234 1.00 77.19 361 HIS A O 1
ATOM 2774 N N . LEU A 1 362 ? 12.853 -0.600 -14.136 1.00 78.62 362 LEU A N 1
ATOM 2775 C CA . LEU A 1 362 ? 12.080 -1.708 -13.571 1.00 78.62 362 LEU A CA 1
ATOM 2776 C C . LEU A 1 362 ? 11.638 -1.408 -12.130 1.00 78.62 362 LEU A C 1
ATOM 2778 O O . LEU A 1 362 ? 10.480 -1.633 -11.778 1.00 78.62 362 LEU A O 1
ATOM 2782 N N . ASP A 1 363 ? 12.522 -0.824 -11.322 1.00 80.56 363 ASP A N 1
ATOM 2783 C CA . ASP A 1 363 ? 12.213 -0.383 -9.961 1.00 80.56 363 ASP A CA 1
ATOM 2784 C C . ASP A 1 363 ? 11.197 0.766 -9.967 1.00 80.56 363 ASP A C 1
ATOM 2786 O O . ASP A 1 363 ? 10.242 0.748 -9.190 1.00 80.56 363 ASP A O 1
ATOM 2790 N N . ALA A 1 364 ? 11.328 1.726 -10.890 1.00 80.75 364 ALA A N 1
ATOM 2791 C CA . ALA A 1 364 ? 10.381 2.828 -11.047 1.00 80.75 364 ALA A CA 1
ATOM 2792 C C . ALA A 1 364 ? 8.992 2.342 -11.490 1.00 80.75 364 ALA A C 1
ATOM 2794 O O . ALA A 1 364 ? 7.985 2.758 -10.919 1.00 80.75 364 ALA A O 1
ATOM 2795 N N . THR A 1 365 ? 8.918 1.415 -12.451 1.00 84.44 365 THR A N 1
ATOM 2796 C CA . THR A 1 365 ? 7.633 0.830 -12.878 1.00 84.44 365 THR A CA 1
ATOM 2797 C C . THR A 1 365 ? 7.009 -0.048 -11.796 1.00 84.44 365 THR A C 1
ATOM 2799 O O . THR A 1 365 ? 5.790 -0.040 -11.633 1.00 84.44 365 THR A O 1
ATOM 2802 N N . THR A 1 366 ? 7.817 -0.750 -10.998 1.00 81.19 366 THR A N 1
ATOM 2803 C CA . THR A 1 366 ? 7.326 -1.527 -9.848 1.00 81.19 366 THR A CA 1
ATOM 2804 C C . THR A 1 366 ? 6.823 -0.609 -8.728 1.00 81.19 366 THR A C 1
ATOM 2806 O O . THR A 1 366 ? 5.763 -0.854 -8.144 1.00 81.19 366 THR A O 1
ATOM 2809 N N . ALA A 1 367 ? 7.521 0.495 -8.455 1.00 82.81 367 ALA A N 1
ATOM 2810 C CA . ALA A 1 367 ? 7.082 1.520 -7.510 1.00 82.81 367 ALA A CA 1
ATOM 2811 C C . ALA A 1 367 ? 5.779 2.198 -7.970 1.00 82.81 367 ALA A C 1
ATOM 2813 O O . ALA A 1 367 ? 4.858 2.383 -7.174 1.00 82.81 367 ALA A O 1
ATOM 2814 N N . GLU A 1 368 ? 5.647 2.500 -9.262 1.00 86.31 368 GLU A N 1
ATOM 2815 C CA . GLU A 1 368 ? 4.426 3.083 -9.817 1.00 86.31 368 GLU A CA 1
ATOM 2816 C C . GLU A 1 368 ? 3.249 2.097 -9.766 1.00 86.31 368 GLU A C 1
ATOM 2818 O O . GLU A 1 368 ? 2.149 2.464 -9.349 1.00 86.31 368 GLU A O 1
ATOM 2823 N N . ALA A 1 369 ? 3.471 0.827 -10.118 1.00 80.81 369 ALA A N 1
ATOM 2824 C CA . ALA A 1 369 ? 2.444 -0.210 -10.047 1.00 80.81 369 ALA A CA 1
ATOM 2825 C C . ALA A 1 369 ? 1.959 -0.439 -8.607 1.00 80.81 369 ALA A C 1
ATOM 2827 O O . ALA A 1 369 ? 0.755 -0.535 -8.368 1.00 80.81 369 ALA A O 1
ATOM 2828 N N . THR A 1 370 ? 2.876 -0.471 -7.634 1.00 84.62 370 THR A N 1
ATOM 2829 C CA . THR A 1 370 ? 2.516 -0.608 -6.214 1.00 84.62 370 THR A CA 1
ATOM 2830 C C . THR A 1 370 ? 1.817 0.634 -5.662 1.00 84.62 370 THR A C 1
ATOM 2832 O O . THR A 1 370 ? 0.893 0.485 -4.861 1.00 84.62 370 THR A O 1
ATOM 2835 N N . SER A 1 371 ? 2.178 1.840 -6.117 1.00 84.69 371 SER A N 1
ATOM 2836 C CA . SER A 1 371 ? 1.446 3.069 -5.781 1.00 84.69 371 SER A CA 1
ATOM 2837 C C . SER A 1 371 ? 0.020 3.026 -6.321 1.00 84.69 371 SER A C 1
ATOM 2839 O O . SER A 1 371 ? -0.920 3.200 -5.556 1.00 84.69 371 SER A O 1
ATOM 2841 N N . ARG A 1 372 ? -0.166 2.684 -7.603 1.00 85.25 372 ARG A N 1
ATOM 2842 C CA . ARG A 1 372 ? -1.501 2.578 -8.216 1.00 85.25 372 ARG A CA 1
ATOM 2843 C C . ARG A 1 372 ? -2.379 1.539 -7.525 1.00 85.25 372 ARG A C 1
ATOM 2845 O O . ARG A 1 372 ? -3.565 1.785 -7.325 1.00 85.25 372 ARG A O 1
ATOM 2852 N N . LEU A 1 373 ? -1.809 0.394 -7.142 1.00 85.38 373 LEU A N 1
ATOM 2853 C CA . LEU A 1 373 ? -2.543 -0.643 -6.416 1.00 85.38 373 LEU A CA 1
ATOM 2854 C C . LEU A 1 373 ? -2.956 -0.162 -5.017 1.00 85.38 373 LEU A C 1
ATOM 2856 O O . LEU A 1 373 ? -4.072 -0.426 -4.574 1.00 85.38 373 LEU A O 1
ATOM 2860 N N . ARG A 1 374 ? -2.070 0.572 -4.329 1.00 86.12 374 ARG A N 1
ATOM 2861 C CA . ARG A 1 374 ? -2.365 1.183 -3.028 1.00 86.12 374 ARG A CA 1
ATOM 2862 C C . ARG A 1 374 ? -3.475 2.224 -3.152 1.00 86.12 374 ARG A C 1
ATOM 2864 O O . ARG A 1 374 ? -4.415 2.173 -2.369 1.00 86.12 374 ARG A O 1
ATOM 2871 N N . ASP A 1 375 ? -3.404 3.096 -4.151 1.00 88.00 375 ASP A N 1
ATOM 2872 C CA . ASP A 1 375 ? -4.408 4.136 -4.390 1.00 88.00 375 ASP A CA 1
ATOM 2873 C C . ASP A 1 375 ? -5.773 3.527 -4.746 1.00 88.00 375 ASP A C 1
ATOM 2875 O O . ASP A 1 375 ? -6.802 3.973 -4.241 1.00 88.00 375 ASP A O 1
ATOM 2879 N N . GLN A 1 376 ? -5.799 2.448 -5.539 1.00 89.00 376 GLN A N 1
ATOM 2880 C CA . GLN A 1 376 ? -7.023 1.684 -5.809 1.00 89.00 376 GLN A CA 1
ATOM 2881 C C . GLN A 1 376 ? -7.600 1.038 -4.544 1.00 89.00 376 GLN A C 1
ATOM 2883 O O . GLN A 1 376 ? -8.813 1.083 -4.338 1.00 89.00 376 GLN A O 1
ATOM 2888 N N . HIS A 1 377 ? -6.755 0.464 -3.683 1.00 87.38 377 HIS A N 1
ATOM 2889 C CA . HIS A 1 377 ? -7.199 -0.103 -2.409 1.00 87.38 377 HIS A CA 1
ATOM 2890 C C . HIS A 1 377 ? -7.758 0.963 -1.465 1.00 87.38 377 HIS A C 1
ATOM 2892 O O . HIS A 1 377 ? -8.806 0.738 -0.864 1.00 87.38 377 HIS A O 1
ATOM 2898 N N . VAL A 1 378 ? -7.097 2.117 -1.354 1.00 91.19 378 VAL A N 1
ATOM 2899 C CA . VAL A 1 378 ? -7.573 3.242 -0.537 1.00 91.19 378 VAL A CA 1
ATOM 2900 C C . VAL A 1 378 ? -8.919 3.740 -1.061 1.00 91.19 378 VAL A C 1
ATOM 2902 O O . VAL A 1 378 ? -9.873 3.813 -0.293 1.00 91.19 378 VAL A O 1
ATOM 2905 N N . ALA A 1 379 ? -9.049 3.958 -2.373 1.00 89.31 379 ALA A N 1
ATOM 2906 C CA . ALA A 1 379 ? -10.307 4.386 -2.981 1.00 89.31 379 ALA A CA 1
ATOM 2907 C C . ALA A 1 379 ? -11.450 3.373 -2.769 1.00 89.31 379 ALA A C 1
ATOM 2909 O O . ALA A 1 379 ? -12.589 3.765 -2.513 1.00 89.31 379 ALA A O 1
ATOM 2910 N N . ALA A 1 380 ? -11.161 2.070 -2.847 1.00 88.06 380 ALA A N 1
ATOM 2911 C CA . ALA A 1 380 ? -12.147 1.027 -2.572 1.00 88.06 380 ALA A CA 1
ATOM 2912 C C . ALA A 1 380 ? -12.578 1.023 -1.095 1.00 88.06 380 ALA A C 1
ATOM 2914 O O . ALA A 1 380 ? -13.772 0.933 -0.804 1.00 88.06 380 ALA A O 1
ATOM 2915 N N . VAL A 1 381 ? -11.631 1.164 -0.162 1.00 89.44 381 VAL A N 1
ATOM 2916 C CA . VAL A 1 381 ? -11.924 1.249 1.277 1.00 89.44 381 VAL A CA 1
ATOM 2917 C C . VAL A 1 381 ? -12.766 2.488 1.585 1.00 89.44 381 VAL A C 1
ATOM 2919 O O . VAL A 1 381 ? -13.797 2.363 2.248 1.00 89.44 381 VAL A O 1
ATOM 2922 N N . ASP A 1 382 ? -12.412 3.648 1.040 1.00 89.88 382 ASP A N 1
ATOM 2923 C CA . ASP A 1 382 ? -13.168 4.888 1.234 1.00 89.88 382 ASP A CA 1
ATOM 2924 C C . ASP A 1 382 ? -14.600 4.775 0.694 1.00 89.88 382 ASP A C 1
ATOM 2926 O O . ASP A 1 382 ? -15.555 5.139 1.384 1.00 89.88 382 ASP A O 1
ATOM 2930 N N . ALA A 1 383 ? -14.783 4.170 -0.485 1.00 89.81 383 ALA A N 1
ATOM 2931 C CA . ALA A 1 383 ? -16.110 3.915 -1.043 1.00 89.81 383 ALA A CA 1
ATOM 2932 C C . ALA A 1 383 ? -16.954 2.990 -0.143 1.00 89.81 383 ALA A C 1
ATOM 2934 O O . ALA A 1 383 ? -18.151 3.228 0.058 1.00 89.81 383 ALA A O 1
ATOM 2935 N N . THR A 1 384 ? -16.344 1.952 0.444 1.00 90.75 384 THR A N 1
ATOM 2936 C CA . THR A 1 384 ? -17.051 1.066 1.386 1.00 90.75 384 THR A CA 1
ATOM 2937 C C . THR A 1 384 ? -17.412 1.773 2.692 1.00 90.75 384 THR A C 1
ATOM 2939 O O . THR A 1 384 ? -18.534 1.603 3.176 1.00 90.75 384 THR A O 1
ATOM 2942 N N . LEU A 1 385 ? -16.522 2.615 3.230 1.00 88.12 385 LEU A N 1
ATOM 2943 C CA . LEU A 1 385 ? -16.779 3.418 4.427 1.00 88.12 385 LEU A CA 1
ATOM 2944 C C . LEU A 1 385 ? -17.906 4.427 4.199 1.00 88.12 385 LEU A C 1
ATOM 2946 O O . LEU A 1 385 ? -18.776 4.581 5.059 1.00 88.12 385 LEU A O 1
ATOM 2950 N N . GLU A 1 386 ? -17.950 5.069 3.032 1.00 91.81 386 GLU A N 1
ATOM 2951 C CA . GLU A 1 386 ? -19.019 6.007 2.691 1.00 91.81 386 GLU A CA 1
ATOM 2952 C C . GLU A 1 386 ? -20.380 5.297 2.568 1.00 91.81 386 GLU A C 1
ATOM 2954 O O . GLU A 1 386 ? -21.392 5.791 3.075 1.00 91.81 386 GLU A O 1
ATOM 2959 N N . SER A 1 387 ? -20.410 4.104 1.962 1.00 89.44 387 SER A N 1
ATOM 2960 C CA . SER A 1 387 ? -21.618 3.271 1.883 1.00 89.44 387 SER A CA 1
ATOM 2961 C C . SER A 1 387 ? -22.106 2.828 3.269 1.00 89.44 387 SER A C 1
ATOM 2963 O O . SER A 1 387 ? -23.302 2.901 3.564 1.00 89.44 387 SER A O 1
ATOM 2965 N N . LEU A 1 388 ? -21.191 2.414 4.151 1.00 88.12 388 LEU A N 1
ATOM 2966 C CA . LEU A 1 388 ? -21.511 2.042 5.533 1.00 88.12 388 LEU A CA 1
ATOM 2967 C C . LEU A 1 388 ? -22.040 3.232 6.337 1.00 88.12 388 LEU A C 1
ATOM 2969 O O . LEU A 1 388 ? -23.035 3.092 7.045 1.00 88.12 388 LEU A O 1
ATOM 2973 N N . SER A 1 389 ? -21.425 4.407 6.190 1.00 90.06 389 SER A N 1
ATOM 2974 C CA . SER A 1 389 ? -21.867 5.643 6.842 1.00 90.06 389 SER A CA 1
ATOM 2975 C C . SER A 1 389 ? -23.281 6.043 6.404 1.00 90.06 389 SER A C 1
ATOM 2977 O O . SER A 1 389 ? -24.137 6.330 7.245 1.00 90.06 389 SER A O 1
ATOM 2979 N N . LYS A 1 390 ? -23.579 5.968 5.097 1.00 91.25 390 LYS A N 1
ATOM 2980 C CA . LYS A 1 390 ? -24.931 6.219 4.566 1.00 91.25 390 LYS A CA 1
ATOM 2981 C C . LYS A 1 390 ? -25.956 5.228 5.118 1.00 91.25 390 LYS A C 1
ATOM 2983 O O . LYS A 1 390 ? -27.005 5.659 5.596 1.00 91.25 390 LYS A O 1
ATOM 2988 N N . SER A 1 391 ? -25.634 3.935 5.112 1.00 91.19 391 SER A N 1
ATOM 2989 C CA . SER A 1 391 ? -26.504 2.876 5.645 1.00 91.19 391 SER A CA 1
ATOM 2990 C C . SER A 1 391 ? -26.766 3.042 7.147 1.00 91.19 391 SER A C 1
ATOM 2992 O O . SER A 1 391 ? -27.906 2.945 7.605 1.00 91.19 391 SER A O 1
ATOM 2994 N N . LEU A 1 392 ? -25.731 3.377 7.924 1.00 90.62 392 LEU A N 1
ATOM 2995 C CA . LEU A 1 392 ? -25.852 3.618 9.360 1.00 90.62 392 LEU A CA 1
ATOM 2996 C C . LEU A 1 392 ? -26.712 4.854 9.658 1.00 90.62 392 LEU A C 1
ATOM 2998 O O . LEU A 1 392 ? -27.586 4.798 10.525 1.00 90.62 392 LEU A O 1
ATOM 3002 N N . GLY A 1 393 ? -26.516 5.943 8.911 1.00 92.81 393 GLY A N 1
ATOM 3003 C CA . GLY A 1 393 ? -27.333 7.150 9.031 1.00 92.81 393 GLY A CA 1
ATOM 3004 C C . GLY A 1 393 ? -28.800 6.912 8.659 1.00 92.81 393 GLY A C 1
ATOM 3005 O O . GLY A 1 393 ? -29.704 7.463 9.288 1.00 92.81 393 GLY A O 1
ATOM 3006 N N . GLU A 1 394 ? -29.066 6.061 7.668 1.00 91.44 394 GLU A N 1
ATOM 3007 C CA . GLU A 1 394 ? -30.426 5.669 7.300 1.00 91.44 394 GLU A CA 1
ATOM 3008 C C . GLU A 1 394 ? -31.093 4.818 8.387 1.00 91.44 394 GLU A C 1
ATOM 3010 O O . GLU A 1 394 ? -32.202 5.151 8.812 1.00 91.44 394 GLU A O 1
ATOM 3015 N N . LYS A 1 395 ? -30.384 3.826 8.942 1.00 90.50 395 LYS A N 1
ATOM 3016 C CA . LYS A 1 395 ? -30.875 3.042 10.087 1.00 90.50 395 LYS A CA 1
ATOM 3017 C C . LYS A 1 395 ? -31.127 3.895 11.332 1.00 90.50 395 LYS A C 1
ATOM 3019 O O . LYS A 1 395 ? -32.137 3.696 12.002 1.00 90.50 395 LYS A O 1
ATOM 3024 N N . GLN A 1 396 ? -30.266 4.871 11.635 1.00 89.00 396 GLN A N 1
ATOM 3025 C CA . GLN A 1 396 ? -30.507 5.813 12.737 1.00 89.00 396 GLN A CA 1
ATOM 3026 C C . GLN A 1 396 ? -31.783 6.635 12.523 1.00 89.00 396 GLN A C 1
ATOM 3028 O O . GLN A 1 396 ? -32.551 6.830 13.466 1.00 89.00 396 GLN A O 1
ATOM 3033 N N . ARG A 1 397 ? -32.054 7.090 11.292 1.00 91.50 397 ARG A N 1
ATOM 3034 C CA . ARG A 1 397 ? -33.301 7.808 10.977 1.00 91.50 397 ARG A CA 1
ATOM 3035 C C . ARG A 1 397 ? -34.535 6.924 11.128 1.00 91.50 397 ARG A C 1
ATOM 3037 O O . ARG A 1 397 ? -35.548 7.404 11.631 1.00 91.50 397 ARG A O 1
ATOM 3044 N N . GLU A 1 398 ? -34.473 5.662 10.708 1.00 91.94 398 GLU A N 1
ATOM 3045 C CA . GLU A 1 398 ? -35.580 4.723 10.928 1.00 91.94 398 GLU A CA 1
ATOM 3046 C C . GLU A 1 398 ? -35.822 4.464 12.415 1.00 91.94 398 GLU A C 1
ATOM 3048 O O . GLU A 1 398 ? -36.965 4.530 12.867 1.00 91.94 398 GLU A O 1
ATOM 3053 N N . PHE A 1 399 ? -34.758 4.270 13.196 1.00 90.38 399 PHE A N 1
ATOM 3054 C CA . PHE A 1 399 ? -34.861 4.091 14.642 1.00 90.38 399 PHE A CA 1
ATOM 3055 C C . PHE A 1 399 ? -35.526 5.294 15.331 1.00 90.38 399 PHE A C 1
ATOM 3057 O O . PHE A 1 399 ? -36.427 5.119 16.154 1.00 90.38 399 PHE A O 1
ATOM 3064 N N . MET A 1 400 ? -35.152 6.521 14.950 1.00 92.06 400 MET A N 1
ATOM 3065 C CA . MET A 1 400 ? -35.793 7.736 15.470 1.00 92.06 400 MET A CA 1
ATOM 3066 C C . MET A 1 400 ? -37.286 7.792 15.117 1.00 92.06 400 MET A C 1
ATOM 3068 O O . MET A 1 400 ? -38.101 8.072 15.990 1.00 92.06 400 MET A O 1
ATOM 3072 N N . LYS A 1 401 ? -37.672 7.434 13.883 1.00 91.25 401 LYS A N 1
ATOM 3073 C CA . LYS A 1 401 ? -39.091 7.379 13.482 1.00 91.25 401 LYS A CA 1
ATOM 3074 C C . LYS A 1 401 ? -39.897 6.373 14.305 1.00 91.25 401 LYS A C 1
ATOM 3076 O O . LYS A 1 401 ? -41.022 6.676 14.691 1.00 91.25 401 LYS A O 1
ATOM 3081 N N . VAL A 1 402 ? -39.344 5.188 14.566 1.00 91.38 402 VAL A N 1
ATOM 3082 C CA . VAL A 1 402 ? -40.008 4.164 15.391 1.00 91.38 402 VAL A CA 1
ATOM 3083 C C . VAL A 1 402 ? -40.159 4.649 16.835 1.00 91.38 402 VAL A C 1
ATOM 3085 O O . VAL A 1 402 ? -41.220 4.484 17.436 1.00 91.38 402 VAL A O 1
ATOM 3088 N N . THR A 1 403 ? -39.131 5.310 17.370 1.00 90.50 403 THR A N 1
ATOM 3089 C CA . THR A 1 403 ? -39.151 5.870 18.729 1.00 90.50 403 THR A CA 1
ATOM 3090 C C . THR A 1 403 ? -40.211 6.970 18.868 1.00 90.50 403 THR A C 1
ATOM 3092 O O . THR A 1 403 ? -40.983 6.961 19.828 1.00 90.50 403 THR A O 1
ATOM 3095 N N . ASP A 1 404 ? -40.329 7.859 17.877 1.00 89.12 404 ASP A N 1
ATOM 3096 C CA . ASP A 1 404 ? -41.364 8.899 17.846 1.00 89.12 404 ASP A CA 1
ATOM 3097 C C . ASP A 1 404 ? -42.779 8.302 17.748 1.00 89.12 404 ASP A C 1
ATOM 3099 O O . ASP A 1 404 ? -43.694 8.747 18.445 1.00 89.12 404 ASP A O 1
ATOM 3103 N N . GLN A 1 405 ? -42.975 7.258 16.932 1.00 88.19 405 GLN A N 1
ATOM 3104 C CA . GLN A 1 405 ? -44.267 6.565 16.826 1.00 88.19 405 GLN A CA 1
ATOM 3105 C C . GLN A 1 405 ? -44.687 5.914 18.150 1.00 88.19 405 GLN A C 1
ATOM 3107 O O . GLN A 1 405 ? -45.852 6.020 18.543 1.00 88.19 405 GLN A O 1
ATOM 3112 N N . LEU A 1 406 ? -43.748 5.292 18.868 1.00 84.06 406 LEU A N 1
ATOM 3113 C CA . LEU A 1 406 ? -43.997 4.717 20.192 1.00 84.06 406 LEU A CA 1
ATOM 3114 C C . LEU A 1 406 ? -44.349 5.793 21.226 1.00 84.06 406 LEU A C 1
ATOM 3116 O O . LEU A 1 406 ? -45.267 5.602 22.026 1.00 84.06 406 LEU A O 1
ATOM 3120 N N . PHE A 1 407 ? -43.681 6.948 21.183 1.00 84.19 407 PHE A N 1
ATOM 3121 C CA . PHE A 1 407 ? -43.981 8.066 22.079 1.00 84.19 407 PHE A CA 1
ATOM 3122 C C . PHE A 1 407 ? -45.388 8.638 21.842 1.00 84.19 407 PHE A C 1
ATOM 3124 O O . PHE A 1 407 ? -46.133 8.880 22.795 1.00 84.19 407 PHE A O 1
ATOM 3131 N N . VAL A 1 408 ? -45.796 8.793 20.577 1.00 84.81 408 VAL A N 1
ATOM 3132 C CA . VAL A 1 408 ? -47.151 9.246 20.214 1.00 84.81 408 VAL A CA 1
ATOM 3133 C C . VAL A 1 408 ? -48.215 8.235 20.653 1.00 84.81 408 VAL A C 1
ATOM 3135 O O . VAL A 1 408 ? -49.235 8.633 21.221 1.00 84.81 408 VAL A O 1
ATOM 3138 N N . HIS A 1 409 ? -47.974 6.935 20.459 1.00 77.12 409 HIS A N 1
ATOM 3139 C CA . HIS A 1 409 ? -48.894 5.886 20.911 1.00 77.12 409 HIS A CA 1
ATOM 3140 C C . HIS A 1 409 ? -49.031 5.834 22.439 1.00 77.12 409 HIS A C 1
ATOM 3142 O O . HIS A 1 409 ? -50.148 5.709 22.943 1.00 77.12 409 HIS A O 1
ATOM 3148 N N . SER A 1 410 ? -47.931 6.000 23.178 1.00 74.62 410 SER A N 1
ATOM 3149 C CA . SER A 1 410 ? -47.941 6.063 24.646 1.00 74.62 410 SER A CA 1
ATOM 3150 C C . SER A 1 410 ? -48.755 7.259 25.161 1.00 74.62 410 SER A C 1
ATOM 3152 O O . SER A 1 410 ? -49.620 7.114 26.030 1.00 74.62 410 SER A O 1
ATOM 3154 N N . LYS A 1 411 ? -48.583 8.437 24.546 1.00 74.50 411 LYS A N 1
ATOM 3155 C CA . LYS A 1 411 ? -49.324 9.650 24.921 1.00 74.50 411 LYS A CA 1
ATOM 3156 C C . LYS A 1 411 ? -50.825 9.546 24.611 1.00 74.50 411 LYS A C 1
ATOM 3158 O O . LYS A 1 411 ? -51.647 9.921 25.443 1.00 74.50 411 LYS A O 1
ATOM 3163 N N . GLY A 1 412 ? -51.187 8.968 23.462 1.00 66.62 412 GLY A N 1
ATOM 3164 C CA . GLY A 1 412 ? -52.587 8.744 23.080 1.00 66.62 412 GLY A CA 1
ATOM 3165 C C . GLY A 1 412 ? -53.309 7.679 23.917 1.00 66.62 412 GLY A C 1
ATOM 3166 O O . GLY A 1 412 ? -54.532 7.732 24.058 1.00 66.62 412 GLY A O 1
ATOM 3167 N N . SER A 1 413 ? -52.573 6.727 24.500 1.00 59.94 413 SER A N 1
ATOM 3168 C CA . SER A 1 413 ? -53.144 5.725 25.409 1.00 59.94 413 SER A CA 1
ATOM 3169 C C . SER A 1 413 ? -53.388 6.284 26.819 1.00 59.94 413 SER A C 1
ATOM 3171 O O . SER A 1 413 ? -54.341 5.874 27.480 1.00 59.94 413 SER A O 1
ATOM 3173 N N . SER A 1 414 ? -52.594 7.271 27.252 1.00 58.31 414 SER A N 1
ATOM 3174 C CA . SER A 1 414 ? -52.771 7.980 28.530 1.00 58.31 414 SER A CA 1
ATOM 3175 C C . SER A 1 414 ? -54.010 8.894 28.532 1.00 58.31 414 SER A C 1
ATOM 3177 O O . SER A 1 414 ? -54.798 8.867 29.476 1.00 58.31 414 SER A O 1
ATOM 3179 N N . GLU A 1 415 ? -54.276 9.621 27.438 1.00 57.66 415 GLU A N 1
ATOM 3180 C CA . GLU A 1 415 ? -55.456 10.504 27.340 1.00 57.66 415 GLU A CA 1
ATOM 3181 C C . GLU A 1 415 ? -56.791 9.740 27.288 1.00 57.66 415 GLU A C 1
ATOM 3183 O O . GLU A 1 415 ? -57.800 10.227 27.799 1.00 57.66 415 GLU A O 1
ATOM 3188 N N . LYS A 1 416 ? -56.815 8.517 26.740 1.00 57.03 416 LYS A N 1
ATOM 3189 C CA . LYS A 1 416 ? -58.028 7.676 26.732 1.00 57.03 416 LYS A CA 1
ATOM 3190 C C . LYS A 1 416 ? -58.342 7.030 28.083 1.00 57.03 416 LYS A C 1
ATOM 3192 O O . LYS A 1 416 ? -59.494 6.675 28.308 1.00 57.03 416 LYS A O 1
ATOM 3197 N N . SER A 1 417 ? -57.363 6.908 28.980 1.00 55.16 417 SER A N 1
ATOM 3198 C CA . SER A 1 417 ? -57.580 6.361 30.326 1.00 55.16 417 SER A CA 1
ATOM 3199 C C . SER A 1 417 ? -58.041 7.411 31.349 1.00 55.16 417 SER A C 1
ATOM 3201 O O . SER A 1 417 ? -58.472 7.032 32.432 1.00 55.16 417 SER A O 1
ATOM 3203 N N . GLY A 1 418 ? -57.963 8.710 31.032 1.00 50.91 418 GLY A N 1
ATOM 3204 C CA . GLY A 1 418 ? -58.383 9.806 31.920 1.00 50.91 418 GLY A CA 1
ATOM 3205 C C . GLY A 1 418 ? -59.804 10.337 31.688 1.00 50.91 418 GLY A C 1
ATOM 3206 O O . GLY A 1 418 ? -60.208 11.281 32.361 1.00 50.91 418 GLY A O 1
ATOM 3207 N N . ALA A 1 419 ? -60.548 9.776 30.729 1.00 52.12 419 ALA A N 1
ATOM 3208 C CA . ALA A 1 419 ? -61.875 10.255 30.319 1.00 52.12 419 ALA A CA 1
ATOM 3209 C C . ALA A 1 419 ? -63.026 9.274 30.631 1.00 52.12 419 ALA A C 1
ATOM 3211 O O . ALA A 1 419 ? -64.111 9.419 30.065 1.00 52.12 419 ALA A O 1
ATOM 3212 N N . LEU A 1 420 ? -62.797 8.287 31.503 1.00 44.41 420 LEU A N 1
ATOM 3213 C CA . LEU A 1 420 ? -63.801 7.323 31.970 1.00 44.41 420 LEU A CA 1
ATOM 3214 C C . LEU A 1 420 ? -64.092 7.489 33.460 1.00 44.41 420 LEU A C 1
ATOM 3216 O O . LEU A 1 420 ? -63.114 7.588 34.234 1.00 44.41 420 LEU A O 1
#